Protein AF-0000000081336031 (afdb_homodimer)

Structure (mmCIF, N/CA/C/O backbone):
data_AF-0000000081336031-model_v1
#
loop_
_entity.id
_entity.type
_entity.pdbx_description
1 polymer 'TetR/AcrR family transcriptional regulator C-terminal domain-containing protein'
#
loop_
_atom_site.group_PDB
_atom_site.id
_atom_site.type_symbol
_atom_site.label_atom_id
_atom_site.label_alt_id
_atom_site.label_comp_id
_atom_site.label_asym_id
_atom_site.label_entity_id
_atom_site.label_seq_id
_atom_site.pdbx_PDB_ins_code
_atom_site.Cartn_x
_atom_site.Cartn_y
_atom_site.Cartn_z
_atom_site.occupancy
_atom_site.B_iso_or_equiv
_atom_site.auth_seq_id
_atom_site.auth_comp_id
_atom_site.auth_asym_id
_atom_site.auth_atom_id
_atom_site.pdbx_PDB_model_num
ATOM 1 N N . MET A 1 1 ? 17.453 30.016 77.562 1 28.92 1 MET A N 1
ATOM 2 C CA . MET A 1 1 ? 17.547 30.641 76.25 1 28.92 1 MET A CA 1
ATOM 3 C C . MET A 1 1 ? 18.141 29.672 75.25 1 28.92 1 MET A C 1
ATOM 5 O O . MET A 1 1 ? 19.359 29.672 75.062 1 28.92 1 MET A O 1
ATOM 9 N N . THR A 1 2 ? 17.656 28.406 75.188 1 34.16 2 THR A N 1
ATOM 10 C CA . THR A 1 2 ? 18.047 27.203 74.438 1 34.16 2 THR A CA 1
ATOM 11 C C . THR A 1 2 ? 17.891 27.422 72.938 1 34.16 2 THR A C 1
ATOM 13 O O . THR A 1 2 ? 16.781 27.688 72.438 1 34.16 2 THR A O 1
ATOM 16 N N . SER A 1 3 ? 18.938 28 72.312 1 32.41 3 SER A N 1
ATOM 17 C CA . SER A 1 3 ? 19.047 28.391 70.875 1 32.41 3 SER A CA 1
ATOM 18 C C . SER A 1 3 ? 18.828 27.203 69.938 1 32.41 3 SER A C 1
ATOM 20 O O . SER A 1 3 ? 19.484 26.156 70.125 1 32.41 3 SER A O 1
ATOM 22 N N . LYS A 1 4 ? 17.562 26.984 69.5 1 34.81 4 LYS A N 1
ATOM 23 C CA . LYS A 1 4 ? 17.016 26.062 68.5 1 34.81 4 LYS A CA 1
ATOM 24 C C . LYS A 1 4 ? 17.797 26.172 67.188 1 34.81 4 LYS A C 1
ATOM 26 O O . LYS A 1 4 ? 17.75 27.203 66.5 1 34.81 4 LYS A O 1
ATOM 31 N N . THR A 1 5 ? 19.031 25.609 67.125 1 34.28 5 THR A N 1
ATOM 32 C CA . THR A 1 5 ? 19.812 25.531 65.875 1 34.28 5 THR A CA 1
ATOM 33 C C . THR A 1 5 ? 19.016 24.906 64.75 1 34.28 5 THR A C 1
ATOM 35 O O . THR A 1 5 ? 18.562 23.766 64.875 1 34.28 5 THR A O 1
ATOM 38 N N . ALA A 1 6 ? 18.266 25.703 63.938 1 35.84 6 ALA A N 1
ATOM 39 C CA . ALA A 1 6 ? 17.5 25.359 62.75 1 35.84 6 ALA A CA 1
ATOM 40 C C . ALA A 1 6 ? 18.359 24.578 61.75 1 35.84 6 ALA A C 1
ATOM 42 O O . ALA A 1 6 ? 19.422 25.047 61.344 1 35.84 6 ALA A O 1
ATOM 43 N N . ASN A 1 7 ? 18.422 23.234 61.875 1 35.41 7 ASN A N 1
ATOM 44 C CA . ASN A 1 7 ? 19.094 22.375 60.906 1 35.41 7 ASN A CA 1
ATOM 45 C C . ASN A 1 7 ? 18.609 22.656 59.5 1 35.41 7 ASN A C 1
ATOM 47 O O . ASN A 1 7 ? 17.422 22.516 59.188 1 35.41 7 ASN A O 1
ATOM 51 N N . PRO A 1 8 ? 19.281 23.578 58.781 1 36.84 8 PRO A N 1
ATOM 52 C CA . PRO A 1 8 ? 18.859 23.812 57.375 1 36.84 8 PRO A CA 1
ATOM 53 C C . PRO A 1 8 ? 18.781 22.547 56.562 1 36.84 8 PRO A C 1
ATOM 55 O O . PRO A 1 8 ? 19.688 21.703 56.625 1 36.84 8 PRO A O 1
ATOM 58 N N . ARG A 1 9 ? 17.656 21.781 56.562 1 34.16 9 ARG A N 1
ATOM 59 C CA . ARG A 1 9 ? 17.406 20.703 55.625 1 34.16 9 ARG A CA 1
ATOM 60 C C . ARG A 1 9 ? 17.828 21.094 54.219 1 34.16 9 ARG A C 1
ATOM 62 O O . ARG A 1 9 ? 17.375 22.094 53.688 1 34.16 9 ARG A O 1
ATOM 69 N N . GLY A 1 10 ? 19.156 20.906 53.844 1 33.44 10 GLY A N 1
ATOM 70 C CA . GLY A 1 10 ? 19.672 21.031 52.5 1 33.44 10 GLY A CA 1
ATOM 71 C C . GLY A 1 10 ? 18.797 20.359 51.438 1 33.44 10 GLY A C 1
ATOM 72 O O . GLY A 1 10 ? 18.547 19.156 51.531 1 33.44 10 GLY A O 1
ATOM 73 N N . ARG A 1 11 ? 17.75 20.953 51 1 33.03 11 ARG A N 1
ATOM 74 C CA . ARG A 1 11 ? 17.016 20.422 49.844 1 33.03 11 ARG A CA 1
ATOM 75 C C . ARG A 1 11 ? 17.969 19.984 48.719 1 33.03 11 ARG A C 1
ATOM 77 O O . ARG A 1 11 ? 18.719 20.781 48.188 1 33.03 11 ARG A O 1
ATOM 84 N N . ARG A 1 12 ? 18.547 18.766 48.844 1 34.88 12 ARG A N 1
ATOM 85 C CA . ARG A 1 12 ? 19.281 18.203 47.719 1 34.88 12 ARG A CA 1
ATOM 86 C C . ARG A 1 12 ? 18.5 18.391 46.406 1 34.88 12 ARG A C 1
ATOM 88 O O . ARG A 1 12 ? 17.422 17.797 46.25 1 34.88 12 ARG A O 1
ATOM 95 N N . LYS A 1 13 ? 18.578 19.609 45.844 1 36.34 13 LYS A N 1
ATOM 96 C CA . LYS A 1 13 ? 18.125 19.766 44.469 1 36.34 13 LYS A CA 1
ATOM 97 C C . LYS A 1 13 ? 18.484 18.562 43.625 1 36.34 13 LYS A C 1
ATOM 99 O O . LYS A 1 13 ? 19.656 18.219 43.5 1 36.34 13 LYS A O 1
ATOM 104 N N . LYS A 1 14 ? 17.703 17.547 43.594 1 36.06 14 LYS A N 1
ATOM 105 C CA . LYS A 1 14 ? 17.797 16.484 42.594 1 36.06 14 LYS A CA 1
ATOM 106 C C . LYS A 1 14 ? 18.266 17.016 41.25 1 36.06 14 LYS A C 1
ATOM 108 O O . LYS A 1 14 ? 17.672 17.953 40.719 1 36.06 14 LYS A O 1
ATOM 113 N N . THR A 1 15 ? 19.609 17.047 41 1 31.89 15 THR A N 1
ATOM 114 C CA . THR A 1 15 ? 20.172 17.234 39.656 1 31.89 15 THR A CA 1
ATOM 115 C C . THR A 1 15 ? 19.375 16.469 38.625 1 31.89 15 THR A C 1
ATOM 117 O O . THR A 1 15 ? 19.203 15.25 38.719 1 31.89 15 THR A O 1
ATOM 120 N N . VAL A 1 16 ? 18.172 16.969 38.312 1 33.62 16 VAL A N 1
ATOM 121 C CA . VAL A 1 16 ? 17.547 16.406 37.125 1 33.62 16 VAL A CA 1
ATOM 122 C C . VAL A 1 16 ? 18.625 15.93 36.156 1 33.62 16 VAL A C 1
ATOM 124 O O . VAL A 1 16 ? 19.594 16.656 35.875 1 33.62 16 VAL A O 1
ATOM 127 N N . GLY A 1 17 ? 19.016 14.727 36.125 1 35.12 17 GLY A N 1
ATOM 128 C CA . GLY A 1 17 ? 19.875 14.117 35.125 1 35.12 17 GLY A CA 1
ATOM 129 C C . GLY A 1 17 ? 19.891 14.859 33.812 1 35.12 17 GLY A C 1
ATOM 130 O O . GLY A 1 17 ? 18.828 15.195 33.281 1 35.12 17 GLY A O 1
ATOM 131 N N . GLU A 1 18 ? 20.75 15.867 33.656 1 35.5 18 GLU A N 1
ATOM 132 C CA . GLU A 1 18 ? 21 16.484 32.375 1 35.5 18 GLU A CA 1
ATOM 133 C C . GLU A 1 18 ? 20.781 15.5 31.219 1 35.5 18 GLU A C 1
ATOM 135 O O . GLU A 1 18 ? 21.516 14.508 31.109 1 35.5 18 GLU A O 1
ATOM 140 N N . ALA A 1 19 ? 19.641 15.031 30.984 1 38.72 19 ALA A N 1
ATOM 141 C CA . ALA A 1 19 ? 19.516 14.438 29.656 1 38.72 19 ALA A CA 1
ATOM 142 C C . ALA A 1 19 ? 20.594 14.961 28.703 1 38.72 19 ALA A C 1
ATOM 144 O O . ALA A 1 19 ? 20.766 16.172 28.562 1 3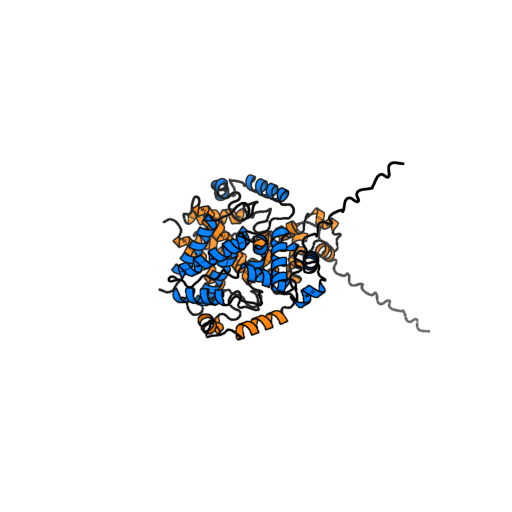8.72 19 ALA A O 1
ATOM 145 N N . SER A 1 20 ? 21.812 14.555 28.781 1 39.88 20 SER A N 1
ATOM 146 C CA . SER A 1 20 ? 22.922 14.828 27.875 1 39.88 20 SER A CA 1
ATOM 147 C C . SER A 1 20 ? 22.438 15.453 26.578 1 39.88 20 SER A C 1
ATOM 149 O O . SER A 1 20 ? 21.609 14.867 25.875 1 39.88 20 SER A O 1
ATOM 151 N N . GLN A 1 21 ? 22.031 16.672 26.469 1 46.66 21 GLN A N 1
ATOM 152 C CA . GLN A 1 21 ? 21.734 17.469 25.297 1 46.66 21 GLN A CA 1
ATOM 153 C C . GLN A 1 21 ? 22.562 17 24.094 1 46.66 21 GLN A C 1
ATOM 155 O O . GLN A 1 21 ? 23.719 17.391 23.953 1 46.66 21 GLN A O 1
ATOM 160 N N . GLY A 1 22 ? 22.719 15.781 23.906 1 56.34 22 GLY A N 1
ATOM 161 C CA . GLY A 1 22 ? 23.547 15.305 22.812 1 56.34 22 GLY A CA 1
ATOM 162 C C . GLY A 1 22 ? 23.531 16.234 21.609 1 56.34 22 GLY A C 1
ATOM 163 O O . GLY A 1 22 ? 22.672 17.109 21.5 1 56.34 22 GLY A O 1
ATOM 164 N N . VAL A 1 23 ? 24.719 16.469 21 1 73.75 23 VAL A N 1
ATOM 165 C CA . VAL A 1 23 ? 24.969 17.297 19.812 1 73.75 23 VAL A CA 1
ATOM 166 C C . VAL A 1 23 ? 23.875 17.062 18.781 1 73.75 23 VAL A C 1
ATOM 168 O O . VAL A 1 23 ? 23.594 15.914 18.406 1 73.75 23 VAL A O 1
ATOM 171 N N . LEU A 1 24 ? 23.031 18.188 18.688 1 84.06 24 LEU A N 1
ATOM 172 C CA . LEU A 1 24 ? 22.016 18.156 17.625 1 84.06 24 LEU A CA 1
ATOM 173 C C . LEU A 1 24 ? 22.656 17.922 16.266 1 84.06 24 LEU A C 1
ATOM 175 O O . LEU A 1 24 ? 23.562 18.656 15.852 1 84.06 24 LEU A O 1
ATOM 179 N N . ASN A 1 25 ? 22.422 16.766 15.828 1 91 25 ASN A N 1
ATOM 180 C CA . ASN A 1 25 ? 22.812 16.453 14.453 1 91 25 ASN A CA 1
ATOM 181 C C . ASN A 1 25 ? 21.703 15.703 13.719 1 91 25 ASN A C 1
ATOM 183 O O . ASN A 1 25 ? 20.625 15.477 14.273 1 91 25 ASN A O 1
ATOM 187 N N . LYS A 1 26 ? 21.922 15.43 12.508 1 91.94 26 LYS A N 1
ATOM 188 C CA . LYS A 1 26 ? 20.891 14.82 11.664 1 91.94 26 LYS A CA 1
ATOM 189 C C . LYS A 1 26 ? 20.438 13.484 12.234 1 91.94 26 LYS A C 1
ATOM 191 O O . LYS A 1 26 ? 19.234 13.211 12.289 1 91.94 26 LYS A O 1
ATOM 196 N N . ASP A 1 27 ? 21.344 12.719 12.781 1 93.69 27 ASP A N 1
ATOM 197 C CA . ASP A 1 27 ? 21.016 11.391 13.289 1 93.69 27 ASP A CA 1
ATOM 198 C C . ASP A 1 27 ? 20.141 11.477 14.531 1 93.69 27 ASP A C 1
ATOM 200 O O . ASP A 1 27 ? 19.188 10.695 14.68 1 93.69 27 ASP A O 1
ATOM 204 N N . THR A 1 28 ? 20.438 12.367 15.359 1 94.06 28 THR A N 1
ATOM 205 C CA . THR A 1 28 ? 19.656 12.516 16.578 1 94.06 28 THR A CA 1
ATOM 206 C C . THR A 1 28 ? 18.25 13.031 16.266 1 94.06 28 THR A C 1
ATOM 208 O O . THR A 1 28 ? 17.281 12.656 16.922 1 94.06 28 THR A O 1
ATOM 211 N N . ILE A 1 29 ? 18.188 13.867 15.289 1 95.06 29 ILE A N 1
ATOM 212 C CA . ILE A 1 29 ? 16.891 14.398 14.867 1 95.06 29 ILE A CA 1
ATOM 213 C C . ILE A 1 29 ? 16.031 13.273 14.312 1 95.06 29 ILE A C 1
ATOM 215 O O . ILE A 1 29 ? 14.859 13.148 14.68 1 95.06 29 ILE A O 1
ATOM 219 N N . ILE A 1 30 ? 16.641 12.445 13.523 1 94.56 30 ILE A N 1
ATOM 220 C CA . ILE A 1 30 ? 15.922 11.336 12.914 1 94.56 30 ILE A CA 1
ATOM 221 C C . ILE A 1 30 ? 15.477 10.352 13.992 1 94.56 30 ILE A C 1
ATOM 223 O O . ILE A 1 30 ? 14.344 9.875 13.977 1 94.56 30 ILE A O 1
ATOM 227 N N . ALA A 1 31 ? 16.328 10.133 14.914 1 96.38 31 ALA A N 1
ATOM 228 C CA . ALA A 1 31 ? 16 9.227 16.016 1 96.38 31 ALA A CA 1
ATOM 229 C C . ALA A 1 31 ? 14.859 9.781 16.859 1 96.38 31 ALA A C 1
ATOM 231 O O . ALA A 1 31 ? 13.961 9.039 17.266 1 96.38 31 ALA A O 1
ATOM 232 N N . ALA A 1 32 ? 14.914 11.023 17.094 1 96.44 32 ALA A N 1
ATOM 233 C CA . ALA A 1 32 ? 13.859 11.68 17.875 1 96.44 32 ALA A CA 1
ATOM 234 C C . ALA A 1 32 ? 12.531 11.648 17.125 1 96.44 32 ALA A C 1
ATOM 236 O O . ALA A 1 32 ? 11.477 11.453 17.734 1 96.44 32 ALA A O 1
ATOM 237 N N . ALA A 1 33 ? 12.602 11.867 15.844 1 96.94 33 ALA A N 1
ATOM 238 C CA . ALA A 1 33 ? 11.398 11.812 15.023 1 96.94 33 ALA A CA 1
ATOM 239 C C . ALA A 1 33 ? 10.766 10.43 15.062 1 96.94 33 ALA A C 1
ATOM 241 O O . ALA A 1 33 ? 9.547 10.297 15.219 1 96.94 33 ALA A O 1
ATOM 242 N N . LEU A 1 34 ? 11.609 9.438 14.914 1 97.12 34 LEU A N 1
ATOM 243 C CA . LEU A 1 34 ? 11.117 8.062 14.961 1 97.12 34 LEU A CA 1
ATOM 244 C C . LEU A 1 34 ? 10.469 7.766 16.312 1 97.12 34 LEU A C 1
ATOM 246 O O . LEU A 1 34 ? 9.398 7.152 16.375 1 97.12 34 LEU A O 1
ATOM 250 N N . ALA A 1 35 ? 11.102 8.203 17.375 1 97.31 35 ALA A N 1
ATOM 251 C CA . ALA A 1 35 ? 10.555 8.008 18.703 1 97.31 35 ALA A CA 1
ATOM 252 C C . ALA A 1 35 ? 9.203 8.703 18.859 1 97.31 35 ALA A C 1
ATOM 254 O O . ALA A 1 35 ? 8.281 8.148 19.453 1 97.31 35 ALA A O 1
ATOM 255 N N . LEU A 1 36 ? 9.148 9.859 18.344 1 96.88 36 LEU A N 1
ATOM 256 C CA . LEU A 1 36 ? 7.895 10.609 18.375 1 96.88 36 LEU A CA 1
ATOM 257 C C . LEU A 1 36 ? 6.801 9.883 17.609 1 96.88 36 LEU A C 1
ATOM 259 O O . LEU A 1 36 ? 5.672 9.766 18.078 1 96.88 36 LEU A O 1
ATOM 263 N N . ILE A 1 37 ? 7.121 9.375 16.453 1 96.81 37 ILE A N 1
ATOM 264 C CA . ILE A 1 37 ? 6.176 8.648 15.609 1 96.81 37 ILE A CA 1
ATOM 265 C C . ILE A 1 37 ? 5.719 7.379 16.328 1 96.81 37 ILE A C 1
ATOM 267 O O . ILE A 1 37 ? 4.527 7.062 16.344 1 96.81 37 ILE A O 1
ATOM 271 N N . ASP A 1 38 ? 6.676 6.75 16.938 1 97 38 ASP A N 1
ATOM 272 C CA . ASP A 1 38 ? 6.348 5.527 17.672 1 97 38 ASP A CA 1
ATOM 273 C C . ASP A 1 38 ? 5.352 5.812 18.797 1 97 38 ASP A C 1
ATOM 275 O O . ASP A 1 38 ? 4.414 5.043 19 1 97 38 ASP A O 1
ATOM 279 N N . ARG A 1 39 ? 5.543 6.883 19.422 1 95 39 ARG A N 1
ATOM 280 C CA . ARG A 1 39 ? 4.777 7.199 20.625 1 95 39 ARG A CA 1
ATOM 281 C C . ARG A 1 39 ? 3.443 7.848 20.266 1 95 39 ARG A C 1
ATOM 283 O O . ARG A 1 39 ? 2.398 7.473 20.797 1 95 39 ARG A O 1
ATOM 290 N N . ASP A 1 40 ? 3.5 8.844 19.312 1 93.62 40 ASP A N 1
ATOM 291 C CA . ASP A 1 40 ? 2.346 9.719 19.156 1 93.62 40 ASP A CA 1
ATOM 292 C C . ASP A 1 40 ? 1.695 9.523 17.781 1 93.62 40 ASP A C 1
ATOM 294 O O . ASP A 1 40 ? 0.619 10.062 17.516 1 93.62 40 ASP A O 1
ATOM 298 N N . GLY A 1 41 ? 2.312 8.742 16.938 1 93.25 41 GLY A N 1
ATOM 299 C CA . GLY A 1 41 ? 1.753 8.562 15.602 1 93.25 41 GLY A CA 1
ATOM 300 C C . GLY A 1 41 ? 2.355 9.492 14.562 1 93.25 41 GLY A C 1
ATOM 301 O O . GLY A 1 41 ? 2.959 10.508 14.914 1 93.25 41 GLY A O 1
ATOM 302 N N . LEU A 1 42 ? 2.139 9.164 13.336 1 91.75 42 LEU A N 1
ATOM 303 C CA . LEU A 1 42 ? 2.738 9.867 12.211 1 91.75 42 LEU A CA 1
ATOM 304 C C . LEU A 1 42 ? 2.211 11.297 12.109 1 91.75 42 LEU A C 1
ATOM 306 O O . LEU A 1 42 ? 2.973 12.227 11.836 1 91.75 42 LEU A O 1
ATOM 310 N N . ASP A 1 43 ? 0.97 11.508 12.375 1 87 43 ASP A N 1
ATOM 311 C CA . ASP A 1 43 ? 0.314 12.797 12.195 1 87 43 ASP A CA 1
ATOM 312 C C . ASP A 1 43 ? 0.87 13.836 13.172 1 87 43 ASP A C 1
ATOM 314 O O . ASP A 1 43 ? 0.835 15.039 12.891 1 87 43 ASP A O 1
ATOM 318 N N . LYS A 1 44 ? 1.436 13.406 14.18 1 91.38 44 LYS A N 1
ATOM 319 C CA . LYS A 1 44 ? 1.91 14.312 15.227 1 91.38 44 LYS A CA 1
ATOM 320 C C . LYS A 1 44 ? 3.379 14.672 15.016 1 91.38 44 LYS A C 1
ATOM 322 O O . LYS A 1 44 ? 3.918 15.531 15.703 1 91.38 44 LYS A O 1
ATOM 327 N N . CYS A 1 45 ? 3.945 14 14.086 1 93.62 45 CYS A N 1
ATOM 328 C CA . CYS A 1 45 ? 5.355 14.281 13.836 1 93.62 45 CYS A CA 1
ATOM 329 C C . CYS A 1 45 ? 5.516 15.492 12.922 1 93.62 45 CYS A C 1
ATOM 331 O O . CYS A 1 45 ? 5.562 15.352 11.703 1 93.62 45 CYS A O 1
ATOM 333 N N . SER A 1 46 ? 5.527 16.656 13.516 1 93 46 SER A N 1
ATOM 334 C CA . SER A 1 46 ? 5.824 17.906 12.828 1 93 46 SER A CA 1
ATOM 335 C C . SER A 1 46 ? 7.168 18.469 13.273 1 93 46 SER A C 1
ATOM 337 O O . SER A 1 46 ? 7.691 18.094 14.32 1 93 46 SER A O 1
ATOM 339 N N . LEU A 1 47 ? 7.711 19.344 12.414 1 92.81 47 LEU A N 1
ATOM 340 C CA . LEU A 1 47 ? 8.992 19.953 12.766 1 92.81 47 LEU A CA 1
ATOM 341 C C . LEU A 1 47 ? 8.875 20.766 14.055 1 92.81 47 LEU A C 1
ATOM 343 O O . LEU A 1 47 ? 9.781 20.75 14.891 1 92.81 47 LEU A O 1
ATOM 347 N N . ARG A 1 48 ? 7.793 21.422 14.219 1 92.81 48 ARG A N 1
ATOM 348 C CA . ARG A 1 48 ? 7.551 22.219 15.43 1 92.81 48 ARG A CA 1
ATOM 349 C C . ARG A 1 48 ? 7.469 21.328 16.656 1 92.81 48 ARG A C 1
ATOM 351 O O . ARG A 1 48 ? 8.078 21.625 17.688 1 92.81 48 ARG A O 1
ATOM 358 N N . HIS A 1 49 ? 6.734 20.234 16.547 1 93.88 49 HIS A N 1
ATOM 359 C CA . HIS A 1 49 ? 6.598 19.312 17.656 1 93.88 49 HIS A CA 1
ATOM 360 C C . HIS A 1 49 ? 7.934 18.656 18 1 93.88 49 HIS A C 1
ATOM 362 O O . HIS A 1 49 ? 8.258 18.469 19.172 1 93.88 49 HIS A O 1
ATOM 368 N N . LEU A 1 50 ? 8.648 18.312 16.953 1 95 50 LEU A N 1
ATOM 369 C CA . LEU A 1 50 ? 9.961 17.703 17.141 1 95 50 LEU A CA 1
ATOM 370 C C . LEU A 1 50 ? 10.922 18.656 17.844 1 95 50 LEU A C 1
ATOM 372 O O . LEU A 1 50 ? 11.648 18.25 18.75 1 95 50 LEU A O 1
ATOM 376 N N . ALA A 1 51 ? 10.906 19.906 17.469 1 94.06 51 ALA A N 1
ATOM 377 C CA . ALA A 1 51 ? 11.734 20.922 18.109 1 94.06 51 ALA A CA 1
ATOM 378 C C . ALA A 1 51 ? 11.414 21.047 19.594 1 94.06 51 ALA A C 1
ATOM 380 O O . ALA A 1 51 ? 12.32 21.109 20.422 1 94.06 51 ALA A O 1
ATOM 381 N N . ASN A 1 52 ? 10.172 21.062 19.844 1 93.19 52 ASN A N 1
ATOM 382 C CA . ASN A 1 52 ? 9.719 21.141 21.219 1 93.19 52 ASN A CA 1
ATOM 383 C C . ASN A 1 52 ? 10.219 19.953 22.047 1 93.19 52 ASN A C 1
ATOM 385 O O . ASN A 1 52 ? 10.695 20.125 23.172 1 93.19 52 ASN A O 1
ATOM 389 N N . GLN A 1 53 ? 10.141 18.828 21.516 1 91.44 53 GLN A N 1
ATOM 390 C CA . GLN A 1 53 ? 10.57 17.609 22.203 1 91.44 53 GLN A CA 1
ATOM 391 C C . GLN A 1 53 ? 12.07 17.625 22.453 1 91.44 53 GLN A C 1
ATOM 393 O O . GLN A 1 53 ? 12.539 17.141 23.484 1 91.44 53 GLN A O 1
ATOM 398 N N . LEU A 1 54 ? 12.797 18.141 21.516 1 93.62 54 LEU A N 1
ATOM 399 C CA . LEU A 1 54 ? 14.258 18.156 21.594 1 93.62 54 LEU A CA 1
ATOM 400 C C . LEU A 1 54 ? 14.75 19.344 22.406 1 93.62 54 LEU A C 1
ATOM 402 O O . LEU A 1 54 ? 15.938 19.438 22.719 1 93.62 54 LEU A O 1
ATOM 406 N N . GLY A 1 55 ? 13.859 20.234 22.703 1 93.5 55 GLY A N 1
ATOM 407 C CA . GLY A 1 55 ? 14.227 21.406 23.469 1 93.5 55 GLY A CA 1
ATOM 408 C C . GLY A 1 55 ? 15.062 22.391 22.672 1 93.5 55 GLY A C 1
ATOM 409 O O . GLY A 1 55 ? 16 23 23.219 1 93.5 55 GLY A O 1
ATOM 410 N N . VAL A 1 56 ? 14.82 22.453 21.391 1 93.19 56 VAL A N 1
ATOM 411 C CA . VAL A 1 56 ? 15.547 23.375 20.531 1 93.19 56 VAL A CA 1
ATOM 412 C C . VAL A 1 56 ? 14.562 24.281 19.781 1 93.19 56 VAL A C 1
ATOM 414 O O . VAL A 1 56 ? 13.352 24.031 19.797 1 93.19 56 VAL A O 1
ATOM 417 N N . TYR A 1 57 ? 15.117 25.344 19.125 1 89.12 57 TYR A N 1
ATOM 418 C CA . TYR A 1 57 ? 14.297 26.172 18.234 1 89.12 57 TYR A CA 1
ATOM 419 C C . TYR A 1 57 ? 14.055 25.469 16.906 1 89.12 57 TYR A C 1
ATOM 421 O O . TYR A 1 57 ? 14.953 24.812 16.375 1 89.12 57 TYR A O 1
ATOM 429 N N . PRO A 1 58 ? 12.859 25.641 16.359 1 88.25 58 PRO A N 1
ATOM 430 C CA . PRO A 1 58 ? 12.547 25.016 15.07 1 88.25 58 PRO A CA 1
ATOM 431 C C . PRO A 1 58 ? 13.586 25.328 14 1 88.25 58 PRO A C 1
ATOM 433 O O . PRO A 1 58 ? 13.891 24.484 13.156 1 88.25 58 PRO A O 1
ATOM 436 N N . THR A 1 59 ? 14.141 26.5 14.117 1 89.06 59 THR A N 1
ATOM 437 C CA . THR A 1 59 ? 15.133 26.906 13.133 1 89.06 59 THR A CA 1
ATOM 438 C C . THR A 1 59 ? 16.344 25.984 13.156 1 89.06 59 THR A C 1
ATOM 440 O O . THR A 1 59 ? 16.953 25.719 12.117 1 89.06 59 THR A O 1
ATOM 443 N N . ALA A 1 60 ? 16.641 25.469 14.242 1 90.38 60 ALA A N 1
ATOM 444 C CA . ALA A 1 60 ? 17.781 24.562 14.398 1 90.38 60 ALA A CA 1
ATOM 445 C C . ALA A 1 60 ? 17.562 23.281 13.617 1 90.38 60 ALA A C 1
ATOM 447 O O . ALA A 1 60 ? 18.5 22.734 13.031 1 90.38 60 ALA A O 1
ATOM 448 N N . ILE A 1 61 ? 16.328 22.766 13.562 1 91.75 61 ILE A N 1
ATOM 449 C CA . ILE A 1 61 ? 16 21.531 12.859 1 91.75 61 ILE A CA 1
ATOM 450 C C . ILE A 1 61 ? 16.109 21.75 11.352 1 91.75 61 ILE A C 1
ATOM 452 O O . ILE A 1 61 ? 16.578 20.891 10.625 1 91.75 61 ILE A O 1
ATOM 456 N N . TYR A 1 62 ? 15.781 22.922 10.945 1 88.56 62 TYR A N 1
ATOM 457 C CA . TYR A 1 62 ? 15.75 23.25 9.531 1 88.56 62 TYR A CA 1
ATOM 458 C C . TYR A 1 62 ? 17.141 23.234 8.93 1 88.56 62 TYR A C 1
ATOM 460 O O . TYR A 1 62 ? 17.312 23.062 7.719 1 88.56 62 TYR A O 1
ATOM 468 N N . TRP A 1 63 ? 18.094 23.391 9.789 1 87.56 63 TRP A N 1
ATOM 469 C CA . TRP A 1 63 ? 19.469 23.344 9.336 1 87.56 63 TRP A CA 1
ATOM 470 C C . TRP A 1 63 ? 19.859 21.938 8.898 1 87.56 63 TRP A C 1
ATOM 472 O O . TRP A 1 63 ? 20.734 21.766 8.039 1 87.56 63 TRP A O 1
ATOM 482 N N . TYR A 1 64 ? 19.141 21 9.43 1 89.5 64 TYR A N 1
ATOM 483 C CA . TYR A 1 64 ? 19.5 19.625 9.172 1 89.5 64 TYR A CA 1
ATOM 484 C C . TYR A 1 64 ? 18.5 18.953 8.227 1 89.5 64 TYR A C 1
ATOM 486 O O . TYR A 1 64 ? 18.859 18.062 7.457 1 89.5 64 TYR A O 1
ATOM 494 N N . VAL A 1 65 ? 17.266 19.344 8.391 1 88.38 65 VAL A N 1
ATOM 495 C CA . VAL A 1 65 ? 16.203 18.797 7.559 1 88.38 65 VAL A CA 1
ATOM 496 C C . VAL A 1 65 ? 15.352 19.938 7.004 1 88.38 65 VAL A C 1
ATOM 498 O O . VAL A 1 65 ? 14.781 20.734 7.766 1 88.38 65 VAL A O 1
ATOM 501 N N . SER A 1 66 ? 15.172 19.969 5.703 1 83.56 66 SER A N 1
ATOM 502 C CA . SER A 1 66 ? 14.609 21.141 5.047 1 83.56 66 SER A CA 1
ATOM 503 C C . SER A 1 66 ? 13.086 21.078 5.012 1 83.56 66 SER A C 1
ATOM 505 O O . SER A 1 66 ? 12.422 22.094 4.793 1 83.56 66 SER A O 1
ATOM 507 N N . SER A 1 67 ? 12.539 19.875 5.176 1 85.88 67 SER A N 1
ATOM 508 C CA . SER A 1 67 ? 11.086 19.734 5.137 1 85.88 67 SER A CA 1
ATOM 509 C C . SER A 1 67 ? 10.633 18.516 5.918 1 85.88 67 SER A C 1
ATOM 511 O O . SER A 1 67 ? 11.422 17.594 6.172 1 85.88 67 SER A O 1
ATOM 513 N N . ARG A 1 68 ? 9.398 18.531 6.301 1 88.69 68 ARG A N 1
ATOM 514 C CA . ARG A 1 68 ? 8.82 17.375 6.953 1 88.69 68 ARG A CA 1
ATOM 515 C C . ARG A 1 68 ? 8.898 16.141 6.055 1 88.69 68 ARG A C 1
ATOM 517 O O . ARG A 1 68 ? 9.164 15.031 6.535 1 88.69 68 ARG A O 1
ATOM 524 N N . GLU A 1 69 ? 8.734 16.375 4.812 1 84.44 69 GLU A N 1
ATOM 525 C CA . GLU A 1 69 ? 8.781 15.266 3.852 1 84.44 69 GLU A CA 1
ATOM 526 C C . GLU A 1 69 ? 10.156 14.617 3.83 1 84.44 69 GLU A C 1
ATOM 528 O O . GLU A 1 69 ? 10.273 13.391 3.826 1 84.44 69 GLU A O 1
ATOM 533 N N . LEU A 1 70 ? 11.125 15.438 3.795 1 84.12 70 LEU A N 1
ATOM 534 C CA . LEU A 1 70 ? 12.492 14.914 3.795 1 84.12 70 LEU A CA 1
ATOM 535 C C . LEU A 1 70 ? 12.812 14.234 5.121 1 84.12 70 LEU A C 1
ATOM 537 O O . LEU A 1 70 ? 13.5 13.211 5.145 1 84.12 70 LEU A O 1
ATOM 541 N N . LEU A 1 71 ? 12.297 14.812 6.195 1 89.81 71 LEU A N 1
ATOM 542 C CA . LEU A 1 71 ? 12.469 14.188 7.5 1 89.81 71 LEU A CA 1
ATOM 543 C C . LEU A 1 71 ? 11.844 12.797 7.523 1 89.81 71 LEU A C 1
ATOM 545 O O . LEU A 1 71 ? 12.484 11.836 7.949 1 89.81 71 LEU A O 1
ATOM 549 N N . LEU A 1 72 ? 10.641 12.648 7.027 1 91.12 72 LEU A N 1
ATOM 550 C CA . LEU A 1 72 ? 9.922 11.375 7.043 1 91.12 72 LEU A CA 1
ATOM 551 C C . LEU A 1 72 ? 10.602 10.359 6.137 1 91.12 72 LEU A C 1
ATOM 553 O O . LEU A 1 72 ? 10.617 9.164 6.445 1 91.12 72 LEU A O 1
ATOM 557 N N . SER A 1 73 ? 11.133 10.828 5.059 1 87.5 73 SER A N 1
ATOM 558 C CA . SER A 1 73 ? 11.898 9.953 4.184 1 87.5 73 SER A CA 1
ATOM 559 C C . SER A 1 73 ? 13.109 9.375 4.902 1 87.5 73 SER A C 1
ATOM 561 O O . SER A 1 73 ? 13.422 8.188 4.754 1 87.5 73 SER A O 1
ATOM 563 N N . GLU A 1 74 ? 13.758 10.25 5.664 1 89.69 74 GLU A N 1
ATOM 564 C CA . GLU A 1 74 ? 14.93 9.812 6.422 1 89.69 74 GLU A CA 1
ATOM 565 C C . GLU A 1 74 ? 14.539 8.844 7.531 1 89.69 74 GLU A C 1
ATOM 567 O O . GLU A 1 74 ? 15.281 7.902 7.828 1 89.69 74 GLU A O 1
ATOM 572 N N . VAL A 1 75 ? 13.461 9.055 8.133 1 93 75 VAL A N 1
ATOM 573 C CA . VAL A 1 75 ? 12.961 8.156 9.164 1 93 75 VAL A CA 1
ATOM 574 C C . VAL A 1 75 ? 12.688 6.781 8.562 1 93 75 VAL A C 1
ATOM 576 O O . VAL A 1 75 ? 13.094 5.758 9.125 1 93 75 VAL A O 1
ATOM 579 N N . LEU A 1 76 ? 12.047 6.766 7.426 1 92.31 76 LEU A N 1
ATOM 580 C CA . LEU A 1 76 ? 11.75 5.5 6.762 1 92.31 76 LEU A CA 1
ATOM 581 C C . LEU A 1 76 ? 13.039 4.777 6.379 1 92.31 76 LEU A C 1
ATOM 583 O O . LEU A 1 76 ? 13.148 3.562 6.566 1 92.31 76 LEU A O 1
ATOM 587 N N . ALA A 1 77 ? 13.961 5.539 5.859 1 90 77 ALA A N 1
ATOM 588 C CA . ALA A 1 77 ? 15.242 4.949 5.484 1 90 77 ALA A CA 1
ATOM 589 C C . ALA A 1 77 ? 15.914 4.285 6.684 1 90 77 ALA A C 1
ATOM 591 O O . ALA A 1 77 ? 16.484 3.201 6.562 1 90 77 ALA A O 1
ATOM 592 N N . LYS A 1 78 ? 15.844 4.969 7.77 1 91.81 78 LYS A N 1
ATOM 593 C CA . LYS A 1 78 ? 16.422 4.414 8.992 1 91.81 78 LYS A CA 1
ATOM 594 C C . LYS A 1 78 ? 15.734 3.109 9.383 1 91.81 78 LYS A C 1
ATOM 596 O O . LYS A 1 78 ? 16.406 2.131 9.727 1 91.81 78 LYS A O 1
ATOM 601 N N . VAL A 1 79 ? 14.461 3.076 9.312 1 93.56 79 VAL A N 1
ATOM 602 C CA . VAL A 1 79 ? 13.688 1.904 9.703 1 93.56 79 VAL A CA 1
ATOM 603 C C . VAL A 1 79 ? 13.977 0.748 8.75 1 93.56 79 VAL A C 1
ATOM 605 O O . VAL A 1 79 ? 14.055 -0.409 9.172 1 93.56 79 VAL A O 1
ATOM 608 N N . LEU A 1 80 ? 14.219 1.058 7.492 1 92.38 80 LEU A N 1
ATOM 609 C CA . LEU A 1 80 ? 14.352 0.023 6.469 1 92.38 80 LEU A CA 1
ATOM 610 C C . LEU A 1 80 ? 15.82 -0.287 6.199 1 92.38 80 LEU A C 1
ATOM 612 O O . LEU A 1 80 ? 16.141 -1.029 5.27 1 92.38 80 LEU A O 1
ATOM 616 N N . ALA A 1 81 ? 16.703 0.258 6.98 1 89.75 81 ALA A N 1
ATOM 617 C CA . ALA A 1 81 ? 18.141 0.167 6.742 1 89.75 81 ALA A CA 1
ATOM 618 C C . ALA A 1 81 ? 18.609 -1.288 6.691 1 89.75 81 ALA A C 1
ATOM 620 O O . ALA A 1 81 ? 19.594 -1.612 6.023 1 89.75 81 ALA A O 1
ATOM 621 N N . SER A 1 82 ? 17.859 -2.197 7.305 1 91.06 82 SER A N 1
ATOM 622 C CA . SER A 1 82 ? 18.312 -3.582 7.387 1 91.06 82 SER A CA 1
ATOM 623 C C . SER A 1 82 ? 17.391 -4.512 6.598 1 91.06 82 SER A C 1
ATOM 625 O O . SER A 1 82 ? 17.312 -5.707 6.887 1 91.06 82 SER A O 1
ATOM 627 N N . VAL A 1 83 ? 16.734 -3.984 5.664 1 95.25 83 VAL A N 1
ATOM 628 C CA . VAL A 1 83 ? 15.789 -4.801 4.902 1 95.25 83 VAL A CA 1
ATOM 629 C C . VAL A 1 83 ? 16.547 -5.684 3.918 1 95.25 83 VAL A C 1
ATOM 631 O O . VAL A 1 83 ? 16.203 -6.848 3.717 1 95.25 83 VAL A O 1
ATOM 634 N N . ALA A 1 84 ? 17.609 -5.113 3.27 1 96.06 84 ALA A N 1
ATOM 635 C CA . ALA A 1 84 ? 18.438 -5.906 2.357 1 96.06 84 ALA A CA 1
ATOM 636 C C . ALA A 1 84 ? 19.188 -7.008 3.105 1 96.06 84 ALA A C 1
ATOM 638 O O . ALA A 1 84 ? 20 -6.723 3.98 1 96.06 84 ALA A O 1
ATOM 639 N N . PRO A 1 85 ? 18.891 -8.234 2.779 1 97.25 85 PRO A N 1
ATOM 640 C CA . PRO A 1 85 ? 19.641 -9.312 3.424 1 97.25 85 PRO A CA 1
ATOM 641 C C . PRO A 1 85 ? 21.031 -9.5 2.824 1 97.25 85 PRO A C 1
ATOM 643 O O . PRO A 1 85 ? 21.328 -8.961 1.754 1 97.25 85 PRO A O 1
ATOM 646 N N . PRO A 1 86 ? 21.859 -10.227 3.59 1 95.81 86 PRO A N 1
ATOM 647 C CA . PRO A 1 86 ? 23.094 -10.656 2.934 1 95.81 86 PRO A CA 1
ATOM 648 C C . PRO A 1 86 ? 22.844 -11.547 1.723 1 95.81 86 PRO A C 1
ATOM 650 O O . PRO A 1 86 ? 21.75 -12.094 1.574 1 95.81 86 PRO A O 1
ATOM 653 N N . PRO A 1 87 ? 23.812 -11.594 0.799 1 94.38 87 PRO A N 1
ATOM 654 C CA . PRO A 1 87 ? 23.672 -12.461 -0.375 1 94.38 87 PRO A CA 1
ATOM 655 C C . PRO A 1 87 ? 23.266 -13.883 -0.013 1 94.38 87 PRO A C 1
ATOM 657 O O . PRO A 1 87 ? 23.719 -14.422 0.996 1 94.38 87 PRO A O 1
ATOM 660 N N . GLN A 1 88 ? 22.328 -14.43 -0.761 1 97.12 88 GLN A N 1
ATOM 661 C CA . GLN A 1 88 ? 21.844 -15.797 -0.584 1 97.12 88 GLN A CA 1
ATOM 662 C C . GLN A 1 88 ? 22.172 -16.656 -1.796 1 97.12 88 GLN A C 1
ATOM 664 O O . GLN A 1 88 ? 22.344 -16.141 -2.902 1 97.12 88 GLN A O 1
ATOM 669 N N . ALA A 1 89 ? 22.266 -17.953 -1.567 1 97 89 ALA A N 1
ATOM 670 C CA . ALA A 1 89 ? 22.547 -18.891 -2.652 1 97 89 ALA A CA 1
ATOM 671 C C . ALA A 1 89 ? 21.375 -18.984 -3.627 1 97 89 ALA A C 1
ATOM 673 O O . ALA A 1 89 ? 21.578 -19.062 -4.84 1 97 89 ALA A O 1
ATOM 674 N N . ARG A 1 90 ? 20.203 -19.016 -3.107 1 98.06 90 ARG A N 1
ATOM 675 C CA . ARG A 1 90 ? 19 -19.078 -3.932 1 98.06 90 ARG A CA 1
ATOM 676 C C . ARG A 1 90 ? 18.266 -17.734 -3.965 1 98.06 90 ARG A C 1
ATOM 678 O O . ARG A 1 90 ? 18.156 -17.078 -2.936 1 98.06 90 ARG A O 1
ATOM 685 N N . TRP A 1 91 ? 17.844 -17.344 -5.172 1 98.12 91 TRP A N 1
ATOM 686 C CA . TRP A 1 91 ? 17.172 -16.062 -5.332 1 98.12 91 TRP A CA 1
ATOM 687 C C . TRP A 1 91 ? 15.891 -16 -4.512 1 98.12 91 TRP A C 1
ATOM 689 O O . TRP A 1 91 ? 15.531 -14.953 -3.979 1 98.12 91 TRP A O 1
ATOM 699 N N . GLN A 1 92 ? 15.234 -17.141 -4.367 1 98.56 92 GLN A N 1
ATOM 700 C CA . GLN A 1 92 ? 14.008 -17.203 -3.572 1 98.56 92 GLN A CA 1
ATOM 701 C C . GLN A 1 92 ? 14.289 -16.844 -2.113 1 98.56 92 GLN A C 1
ATOM 703 O O . GLN A 1 92 ? 13.492 -16.156 -1.475 1 98.56 92 GLN A O 1
ATOM 708 N N . ASP A 1 93 ? 15.391 -17.312 -1.595 1 98.69 93 ASP A N 1
ATOM 709 C CA . ASP A 1 93 ? 15.75 -17.062 -0.204 1 98.69 93 ASP A CA 1
ATOM 710 C C . ASP A 1 93 ? 16.047 -15.578 0.022 1 98.69 93 ASP A C 1
ATOM 712 O O . ASP A 1 93 ? 15.703 -15.023 1.065 1 98.69 93 ASP A O 1
ATOM 716 N N . TYR A 1 94 ? 16.703 -14.938 -0.916 1 98.62 94 TYR A N 1
ATOM 717 C CA . TYR A 1 94 ? 16.984 -13.508 -0.799 1 98.62 94 TYR A CA 1
ATOM 718 C C . TYR A 1 94 ? 15.703 -12.703 -0.74 1 98.62 94 TYR A C 1
ATOM 720 O O . TYR A 1 94 ? 15.523 -11.859 0.144 1 98.62 94 TYR A O 1
ATOM 728 N N . LEU A 1 95 ? 14.812 -12.977 -1.703 1 98.81 95 LEU A N 1
ATOM 729 C CA . LEU A 1 95 ? 13.57 -12.211 -1.783 1 98.81 95 LEU A CA 1
ATOM 730 C C . LEU A 1 95 ? 12.695 -12.469 -0.561 1 98.81 95 LEU A C 1
ATOM 732 O O . LEU A 1 95 ? 12.094 -11.547 -0.015 1 98.81 95 LEU A O 1
ATOM 736 N N . ARG A 1 96 ? 12.641 -13.711 -0.114 1 98.81 96 ARG A N 1
ATOM 737 C CA . ARG A 1 96 ? 11.898 -14.047 1.098 1 98.81 96 ARG A CA 1
ATOM 738 C C . ARG A 1 96 ? 12.453 -13.289 2.303 1 98.81 96 ARG A C 1
ATOM 740 O O . ARG A 1 96 ? 11.695 -12.688 3.066 1 98.81 96 ARG A O 1
ATOM 747 N N . ALA A 1 97 ? 13.734 -13.312 2.451 1 98.75 97 ALA A N 1
ATOM 748 C CA . ALA A 1 97 ? 14.375 -12.648 3.582 1 98.75 97 ALA A CA 1
ATOM 749 C C . ALA A 1 97 ? 14.102 -11.148 3.559 1 98.75 97 ALA A C 1
ATOM 751 O O . ALA A 1 97 ? 13.852 -10.539 4.602 1 98.75 97 ALA A O 1
ATOM 752 N N . ALA A 1 98 ? 14.172 -10.547 2.404 1 98.31 98 ALA A N 1
ATOM 753 C CA . ALA A 1 98 ? 13.914 -9.117 2.277 1 98.31 98 ALA A CA 1
ATOM 754 C C . ALA A 1 98 ? 12.492 -8.781 2.717 1 98.31 98 ALA A C 1
ATOM 756 O O . ALA A 1 98 ? 12.273 -7.801 3.434 1 98.31 98 ALA A O 1
ATOM 757 N N . MET A 1 99 ? 11.516 -9.578 2.279 1 98.44 99 MET A N 1
ATOM 758 C CA . MET A 1 99 ? 10.125 -9.344 2.656 1 98.44 99 MET A CA 1
ATOM 759 C C . MET A 1 99 ? 9.93 -9.516 4.16 1 98.44 99 MET A C 1
ATOM 761 O O . MET A 1 99 ? 9.242 -8.719 4.797 1 98.44 99 MET A O 1
ATOM 765 N N . LEU A 1 100 ? 10.555 -10.531 4.723 1 98.56 100 LEU A N 1
ATOM 766 C CA . LEU A 1 100 ? 10.461 -10.766 6.156 1 98.56 100 LEU A CA 1
ATOM 767 C C . LEU A 1 100 ? 11.117 -9.633 6.938 1 98.56 100 LEU A C 1
ATOM 769 O O . LEU A 1 100 ? 10.57 -9.164 7.941 1 98.56 100 LEU A O 1
ATOM 773 N N . ASN A 1 101 ? 12.281 -9.188 6.477 1 98.19 101 ASN A N 1
ATOM 774 C CA . ASN A 1 101 ? 12.977 -8.078 7.113 1 98.19 101 ASN A CA 1
ATOM 775 C C . ASN A 1 101 ? 12.117 -6.812 7.121 1 98.19 101 ASN A C 1
ATOM 777 O O . ASN A 1 101 ? 12.039 -6.117 8.133 1 98.19 101 ASN A O 1
ATOM 781 N N . CYS A 1 102 ? 11.5 -6.535 6.004 1 97.12 102 CYS A N 1
ATOM 782 C CA . CYS A 1 102 ? 10.648 -5.355 5.898 1 97.12 102 CYS A CA 1
ATOM 783 C C . CYS A 1 102 ? 9.461 -5.457 6.848 1 97.12 102 CYS A C 1
ATOM 785 O O . CYS A 1 102 ? 9.164 -4.512 7.586 1 97.12 102 CYS A O 1
ATOM 787 N N . HIS A 1 103 ? 8.812 -6.574 6.809 1 97.94 103 HIS A N 1
ATOM 788 C CA . HIS A 1 103 ? 7.668 -6.824 7.68 1 97.94 103 HIS A CA 1
ATOM 789 C C . HIS A 1 103 ? 8.055 -6.668 9.148 1 97.94 103 HIS A C 1
ATOM 791 O O . HIS A 1 103 ? 7.363 -5.984 9.906 1 97.94 103 HIS A O 1
ATOM 797 N N . ASP A 1 104 ? 9.188 -7.199 9.508 1 97.81 104 ASP A N 1
ATOM 798 C CA . ASP A 1 104 ? 9.672 -7.137 10.883 1 97.81 104 ASP A CA 1
ATOM 799 C C . ASP A 1 104 ? 10.023 -5.703 11.281 1 97.81 104 ASP A C 1
ATOM 801 O O . ASP A 1 104 ? 9.742 -5.281 12.406 1 97.81 104 ASP A O 1
ATOM 805 N N . ALA A 1 105 ? 10.656 -5.02 10.414 1 96.81 105 ALA A N 1
ATOM 806 C CA . ALA A 1 105 ? 11.023 -3.635 10.68 1 96.81 105 ALA A CA 1
ATOM 807 C C . ALA A 1 105 ? 9.789 -2.785 10.977 1 96.81 105 ALA A C 1
ATOM 809 O O . ALA A 1 105 ? 9.781 -2.008 11.93 1 96.81 105 ALA A O 1
ATOM 810 N N . VAL A 1 106 ? 8.766 -2.959 10.195 1 96.25 106 VAL A N 1
ATOM 811 C CA . VAL A 1 106 ? 7.547 -2.176 10.367 1 96.25 106 VAL A CA 1
ATOM 812 C C . VAL A 1 106 ? 6.82 -2.627 11.633 1 96.25 106 VAL A C 1
ATOM 814 O O . VAL A 1 106 ? 6.25 -1.806 12.359 1 96.25 106 VAL A O 1
ATOM 817 N N . ARG A 1 107 ? 6.848 -3.895 11.883 1 97.25 107 ARG A N 1
ATOM 818 C CA . ARG A 1 107 ? 6.246 -4.414 13.109 1 97.25 107 ARG A CA 1
ATOM 819 C C . ARG A 1 107 ? 6.855 -3.752 14.344 1 97.25 107 ARG A C 1
ATOM 821 O O . ARG A 1 107 ? 6.156 -3.484 15.32 1 97.25 107 ARG A O 1
ATOM 828 N N . ARG A 1 108 ? 8.117 -3.447 14.312 1 97.31 108 ARG A N 1
ATOM 829 C CA . ARG A 1 108 ? 8.797 -2.789 15.422 1 97.31 108 ARG A CA 1
ATOM 830 C C . ARG A 1 108 ? 8.406 -1.318 15.508 1 97.31 108 ARG A C 1
ATOM 832 O O . ARG A 1 108 ? 8.492 -0.71 16.578 1 97.31 108 ARG A O 1
ATOM 839 N N . HIS A 1 109 ? 8.039 -0.753 14.359 1 97.25 109 HIS A N 1
ATOM 840 C CA . HIS A 1 109 ? 7.609 0.637 14.258 1 97.25 109 HIS A CA 1
ATOM 841 C C . HIS A 1 109 ? 6.328 0.764 13.438 1 97.25 109 HIS A C 1
ATOM 843 O O . HIS A 1 109 ? 6.328 1.392 12.375 1 97.25 109 HIS A O 1
ATOM 849 N N . PRO A 1 110 ? 5.234 0.305 13.969 1 96.06 110 PRO A N 1
ATOM 850 C CA . PRO A 1 110 ? 4.031 0.135 13.156 1 96.06 110 PRO A CA 1
ATOM 851 C C . PRO A 1 110 ? 3.465 1.462 12.656 1 96.06 110 PRO A C 1
ATOM 853 O O . PRO A 1 110 ? 2.846 1.51 11.586 1 96.06 110 PRO A O 1
ATOM 856 N N . ASN A 1 111 ? 3.762 2.561 13.344 1 95 111 ASN A N 1
ATOM 857 C CA . ASN A 1 111 ? 3.184 3.852 12.992 1 95 111 ASN A CA 1
ATOM 858 C C . ASN A 1 111 ? 3.816 4.414 11.719 1 95 111 ASN A C 1
ATOM 860 O O . ASN A 1 111 ? 3.318 5.391 11.156 1 95 111 ASN A O 1
ATOM 864 N N . ILE A 1 112 ? 4.832 3.727 11.133 1 93.94 112 ILE A N 1
ATOM 865 C CA . ILE A 1 112 ? 5.492 4.238 9.938 1 93.94 112 ILE A CA 1
ATOM 866 C C . ILE A 1 112 ? 4.859 3.621 8.695 1 93.94 112 ILE A C 1
ATOM 868 O O . ILE A 1 112 ? 5.184 4.004 7.566 1 93.94 112 ILE A O 1
ATOM 872 N N . ALA A 1 113 ? 3.932 2.709 8.828 1 92.94 113 ALA A N 1
ATOM 873 C CA . ALA A 1 113 ? 3.389 1.897 7.738 1 92.94 113 ALA A CA 1
ATOM 874 C C . ALA A 1 113 ? 2.875 2.777 6.602 1 92.94 113 ALA A C 1
ATOM 876 O O . ALA A 1 113 ? 3.15 2.512 5.43 1 92.94 113 ALA A O 1
ATOM 877 N N . PRO A 1 114 ? 2.225 3.867 6.938 1 89 114 PRO A N 1
ATOM 878 C CA . PRO A 1 114 ? 1.718 4.699 5.844 1 89 114 PRO A CA 1
ATOM 879 C C . PRO A 1 114 ? 2.834 5.289 4.984 1 89 114 PRO A C 1
ATOM 881 O O . PRO A 1 114 ? 2.598 5.672 3.834 1 89 114 PRO A O 1
ATOM 884 N N . LEU A 1 115 ? 4.031 5.32 5.5 1 89.31 115 LEU A N 1
ATOM 885 C CA . LEU A 1 115 ? 5.152 5.906 4.773 1 89.31 115 LEU A CA 1
ATOM 886 C C . LEU A 1 115 ? 5.645 4.965 3.68 1 89.31 115 LEU A C 1
ATOM 888 O O . LEU A 1 115 ? 6.301 5.398 2.73 1 89.31 115 LEU A O 1
ATOM 892 N N . LEU A 1 116 ? 5.391 3.643 3.809 1 88.19 116 LEU A N 1
ATOM 893 C CA . LEU A 1 116 ? 5.859 2.674 2.822 1 88.19 116 LEU A CA 1
ATOM 894 C C . LEU A 1 116 ? 5.316 3.006 1.436 1 88.19 116 LEU A C 1
ATOM 896 O O . LEU A 1 116 ? 6.066 3.025 0.458 1 88.19 116 LEU A O 1
ATOM 900 N N . GLY A 1 117 ? 4.074 3.309 1.34 1 75.69 117 GLY A N 1
ATOM 901 C CA . GLY A 1 117 ? 3.465 3.645 0.063 1 75.69 117 GLY A CA 1
ATOM 902 C C . GLY A 1 117 ? 3.844 5.027 -0.433 1 75.69 117 GLY A C 1
ATOM 903 O O . GLY A 1 117 ? 4.164 5.203 -1.61 1 75.69 117 GLY A O 1
ATOM 904 N N . ALA A 1 118 ? 3.9 5.945 0.462 1 66.94 118 ALA A N 1
ATOM 905 C CA . ALA A 1 118 ? 4.074 7.355 0.125 1 66.94 118 ALA A CA 1
ATOM 906 C C . ALA A 1 118 ? 5.543 7.684 -0.118 1 66.94 118 ALA A C 1
ATOM 908 O O . ALA A 1 118 ? 5.871 8.438 -1.035 1 66.94 118 ALA A O 1
ATOM 909 N N . GLN A 1 119 ? 6.328 7.062 0.687 1 64.06 119 GLN A N 1
ATOM 910 C CA . GLN A 1 119 ? 7.703 7.551 0.723 1 64.06 119 GLN A CA 1
ATOM 911 C C . GLN A 1 119 ? 8.648 6.578 0.028 1 64.06 119 GLN A C 1
ATOM 913 O O . GLN A 1 119 ? 9.758 6.953 -0.361 1 64.06 119 GLN A O 1
ATOM 918 N N . LEU A 1 120 ? 8.242 5.457 -0.038 1 57.56 120 LEU A N 1
ATOM 919 C CA . LEU A 1 120 ? 9.133 4.547 -0.759 1 57.56 120 LEU A CA 1
ATOM 920 C C . LEU A 1 120 ? 9.391 5.055 -2.172 1 57.56 120 LEU A C 1
ATOM 922 O O . LEU A 1 120 ? 10.5 4.891 -2.699 1 57.56 120 LEU A O 1
ATOM 926 N N . VAL A 1 121 ? 8.484 5.719 -2.668 1 54.84 121 VAL A N 1
ATOM 927 C CA . VAL A 1 121 ? 8.594 6.156 -4.055 1 54.84 121 VAL A CA 1
ATOM 928 C C . VAL A 1 121 ? 9.211 7.555 -4.109 1 54.84 121 VAL A C 1
ATOM 930 O O . VAL A 1 121 ? 9.945 7.879 -5.043 1 54.84 121 VAL A O 1
ATOM 933 N N . SER A 1 122 ? 8.922 8.258 -3.092 1 56.28 122 SER A N 1
ATOM 934 C CA . SER A 1 122 ? 9.305 9.664 -3.172 1 56.28 122 SER A CA 1
ATOM 935 C C . SER A 1 122 ? 10.625 9.922 -2.447 1 56.28 122 SER A C 1
ATOM 937 O O . SER A 1 122 ? 11.023 11.07 -2.254 1 56.28 122 SER A O 1
ATOM 939 N N . ASN A 1 123 ? 11.211 8.828 -2.119 1 61.22 123 ASN A N 1
ATOM 940 C CA . ASN A 1 123 ? 12.477 9 -1.402 1 61.22 123 ASN A CA 1
ATOM 941 C C . ASN A 1 123 ? 13.586 9.492 -2.328 1 61.22 123 ASN A C 1
ATOM 943 O O . ASN A 1 123 ? 13.766 8.953 -3.42 1 61.22 123 ASN A O 1
ATOM 947 N N . SER A 1 124 ? 14.117 10.625 -1.961 1 57.44 124 SER A N 1
ATOM 948 C CA . SER A 1 124 ? 15.273 11.141 -2.684 1 57.44 124 SER A CA 1
ATOM 949 C C . SER A 1 124 ? 16.5 10.281 -2.441 1 57.44 124 SER A C 1
ATOM 951 O O . SER A 1 124 ? 17.469 10.344 -3.201 1 57.44 124 SER A O 1
ATOM 953 N N . ARG A 1 125 ? 16.406 9.438 -1.421 1 67.94 125 ARG A N 1
ATOM 954 C CA . ARG A 1 125 ? 17.562 8.578 -1.186 1 67.94 125 ARG A CA 1
ATOM 955 C C . ARG A 1 125 ? 17.188 7.109 -1.344 1 67.94 125 ARG A C 1
ATOM 957 O O . ARG A 1 125 ? 16.781 6.457 -0.378 1 67.94 125 ARG A O 1
ATOM 964 N N . THR A 1 126 ? 17.344 6.742 -2.471 1 71.25 126 THR A N 1
ATOM 965 C CA . THR A 1 126 ? 17.094 5.348 -2.816 1 71.25 126 THR A CA 1
ATOM 966 C C . THR A 1 126 ? 18.094 4.426 -2.123 1 71.25 126 THR A C 1
ATOM 968 O O . THR A 1 126 ? 19.281 4.754 -2.016 1 71.25 126 THR A O 1
ATOM 971 N N . ASP A 1 127 ? 17.578 3.393 -1.513 1 83.44 127 ASP A N 1
ATOM 972 C CA . ASP A 1 127 ? 18.453 2.332 -1.009 1 83.44 127 ASP A CA 1
ATOM 973 C C . ASP A 1 127 ? 18.953 1.45 -2.146 1 83.44 127 ASP A C 1
ATOM 975 O O . ASP A 1 127 ? 18.391 0.392 -2.422 1 83.44 127 ASP A O 1
ATOM 979 N N . PHE A 1 128 ? 20.109 1.76 -2.652 1 90.19 128 PHE A N 1
ATOM 980 C CA . PHE A 1 128 ? 20.641 1.067 -3.82 1 90.19 128 PHE A CA 1
ATOM 981 C C . PHE A 1 128 ? 21.094 -0.34 -3.455 1 90.19 128 PHE A C 1
ATOM 983 O O . PHE A 1 128 ? 21.188 -1.213 -4.32 1 90.19 128 PHE A O 1
ATOM 990 N N . THR A 1 129 ? 21.359 -0.504 -2.16 1 92 129 THR A N 1
ATOM 991 C CA . THR A 1 129 ? 21.75 -1.847 -1.742 1 92 129 THR A CA 1
ATOM 992 C C . THR A 1 129 ? 20.594 -2.826 -1.935 1 92 129 THR A C 1
ATOM 994 O O . THR A 1 129 ? 20.781 -3.916 -2.48 1 92 129 THR A O 1
ATOM 997 N N . LEU A 1 130 ? 19.438 -2.418 -1.517 1 94.31 130 LEU A N 1
ATOM 998 C CA . LEU A 1 130 ? 18.266 -3.266 -1.698 1 94.31 130 LEU A CA 1
ATOM 999 C C . LEU A 1 130 ? 17.938 -3.432 -3.178 1 94.31 130 LEU A C 1
ATOM 1001 O O . LEU A 1 130 ? 17.672 -4.543 -3.639 1 94.31 130 LEU A O 1
ATOM 1005 N N . VAL A 1 131 ? 17.984 -2.312 -3.926 1 95.31 131 VAL A N 1
ATOM 1006 C CA . VAL A 1 131 ? 17.688 -2.346 -5.352 1 95.31 131 VAL A CA 1
ATOM 1007 C C . VAL A 1 131 ? 18.609 -3.332 -6.055 1 95.31 131 VAL A C 1
ATOM 1009 O O . VAL A 1 131 ? 18.156 -4.203 -6.797 1 95.31 131 VAL A O 1
ATOM 1012 N N . GLU A 1 132 ? 19.906 -3.221 -5.785 1 96.94 132 GLU A N 1
ATOM 1013 C CA . GLU A 1 132 ? 20.906 -4.09 -6.391 1 96.94 132 GLU A CA 1
ATOM 1014 C C . GLU A 1 132 ? 20.641 -5.555 -6.051 1 96.94 132 GLU A C 1
ATOM 1016 O O . GLU A 1 132 ? 20.672 -6.418 -6.93 1 96.94 132 GLU A O 1
ATOM 1021 N N . GLY A 1 133 ? 20.422 -5.82 -4.789 1 97.69 133 GLY A N 1
ATOM 1022 C CA . GLY A 1 133 ? 20.188 -7.191 -4.363 1 97.69 133 GLY A CA 1
ATOM 1023 C C . GLY A 1 133 ? 18.969 -7.812 -5 1 97.69 133 GLY A C 1
ATOM 1024 O O . GLY A 1 133 ? 18.984 -8.984 -5.395 1 97.69 133 GLY A O 1
ATOM 1025 N N . VAL A 1 134 ? 17.891 -7.062 -5.094 1 98.25 134 VAL A N 1
ATOM 1026 C CA . VAL A 1 134 ? 16.656 -7.551 -5.699 1 98.25 134 VAL A CA 1
ATOM 1027 C C . VAL A 1 134 ? 16.891 -7.828 -7.184 1 98.25 134 VAL A C 1
ATOM 1029 O O . VAL A 1 134 ? 16.5 -8.883 -7.691 1 98.25 134 VAL A O 1
ATOM 1032 N N . LEU A 1 135 ? 17.547 -6.895 -7.852 1 98.31 135 LEU A N 1
ATOM 1033 C CA . LEU A 1 135 ? 17.812 -7.07 -9.273 1 98.31 135 LEU A CA 1
ATOM 1034 C C . LEU A 1 135 ? 18.703 -8.281 -9.516 1 98.31 135 LEU A C 1
ATOM 1036 O O . LEU A 1 135 ? 18.453 -9.07 -10.43 1 98.31 135 LEU A O 1
ATOM 1040 N N . ALA A 1 136 ? 19.688 -8.422 -8.719 1 98.25 136 ALA A N 1
ATOM 1041 C CA . ALA A 1 136 ? 20.594 -9.562 -8.844 1 98.25 136 ALA A CA 1
ATOM 1042 C C . ALA A 1 136 ? 19.859 -10.875 -8.617 1 98.25 136 ALA A C 1
ATOM 1044 O O . ALA A 1 136 ? 20.062 -11.852 -9.344 1 98.25 136 ALA A O 1
ATOM 1045 N N . ALA A 1 137 ? 19.031 -10.922 -7.629 1 98.56 137 ALA A N 1
ATOM 1046 C CA . ALA A 1 137 ? 18.234 -12.117 -7.348 1 98.56 137 ALA A CA 1
ATOM 1047 C C . ALA A 1 137 ? 17.312 -12.453 -8.516 1 98.56 137 ALA A C 1
ATOM 1049 O O . ALA A 1 137 ? 17.219 -13.609 -8.922 1 98.56 137 ALA A O 1
ATOM 1050 N N . LEU A 1 138 ? 16.672 -11.438 -9.062 1 98.69 138 LEU A N 1
ATOM 1051 C CA . LEU A 1 138 ? 15.742 -11.648 -10.164 1 98.69 138 LEU A CA 1
ATOM 1052 C C . LEU A 1 138 ? 16.484 -12.086 -11.43 1 98.69 138 LEU A C 1
ATOM 1054 O O . LEU A 1 138 ? 15.969 -12.891 -12.203 1 98.69 138 LEU A O 1
ATOM 1058 N N . GLN A 1 139 ? 17.641 -11.547 -11.633 1 97.94 139 GLN A N 1
ATOM 1059 C CA . GLN A 1 139 ? 18.469 -12.016 -12.75 1 97.94 139 GLN A CA 1
ATOM 1060 C C . GLN A 1 139 ? 18.891 -13.469 -12.555 1 97.94 139 GLN A C 1
ATOM 1062 O O . GLN A 1 139 ? 18.922 -14.242 -13.516 1 97.94 139 GLN A O 1
ATOM 1067 N N . GLN A 1 140 ? 19.297 -13.758 -11.344 1 97.56 140 GLN A N 1
ATOM 1068 C CA . GLN A 1 140 ? 19.609 -15.156 -11.047 1 97.56 140 GLN A CA 1
ATOM 1069 C C . GLN A 1 140 ? 18.438 -16.062 -11.375 1 97.56 140 GLN A C 1
ATOM 1071 O O . GLN A 1 140 ? 18.641 -17.203 -11.828 1 97.56 140 GLN A O 1
ATOM 1076 N N . ALA A 1 141 ? 17.234 -15.609 -11.156 1 97.81 141 ALA A N 1
ATOM 1077 C CA . ALA A 1 141 ? 16.031 -16.375 -11.445 1 97.81 141 ALA A CA 1
ATOM 1078 C C . ALA A 1 141 ? 15.836 -16.547 -12.953 1 97.81 141 ALA A C 1
ATOM 1080 O O . ALA A 1 141 ? 15.047 -17.391 -13.391 1 97.81 141 ALA A O 1
ATOM 1081 N N . GLY A 1 142 ? 16.453 -15.641 -13.742 1 97.75 142 GLY A N 1
ATOM 1082 C CA . GLY A 1 142 ? 16.391 -15.773 -15.188 1 97.75 142 GLY A CA 1
ATOM 1083 C C . GLY A 1 142 ? 15.727 -14.602 -15.875 1 97.75 142 GLY A C 1
ATOM 1084 O O . GLY A 1 142 ? 15.664 -14.539 -17.109 1 97.75 142 GLY A O 1
ATOM 1085 N N . PHE A 1 143 ? 15.258 -13.625 -15.109 1 98.31 143 PHE A N 1
ATOM 1086 C CA . PHE A 1 143 ? 14.578 -12.477 -15.695 1 98.31 143 PHE A CA 1
ATOM 1087 C C . PHE A 1 143 ? 15.57 -11.523 -16.344 1 98.31 143 PHE A C 1
ATOM 1089 O O . PHE A 1 143 ? 16.656 -11.289 -15.812 1 98.31 143 PHE A O 1
ATOM 1096 N N . SER A 1 144 ? 15.234 -11.07 -17.453 1 96.56 144 SER A N 1
ATOM 1097 C CA . SER A 1 144 ? 16.016 -10.086 -18.203 1 96.56 144 SER A CA 1
ATOM 1098 C C . SER A 1 144 ? 15.109 -9.172 -19.016 1 96.56 144 SER A C 1
ATOM 1100 O O . SER A 1 144 ? 13.898 -9.391 -19.094 1 96.56 144 SER A O 1
ATOM 1102 N N . GLY A 1 145 ? 15.641 -8.078 -19.516 1 95 145 GLY A N 1
ATOM 1103 C CA . GLY A 1 145 ? 14.883 -7.184 -20.359 1 95 145 GLY A CA 1
ATOM 1104 C C . GLY A 1 145 ? 13.625 -6.648 -19.703 1 95 145 GLY A C 1
ATOM 1105 O O . GLY A 1 145 ? 13.648 -6.285 -18.516 1 95 145 GLY A O 1
ATOM 1106 N N . PRO A 1 146 ? 12.547 -6.551 -20.406 1 94.75 146 PRO A N 1
ATOM 1107 C CA . PRO A 1 146 ? 11.305 -5.992 -19.875 1 94.75 146 PRO A CA 1
ATOM 1108 C C . PRO A 1 146 ? 10.734 -6.824 -18.719 1 94.75 146 PRO A C 1
ATOM 1110 O O . PRO A 1 146 ? 10.141 -6.27 -17.797 1 94.75 146 PRO A O 1
ATOM 1113 N N . ALA A 1 147 ? 11 -8.094 -18.828 1 97.38 147 ALA A N 1
ATOM 1114 C CA . ALA A 1 147 ? 10.492 -8.961 -17.766 1 97.38 147 ALA A CA 1
ATOM 1115 C C . ALA A 1 147 ? 11.188 -8.672 -16.438 1 97.38 147 ALA A C 1
ATOM 1117 O O . ALA A 1 147 ? 10.586 -8.828 -15.375 1 97.38 147 ALA A O 1
ATOM 1118 N N . LEU A 1 148 ? 12.477 -8.242 -16.531 1 98.38 148 LEU A N 1
ATOM 1119 C CA . LEU A 1 148 ? 13.195 -7.879 -15.312 1 98.38 148 LEU A CA 1
ATOM 1120 C C . LEU A 1 148 ? 12.562 -6.664 -14.648 1 98.38 148 LEU A C 1
ATOM 1122 O O . LEU A 1 148 ? 12.414 -6.625 -13.422 1 98.38 148 LEU A O 1
ATOM 1126 N N . VAL A 1 149 ? 12.094 -5.676 -15.445 1 98.25 149 VAL A N 1
ATOM 1127 C CA . VAL A 1 149 ? 11.453 -4.473 -14.93 1 98.25 149 VAL A CA 1
ATOM 1128 C C . VAL A 1 149 ? 10.125 -4.832 -14.273 1 98.25 149 VAL A C 1
ATOM 1130 O O . VAL A 1 149 ? 9.828 -4.387 -13.164 1 98.25 149 VAL A O 1
ATOM 1133 N N . GLY A 1 150 ? 9.367 -5.684 -14.945 1 98.56 150 GLY A N 1
ATOM 1134 C CA . GLY A 1 150 ? 8.109 -6.148 -14.391 1 98.56 150 GLY A CA 1
ATOM 1135 C C . GLY A 1 150 ? 8.273 -6.918 -13.094 1 98.56 150 GLY A C 1
ATOM 1136 O O . GLY A 1 150 ? 7.543 -6.676 -12.125 1 98.56 150 GLY A O 1
ATOM 1137 N N . ALA A 1 151 ? 9.266 -7.789 -13.094 1 98.81 151 ALA A N 1
ATOM 1138 C CA . ALA A 1 151 ? 9.531 -8.594 -11.898 1 98.81 151 ALA A CA 1
ATOM 1139 C C . ALA A 1 151 ? 9.992 -7.715 -10.734 1 98.81 151 ALA A C 1
ATOM 1141 O O . ALA A 1 151 ? 9.57 -7.914 -9.594 1 98.81 151 ALA A O 1
ATOM 1142 N N . TYR A 1 152 ? 10.836 -6.754 -11.047 1 98.44 152 TYR A N 1
ATOM 1143 C CA . TYR A 1 152 ? 11.328 -5.828 -10.031 1 98.44 152 TYR A CA 1
ATOM 1144 C C . TYR A 1 152 ? 10.188 -5.043 -9.406 1 98.44 152 TYR A C 1
ATOM 1146 O O . TYR A 1 152 ? 10.047 -5.02 -8.18 1 98.44 152 TYR A O 1
ATOM 1154 N N . ASN A 1 153 ? 9.352 -4.434 -10.234 1 97.88 153 ASN A N 1
ATOM 1155 C CA . ASN A 1 153 ? 8.227 -3.652 -9.727 1 97.88 153 ASN A CA 1
ATOM 1156 C C . ASN A 1 153 ? 7.246 -4.523 -8.953 1 97.88 153 ASN A C 1
ATOM 1158 O O . ASN A 1 153 ? 6.688 -4.086 -7.941 1 97.88 153 ASN A O 1
ATOM 1162 N N . THR A 1 154 ? 7.07 -5.727 -9.453 1 98.62 154 THR A N 1
ATOM 1163 C CA . THR A 1 154 ? 6.215 -6.68 -8.75 1 98.62 154 THR A CA 1
ATOM 1164 C C . THR A 1 154 ? 6.734 -6.93 -7.34 1 98.62 154 THR A C 1
ATOM 1166 O O . THR A 1 154 ? 5.969 -6.867 -6.375 1 98.62 154 THR A O 1
ATOM 1169 N N . PHE A 1 155 ? 8 -7.145 -7.266 1 98.5 155 PHE A N 1
ATOM 1170 C CA . PHE A 1 155 ? 8.57 -7.461 -5.961 1 98.5 155 PHE A CA 1
ATOM 1171 C C . PHE A 1 155 ? 8.484 -6.258 -5.027 1 98.5 155 PHE A C 1
ATOM 1173 O O . PHE A 1 155 ? 8.125 -6.402 -3.857 1 98.5 155 PHE A O 1
ATOM 1180 N N . ILE A 1 156 ? 8.805 -5.078 -5.477 1 96.38 156 ILE A N 1
ATOM 1181 C CA . ILE A 1 156 ? 8.789 -3.887 -4.637 1 96.38 156 ILE A CA 1
ATOM 1182 C C . ILE A 1 156 ? 7.359 -3.602 -4.172 1 96.38 156 ILE A C 1
ATOM 1184 O O . ILE A 1 156 ? 7.133 -3.273 -3.006 1 96.38 156 ILE A O 1
ATOM 1188 N N . ALA A 1 157 ? 6.367 -3.766 -5.059 1 96.06 157 ALA A N 1
ATOM 1189 C CA . ALA A 1 157 ? 4.965 -3.611 -4.672 1 96.06 157 ALA A CA 1
ATOM 1190 C C . ALA A 1 157 ? 4.578 -4.629 -3.604 1 96.06 157 ALA A C 1
ATOM 1192 O O . ALA A 1 157 ? 3.883 -4.293 -2.641 1 96.06 157 ALA A O 1
ATOM 1193 N N . ALA A 1 158 ? 5.039 -5.832 -3.803 1 96.94 158 ALA A N 1
ATOM 1194 C CA . ALA A 1 158 ? 4.734 -6.891 -2.844 1 96.94 158 ALA A CA 1
ATOM 1195 C C . ALA A 1 158 ? 5.41 -6.625 -1.501 1 96.94 158 ALA A C 1
ATOM 1197 O O . ALA A 1 158 ? 4.844 -6.922 -0.446 1 96.94 158 ALA A O 1
ATOM 1198 N N . LEU A 1 159 ? 6.602 -6.141 -1.558 1 95.56 159 LEU A N 1
ATOM 1199 C CA . LEU A 1 159 ? 7.375 -5.84 -0.358 1 95.56 159 LEU A CA 1
ATOM 1200 C C . LEU A 1 159 ? 6.621 -4.871 0.546 1 95.56 159 LEU A C 1
ATOM 1202 O O . LEU A 1 159 ? 6.602 -5.043 1.768 1 95.56 159 LEU A O 1
ATOM 1206 N N . ALA A 1 160 ? 5.914 -3.959 -0.007 1 93.44 160 ALA A N 1
ATOM 1207 C CA . ALA A 1 160 ? 5.285 -2.883 0.755 1 93.44 160 ALA A CA 1
ATOM 1208 C C . ALA A 1 160 ? 3.811 -3.182 1.009 1 93.44 160 ALA A C 1
ATOM 1210 O O . ALA A 1 160 ? 3.262 -2.797 2.045 1 93.44 160 ALA A O 1
ATOM 1211 N N . GLY A 1 161 ? 3.168 -3.846 0.023 1 93.5 161 GLY A N 1
ATOM 1212 C CA . GLY A 1 161 ? 1.717 -3.854 -0.07 1 93.5 161 GLY A CA 1
ATOM 1213 C C . GLY A 1 161 ? 1.044 -4.461 1.146 1 93.5 161 GLY A C 1
ATOM 1214 O O . GLY A 1 161 ? 0.224 -3.811 1.798 1 93.5 161 GLY A O 1
ATOM 1215 N N . PHE A 1 162 ? 1.423 -5.66 1.545 1 95.81 162 PHE A N 1
ATOM 1216 C CA . PHE A 1 162 ? 0.774 -6.375 2.637 1 95.81 162 PHE A CA 1
ATOM 1217 C C . PHE A 1 162 ? 1.02 -5.672 3.967 1 95.81 162 PHE A C 1
ATOM 1219 O O . PHE A 1 162 ? 0.084 -5.449 4.738 1 95.81 162 PHE A O 1
ATOM 1226 N N . THR A 1 163 ? 2.244 -5.301 4.184 1 95.19 163 THR A N 1
ATOM 1227 C CA . THR A 1 163 ? 2.664 -4.703 5.445 1 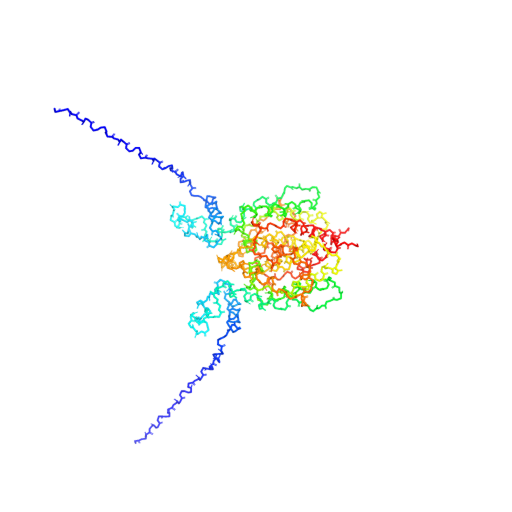95.19 163 THR A CA 1
ATOM 1228 C C . THR A 1 163 ? 1.975 -3.359 5.664 1 95.19 163 THR A C 1
ATOM 1230 O O . THR A 1 163 ? 1.57 -3.035 6.781 1 95.19 163 THR A O 1
ATOM 1233 N N . THR A 1 164 ? 1.832 -2.637 4.598 1 92.81 164 THR A N 1
ATOM 1234 C CA . THR A 1 164 ? 1.13 -1.359 4.68 1 92.81 164 THR A CA 1
ATOM 1235 C C . THR A 1 164 ? -0.299 -1.56 5.176 1 92.81 164 THR A C 1
ATOM 1237 O O . THR A 1 164 ? -0.755 -0.851 6.074 1 92.81 164 THR A O 1
ATOM 1240 N N . LEU A 1 165 ? -1.005 -2.521 4.645 1 92.81 165 LEU A N 1
ATOM 1241 C CA . LEU A 1 165 ? -2.393 -2.773 5.016 1 92.81 165 LEU A CA 1
ATOM 1242 C C . LEU A 1 165 ? -2.48 -3.365 6.418 1 92.81 165 LEU A C 1
ATOM 1244 O O . LEU A 1 165 ? -3.355 -2.99 7.203 1 92.81 165 LEU A O 1
ATOM 1248 N N . GLU A 1 166 ? -1.575 -4.242 6.723 1 94.94 166 GLU A N 1
ATOM 1249 C CA . GLU A 1 166 ? -1.614 -4.945 8 1 94.94 166 GLU A CA 1
ATOM 1250 C C . GLU A 1 166 ? -1.459 -3.975 9.172 1 94.94 166 GLU A C 1
ATOM 1252 O O . GLU A 1 166 ? -2.111 -4.129 10.203 1 94.94 166 GLU A O 1
ATOM 1257 N N . PHE A 1 167 ? -0.657 -2.959 8.945 1 93.5 167 PHE A N 1
ATOM 1258 C CA . PHE A 1 167 ? -0.352 -2.047 10.039 1 93.5 167 PHE A CA 1
ATOM 1259 C C . PHE A 1 167 ? -0.943 -0.667 9.773 1 93.5 167 PHE A C 1
ATOM 1261 O O . PHE A 1 167 ? -0.458 0.334 10.305 1 93.5 167 PHE A O 1
ATOM 1268 N N . ALA A 1 168 ? -1.889 -0.598 8.859 1 89.75 168 ALA A N 1
ATOM 1269 C CA . ALA A 1 168 ? -2.594 0.66 8.625 1 89.75 168 ALA A CA 1
ATOM 1270 C C . ALA A 1 168 ? -3.105 1.252 9.938 1 89.75 168 ALA A C 1
ATOM 1272 O O . ALA A 1 168 ? -3.564 0.522 10.82 1 89.75 168 ALA A O 1
ATOM 1273 N N . PRO A 1 169 ? -3.023 2.564 10.047 1 85.56 169 PRO A N 1
ATOM 1274 C CA . PRO A 1 169 ? -3.484 3.195 11.289 1 85.56 169 PRO A CA 1
ATOM 1275 C C . PRO A 1 169 ? -4.992 3.059 11.492 1 85.56 169 PRO A C 1
ATOM 1277 O O . PRO A 1 169 ? -5.75 3.029 10.516 1 85.56 169 PRO A O 1
ATOM 1280 N N . LEU A 1 170 ? -5.344 3.021 12.719 1 84.81 170 LEU A N 1
ATOM 1281 C CA . LEU A 1 170 ? -6.75 3.027 13.102 1 84.81 170 LEU A CA 1
ATOM 1282 C C . LEU A 1 170 ? -7.266 4.457 13.258 1 84.81 170 LEU A C 1
ATOM 1284 O O . LEU A 1 170 ? -6.488 5.375 13.516 1 84.81 170 LEU A O 1
ATOM 1288 N N . PRO A 1 171 ? -8.555 4.551 13.062 1 81.94 171 PRO A N 1
ATOM 1289 C CA . PRO A 1 171 ? -9.102 5.898 13.242 1 81.94 171 PRO A CA 1
ATOM 1290 C C . PRO A 1 171 ? -8.969 6.398 14.68 1 81.94 171 PRO A C 1
ATOM 1292 O O . PRO A 1 171 ? -8.797 5.598 15.602 1 81.94 171 PRO A O 1
ATOM 1295 N N . ASP A 1 172 ? -9.047 7.719 14.836 1 79 172 ASP A N 1
ATOM 1296 C CA . ASP A 1 172 ? -8.914 8.352 16.141 1 79 172 ASP A CA 1
ATOM 1297 C C . ASP A 1 172 ? -9.977 7.832 17.109 1 79 172 ASP A C 1
ATOM 1299 O O . ASP A 1 172 ? -9.688 7.59 18.281 1 79 172 ASP A O 1
ATOM 1303 N N . ASN A 1 173 ? -11.203 7.711 16.641 1 83.62 173 ASN A N 1
ATOM 1304 C CA . ASN A 1 173 ? -12.273 7.133 17.453 1 83.62 173 ASN A CA 1
ATOM 1305 C C . ASN A 1 173 ? -12.328 5.617 17.312 1 83.62 173 ASN A C 1
ATOM 1307 O O . ASN A 1 173 ? -13.359 5.059 16.922 1 83.62 173 ASN A O 1
ATOM 1311 N N . THR A 1 174 ? -11.289 5.023 17.766 1 84.69 174 THR A N 1
ATOM 1312 C CA . THR A 1 174 ? -11.039 3.611 17.5 1 84.69 174 THR A CA 1
ATOM 1313 C C . THR A 1 174 ? -12.156 2.746 18.078 1 84.69 174 THR A C 1
ATOM 1315 O O . THR A 1 174 ? -12.664 1.848 17.406 1 84.69 174 THR A O 1
ATOM 1318 N N . HIS A 1 175 ? -12.57 3.012 19.281 1 89.12 175 HIS A N 1
ATOM 1319 C CA . HIS A 1 175 ? -13.562 2.16 19.938 1 89.12 175 HIS A CA 1
ATOM 1320 C C . HIS A 1 175 ? -14.898 2.203 19.203 1 89.12 175 HIS A C 1
ATOM 1322 O O . HIS A 1 175 ? -15.492 1.159 18.922 1 89.12 175 HIS A O 1
ATOM 1328 N N . THR A 1 176 ? -15.289 3.408 18.875 1 86.88 176 THR A N 1
ATOM 1329 C CA . THR A 1 176 ? -16.531 3.561 18.125 1 86.88 176 THR A CA 1
ATOM 1330 C C . THR A 1 176 ? -16.438 2.895 16.766 1 86.88 176 THR A C 1
ATOM 1332 O O . THR A 1 176 ? -17.375 2.217 16.328 1 86.88 176 THR A O 1
ATOM 1335 N N . TRP A 1 177 ? -15.352 3.094 16.172 1 85.31 177 TRP A N 1
ATOM 1336 C CA . TRP A 1 177 ? -15.117 2.492 14.867 1 85.31 177 TRP A CA 1
ATOM 1337 C C . TRP A 1 177 ? -15.125 0.97 14.953 1 85.31 177 TRP A C 1
ATOM 1339 O O . TRP A 1 177 ? -15.75 0.297 14.133 1 85.31 177 TRP A O 1
ATOM 1349 N N . GLN A 1 178 ? -14.5 0.435 15.953 1 89.62 178 GLN A N 1
ATOM 1350 C CA . GLN A 1 178 ? -14.445 -1.011 16.141 1 89.62 178 GLN A CA 1
ATOM 1351 C C . GLN A 1 178 ? -15.852 -1.593 16.312 1 89.62 178 GLN A C 1
ATOM 1353 O O . GLN A 1 178 ? -16.188 -2.609 15.695 1 89.62 178 GLN A O 1
ATOM 1358 N N . ASP A 1 179 ? -16.609 -0.898 17.094 1 90.62 179 ASP A N 1
ATOM 1359 C CA . ASP A 1 179 ? -17.984 -1.339 17.312 1 90.62 179 ASP A CA 1
ATOM 1360 C C . ASP A 1 179 ? -18.781 -1.324 16 1 90.62 179 ASP A C 1
ATOM 1362 O O . ASP A 1 179 ? -19.562 -2.242 15.727 1 90.62 179 ASP A O 1
ATOM 1366 N N . GLN A 1 180 ? -18.562 -0.339 15.227 1 86.38 180 GLN A N 1
ATOM 1367 C CA . GLN A 1 180 ? -19.266 -0.204 13.953 1 86.38 180 GLN A CA 1
ATOM 1368 C C . GLN A 1 180 ? -18.875 -1.323 12.992 1 86.38 180 GLN A C 1
ATOM 1370 O O . GLN A 1 180 ? -19.734 -1.905 12.336 1 86.38 180 GLN A O 1
ATOM 1375 N N . VAL A 1 181 ? -17.625 -1.608 12.914 1 88.56 181 VAL A N 1
ATOM 1376 C CA . VAL A 1 181 ? -17.141 -2.674 12.039 1 88.56 181 VAL A CA 1
ATOM 1377 C C . VAL A 1 181 ? -17.734 -4.012 12.492 1 88.56 181 VAL A C 1
ATOM 1379 O O . VAL A 1 181 ? -18.25 -4.777 11.672 1 88.56 181 VAL A O 1
ATOM 1382 N N . GLN A 1 182 ? -17.703 -4.258 13.758 1 91.38 182 GLN A N 1
ATOM 1383 C CA . GLN A 1 182 ? -18.219 -5.508 14.305 1 91.38 182 GLN A CA 1
ATOM 1384 C C . GLN A 1 182 ? -19.719 -5.652 14.039 1 91.38 182 GLN A C 1
ATOM 1386 O O . GLN A 1 182 ? -20.188 -6.727 13.664 1 91.38 182 GLN A O 1
ATOM 1391 N N . GLN A 1 183 ? -20.391 -4.578 14.219 1 90.88 183 GLN A N 1
ATOM 1392 C CA . GLN A 1 183 ? -21.828 -4.594 13.969 1 90.88 183 GLN A CA 1
ATOM 1393 C C . GLN A 1 183 ? -22.109 -4.836 12.492 1 90.88 183 GLN A C 1
ATOM 1395 O O . GLN A 1 183 ? -23.047 -5.582 12.148 1 90.88 183 GLN A O 1
ATOM 1400 N N . SER A 1 184 ? -21.344 -4.172 11.68 1 89.19 184 SER A N 1
ATOM 1401 C CA . SER A 1 184 ? -21.5 -4.371 10.242 1 89.19 184 SER A CA 1
ATOM 1402 C C . SER A 1 184 ? -21.281 -5.836 9.859 1 89.19 184 SER A C 1
ATOM 1404 O O . SER A 1 184 ? -22.062 -6.395 9.078 1 89.19 184 SER A O 1
ATOM 1406 N N . LEU A 1 185 ? -20.281 -6.453 10.398 1 91.25 185 LEU A N 1
ATOM 1407 C CA . LEU A 1 185 ? -19.984 -7.848 10.094 1 91.25 185 LEU A CA 1
ATOM 1408 C C . LEU A 1 185 ? -21.094 -8.766 10.586 1 91.25 185 LEU A C 1
ATOM 1410 O O . LEU A 1 185 ? -21.406 -9.766 9.945 1 91.25 185 LEU A O 1
ATOM 1414 N N . GLN A 1 186 ? -21.641 -8.406 11.688 1 91 186 GLN A N 1
ATOM 1415 C CA . GLN A 1 186 ? -22.719 -9.203 12.258 1 91 186 GLN A CA 1
ATOM 1416 C C . GLN A 1 186 ? -23.984 -9.094 11.406 1 91 186 GLN A C 1
ATOM 1418 O O . GLN A 1 186 ? -24.859 -9.953 11.492 1 91 186 GLN A O 1
ATOM 1423 N N . SER A 1 187 ? -24.047 -8.102 10.594 1 89.88 187 SER A N 1
ATOM 1424 C CA . SER A 1 187 ? -25.25 -7.836 9.82 1 89.88 187 SER A CA 1
ATOM 1425 C C . SER A 1 187 ? -25.156 -8.438 8.422 1 89.88 187 SER A C 1
ATOM 1427 O O . SER A 1 187 ? -26.047 -8.234 7.594 1 89.88 187 SER A O 1
ATOM 1429 N N . VAL A 1 188 ? -24.141 -9.133 8.172 1 92.56 188 VAL A N 1
ATOM 1430 C CA . VAL A 1 188 ? -23.953 -9.734 6.855 1 92.56 188 VAL A CA 1
ATOM 1431 C C . VAL A 1 188 ? -25.125 -10.664 6.543 1 92.56 188 VAL A C 1
ATOM 1433 O O . VAL A 1 188 ? -25.5 -11.508 7.359 1 92.56 188 VAL A O 1
ATOM 1436 N N . ASP A 1 189 ? -25.703 -10.43 5.398 1 94.56 189 ASP A N 1
ATOM 1437 C CA . ASP A 1 189 ? -26.812 -11.242 4.918 1 94.56 189 ASP A CA 1
ATOM 1438 C C . ASP A 1 189 ? -26.312 -12.531 4.27 1 94.56 189 ASP A C 1
ATOM 1440 O O . ASP A 1 189 ? -25.75 -12.5 3.172 1 94.56 189 ASP A O 1
ATOM 1444 N N . ALA A 1 190 ? -26.656 -13.625 4.832 1 95.81 190 ALA A N 1
ATOM 1445 C CA . ALA A 1 190 ? -26.156 -14.914 4.367 1 95.81 190 ALA A CA 1
ATOM 1446 C C . ALA A 1 190 ? -26.734 -15.273 3.008 1 95.81 190 ALA A C 1
ATOM 1448 O O . ALA A 1 190 ? -26.172 -16.078 2.27 1 95.81 190 ALA A O 1
ATOM 1449 N N . GLU A 1 191 ? -27.859 -14.75 2.705 1 96.31 191 GLU A N 1
ATOM 1450 C CA . GLU A 1 191 ? -28.469 -15.023 1.408 1 96.31 191 GLU A CA 1
ATOM 1451 C C . GLU A 1 191 ? -27.734 -14.289 0.289 1 96.31 191 GLU A C 1
ATOM 1453 O O . GLU A 1 191 ? -27.547 -14.836 -0.799 1 96.31 191 GLU A O 1
ATOM 1458 N N . GLN A 1 192 ? -27.328 -13.086 0.574 1 95 192 GLN A N 1
ATOM 1459 C CA . GLN A 1 192 ? -26.672 -12.266 -0.427 1 95 192 GLN A CA 1
ATOM 1460 C C . GLN A 1 192 ? -25.172 -12.562 -0.483 1 95 192 GLN A C 1
ATOM 1462 O O . GLN A 1 192 ? -24.547 -12.438 -1.539 1 95 192 GLN A O 1
ATOM 1467 N N . HIS A 1 193 ? -24.641 -12.922 0.621 1 97.06 193 HIS A N 1
ATOM 1468 C CA . HIS A 1 193 ? -23.203 -13.164 0.735 1 97.06 193 HIS A CA 1
ATOM 1469 C C . HIS A 1 193 ? -22.938 -14.5 1.424 1 97.06 193 HIS A C 1
ATOM 1471 O O . HIS A 1 193 ? -22.312 -14.531 2.49 1 97.06 193 HIS A O 1
ATOM 1477 N N . PRO A 1 194 ? -23.297 -15.594 0.761 1 97.38 194 PRO A N 1
ATOM 1478 C CA . PRO A 1 194 ? -23.234 -16.906 1.399 1 97.38 194 PRO A CA 1
ATOM 1479 C C . PRO A 1 194 ? -21.797 -17.344 1.694 1 97.38 194 PRO A C 1
ATOM 1481 O O . PRO A 1 194 ? -21.531 -17.953 2.736 1 97.38 194 PRO A O 1
ATOM 1484 N N . THR A 1 195 ? -20.859 -17.094 0.797 1 97.69 195 THR A N 1
ATOM 1485 C CA . THR A 1 195 ? -19.484 -17.531 1.006 1 97.69 195 THR A CA 1
ATOM 1486 C C . THR A 1 195 ? -18.875 -16.812 2.197 1 97.69 195 THR A C 1
ATOM 1488 O O . THR A 1 195 ? -18.219 -17.422 3.037 1 97.69 195 THR A O 1
ATOM 1491 N N . LEU A 1 196 ? -19.109 -15.477 2.266 1 97.25 196 LEU A N 1
ATOM 1492 C CA . LEU A 1 196 ? -18.641 -14.695 3.4 1 97.25 196 LEU A CA 1
ATOM 1493 C C . LEU A 1 196 ? -19.25 -15.188 4.703 1 97.25 196 LEU A C 1
ATOM 1495 O O . LEU A 1 196 ? -18.547 -15.414 5.684 1 97.25 196 LEU A O 1
ATOM 1499 N N . ALA A 1 197 ? -20.531 -15.383 4.656 1 97.19 197 ALA A N 1
ATOM 1500 C CA . ALA A 1 197 ? -21.25 -15.82 5.852 1 97.19 197 ALA A CA 1
ATOM 1501 C C . ALA A 1 197 ? -20.719 -17.172 6.344 1 97.19 197 ALA A C 1
ATOM 1503 O O . ALA A 1 197 ? -20.516 -17.359 7.547 1 97.19 197 ALA A O 1
ATOM 1504 N N . GLN A 1 198 ? -20.453 -18.031 5.43 1 97 198 GLN A N 1
ATOM 1505 C CA . GLN A 1 198 ? -20 -19.375 5.766 1 97 198 GLN A CA 1
ATOM 1506 C C . GLN A 1 198 ? -18.594 -19.344 6.363 1 97 198 GLN A C 1
ATOM 1508 O O . GLN A 1 198 ? -18.219 -20.234 7.133 1 97 198 GLN A O 1
ATOM 1513 N N . ASN A 1 199 ? -17.812 -18.328 6.031 1 97.75 199 ASN A N 1
ATOM 1514 C CA . ASN A 1 199 ? -16.422 -18.297 6.449 1 97.75 199 ASN A CA 1
ATOM 1515 C C . ASN A 1 199 ? -16.172 -17.156 7.441 1 97.75 199 ASN A C 1
ATOM 1517 O O . ASN A 1 199 ? -15.016 -16.828 7.734 1 97.75 199 ASN A O 1
ATOM 1521 N N . MET A 1 200 ? -17.234 -16.547 7.98 1 96.38 200 MET A N 1
ATOM 1522 C CA . MET A 1 200 ? -17.109 -15.367 8.836 1 96.38 200 MET A CA 1
ATOM 1523 C C . MET A 1 200 ? -16.281 -15.672 10.07 1 96.38 200 MET A C 1
ATOM 1525 O O . MET A 1 200 ? -15.492 -14.836 10.516 1 96.38 200 MET A O 1
ATOM 1529 N N . HIS A 1 201 ? -16.375 -16.891 10.586 1 96 201 HIS A N 1
ATOM 1530 C CA . HIS A 1 201 ? -15.648 -17.266 11.797 1 96 201 HIS A CA 1
ATOM 1531 C C . HIS A 1 201 ? -14.141 -17.266 11.555 1 96 201 HIS A C 1
ATOM 1533 O O . HIS A 1 201 ? -13.367 -17.047 12.484 1 96 201 HIS A O 1
ATOM 1539 N N . ARG A 1 202 ? -13.68 -17.438 10.328 1 96.81 202 ARG A N 1
ATOM 1540 C CA . ARG A 1 202 ? -12.266 -17.469 9.992 1 96.81 202 ARG A CA 1
ATOM 1541 C C . ARG A 1 202 ? -11.773 -16.078 9.57 1 96.81 202 ARG A C 1
ATOM 1543 O O . ARG A 1 202 ? -10.609 -15.742 9.773 1 96.81 202 ARG A O 1
ATOM 1550 N N . LEU A 1 203 ? -12.703 -15.312 9.039 1 96.5 203 LEU A N 1
ATOM 1551 C CA . LEU A 1 203 ? -12.312 -14.07 8.391 1 96.5 203 LEU A CA 1
ATOM 1552 C C . LEU A 1 203 ? -12.461 -12.891 9.336 1 96.5 203 LEU A C 1
ATOM 1554 O O . LEU A 1 203 ? -11.734 -11.898 9.219 1 96.5 203 LEU A O 1
ATOM 1558 N N . SER A 1 204 ? -13.375 -13.031 10.32 1 95.12 204 SER A N 1
ATOM 1559 C CA . SER A 1 204 ? -13.656 -11.93 11.242 1 95.12 204 SER A CA 1
ATOM 1560 C C . SER A 1 204 ? -12.406 -11.508 12 1 95.12 204 SER A C 1
ATOM 1562 O O . SER A 1 204 ? -11.797 -12.32 12.703 1 95.12 204 SER A O 1
ATOM 1564 N N . ASN A 1 205 ? -12.055 -10.219 11.797 1 94.5 205 ASN A N 1
ATOM 1565 C CA . ASN A 1 205 ? -10.898 -9.562 12.391 1 94.5 205 ASN A CA 1
ATOM 1566 C C . ASN A 1 205 ? -9.594 -10.141 11.859 1 94.5 205 ASN A C 1
ATOM 1568 O O . ASN A 1 205 ? -8.523 -9.883 12.414 1 94.5 205 ASN A O 1
ATOM 1572 N N . ARG A 1 206 ? -9.695 -10.977 10.75 1 95.62 206 ARG A N 1
ATOM 1573 C CA . ARG A 1 206 ? -8.5 -11.625 10.211 1 95.62 206 ARG A CA 1
ATOM 1574 C C . ARG A 1 206 ? -8.367 -11.352 8.719 1 95.62 206 ARG A C 1
ATOM 1576 O O . ARG A 1 206 ? -7.309 -11.594 8.133 1 95.62 206 ARG A O 1
ATOM 1583 N N . GLY A 1 207 ? -9.422 -10.977 8.125 1 95.38 207 GLY A N 1
ATOM 1584 C CA . GLY A 1 207 ? -9.406 -10.602 6.72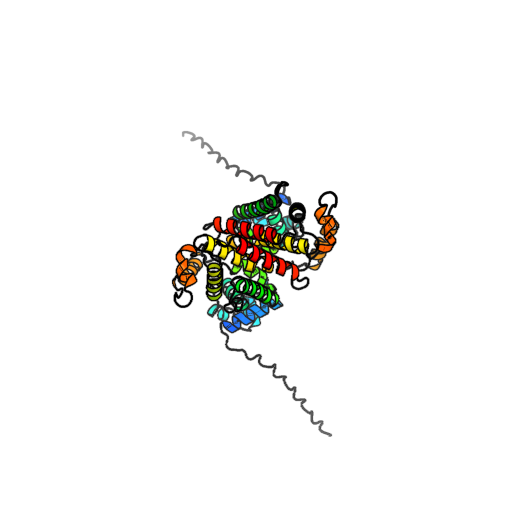3 1 95.38 207 GLY A CA 1
ATOM 1585 C C . GLY A 1 207 ? -9.344 -9.102 6.5 1 95.38 207 GLY A C 1
ATOM 1586 O O . GLY A 1 207 ? -9.992 -8.344 7.219 1 95.38 207 GLY A O 1
ATOM 1587 N N . PHE A 1 208 ? -8.469 -8.711 5.602 1 94 208 PHE A N 1
ATOM 1588 C CA . PHE A 1 208 ? -8.453 -7.297 5.254 1 94 208 PHE A CA 1
ATOM 1589 C C . PHE A 1 208 ? -9.859 -6.809 4.922 1 94 208 PHE A C 1
ATOM 1591 O O . PHE A 1 208 ? -10.625 -7.504 4.246 1 94 208 PHE A O 1
ATOM 1598 N N . SER A 1 209 ? -10.234 -5.594 5.352 1 89.69 209 SER A N 1
ATOM 1599 C CA . SER A 1 209 ? -11.531 -4.953 5.18 1 89.69 209 SER A CA 1
ATOM 1600 C C . SER A 1 209 ? -12.586 -5.602 6.066 1 89.69 209 SER A C 1
ATOM 1602 O O . SER A 1 209 ? -13.773 -5.258 5.988 1 89.69 209 SER A O 1
ATOM 1604 N N . LEU A 1 210 ? -12.195 -6.641 6.855 1 93 210 LEU A N 1
ATOM 1605 C CA . LEU A 1 210 ? -13.078 -7.32 7.797 1 93 210 LEU A CA 1
ATOM 1606 C C . LEU A 1 210 ? -12.484 -7.332 9.195 1 93 210 LEU A C 1
ATOM 1608 O O . LEU A 1 210 ? -12.688 -8.281 9.953 1 93 210 LEU A O 1
ATOM 1612 N N . ARG A 1 211 ? -11.711 -6.355 9.469 1 91.69 211 ARG A N 1
ATOM 1613 C CA . ARG A 1 211 ? -11.008 -6.344 10.742 1 91.69 211 ARG A CA 1
ATOM 1614 C C . ARG A 1 211 ? -11.172 -5.004 11.453 1 91.69 211 ARG A C 1
ATOM 1616 O O . ARG A 1 211 ? -11.305 -3.965 10.797 1 91.69 211 ARG A O 1
ATOM 1623 N N . TRP A 1 212 ? -11.086 -5.031 12.758 1 90.75 212 TRP A N 1
ATOM 1624 C CA . TRP A 1 212 ? -11.219 -3.83 13.578 1 90.75 212 TRP A CA 1
ATOM 1625 C C . TRP A 1 212 ? -9.984 -3.615 14.438 1 90.75 212 TRP A C 1
ATOM 1627 O O . TRP A 1 212 ? -9.977 -2.744 15.312 1 90.75 212 TRP A O 1
ATOM 1637 N N . GLN A 1 213 ? -9.016 -4.434 14.266 1 92 213 GLN A N 1
ATOM 1638 C CA . GLN A 1 213 ? -7.676 -4.297 14.82 1 92 213 GLN A CA 1
ATOM 1639 C C . GLN A 1 213 ? -6.617 -4.352 13.719 1 92 213 GLN A C 1
ATOM 1641 O O . GLN A 1 213 ? -6.875 -4.871 12.625 1 92 213 GLN A O 1
ATOM 1646 N N . ASN A 1 214 ? -5.496 -3.732 13.953 1 92.62 214 ASN A N 1
ATOM 1647 C CA . ASN A 1 214 ? -4.43 -3.85 12.969 1 92.62 214 ASN A CA 1
ATOM 1648 C C . ASN A 1 214 ? -3.357 -4.84 13.414 1 92.62 214 ASN A C 1
ATOM 1650 O O . ASN A 1 214 ? -3.58 -5.621 14.344 1 92.62 214 ASN A O 1
ATOM 1654 N N . GLY A 1 215 ? -2.279 -4.891 12.734 1 94.81 215 GLY A N 1
ATOM 1655 C CA . GLY A 1 215 ? -1.274 -5.926 12.914 1 94.81 215 GLY A CA 1
ATOM 1656 C C . GLY A 1 215 ? -0.602 -5.879 14.273 1 94.81 215 GLY A C 1
ATOM 1657 O O . GLY A 1 215 ? 0.061 -6.836 14.68 1 94.81 215 GLY A O 1
ATOM 1658 N N . VAL A 1 216 ? -0.747 -4.746 15.039 1 94.31 216 VAL A N 1
ATOM 1659 C CA . VAL A 1 216 ? -0.169 -4.625 16.375 1 94.31 216 VAL A CA 1
ATOM 1660 C C . VAL A 1 216 ? -0.896 -5.559 17.344 1 94.31 216 VAL A C 1
ATOM 1662 O O . VAL A 1 216 ? -0.26 -6.293 18.094 1 94.31 216 VAL A O 1
ATOM 1665 N N . ASP A 1 217 ? -2.213 -5.605 17.25 1 94.5 217 ASP A N 1
ATOM 1666 C CA . ASP A 1 217 ? -3.033 -6.379 18.188 1 94.5 217 ASP A CA 1
ATOM 1667 C C . ASP A 1 217 ? -3.523 -7.672 17.531 1 94.5 217 ASP A C 1
ATOM 1669 O O . ASP A 1 217 ? -3.877 -8.625 18.234 1 94.5 217 ASP A O 1
ATOM 1673 N N . ALA A 1 218 ? -3.568 -7.633 16.219 1 94.75 218 ALA A N 1
ATOM 1674 C CA . ALA A 1 218 ? -4.043 -8.789 15.461 1 94.75 218 ALA A CA 1
ATOM 1675 C C . ALA A 1 218 ? -3.133 -9.07 14.266 1 94.75 218 ALA A C 1
ATOM 1677 O O . ALA A 1 218 ? -3.486 -8.773 13.125 1 94.75 218 ALA A O 1
ATOM 1678 N N . ALA A 1 219 ? -2.041 -9.68 14.609 1 96.31 219 ALA A N 1
ATOM 1679 C CA . ALA A 1 219 ? -1.048 -10 13.594 1 96.31 219 ALA A CA 1
ATOM 1680 C C . ALA A 1 219 ? -1.603 -11 12.578 1 96.31 219 ALA A C 1
ATOM 1682 O O . ALA A 1 219 ? -2.387 -11.883 12.938 1 96.31 219 ALA A O 1
ATOM 1683 N N . LEU A 1 220 ? -1.223 -10.906 11.352 1 97.44 220 LEU A N 1
ATOM 1684 C CA . LEU A 1 220 ? -1.645 -11.789 10.273 1 97.44 220 LEU A CA 1
ATOM 1685 C C . LEU A 1 220 ? -0.468 -12.609 9.75 1 97.44 220 LEU A C 1
ATOM 1687 O O . LEU A 1 220 ? -0.289 -12.742 8.539 1 97.44 220 LEU A O 1
ATOM 1691 N N . ASP A 1 221 ? 0.307 -13.172 10.664 1 97.56 221 ASP A N 1
ATOM 1692 C CA . ASP A 1 221 ? 1.558 -13.844 10.328 1 97.56 221 ASP A CA 1
ATOM 1693 C C . ASP A 1 221 ? 1.326 -14.953 9.305 1 97.56 221 ASP A C 1
ATOM 1695 O O . ASP A 1 221 ? 2.09 -15.094 8.344 1 97.56 221 ASP A O 1
ATOM 1699 N N . GLU A 1 222 ? 0.301 -15.719 9.492 1 97.69 222 GLU A N 1
ATOM 1700 C CA . GLU A 1 222 ? 0.032 -16.828 8.57 1 97.69 222 GLU A CA 1
ATOM 1701 C C . GLU A 1 222 ? -0.334 -16.312 7.184 1 97.69 222 GLU A C 1
ATOM 1703 O O . GLU A 1 222 ? 0.106 -16.859 6.176 1 97.69 222 GLU A O 1
ATOM 1708 N N . SER A 1 223 ? -1.15 -15.258 7.148 1 98.44 223 SER A N 1
ATOM 1709 C CA . SER A 1 223 ? -1.513 -14.656 5.867 1 98.44 223 SER A CA 1
ATOM 1710 C C . SER A 1 223 ? -0.299 -14.039 5.184 1 98.44 223 SER A C 1
ATOM 1712 O O . SER A 1 223 ? -0.178 -14.086 3.959 1 98.44 223 SER A O 1
ATOM 1714 N N . PHE A 1 224 ? 0.554 -13.469 6.02 1 98.69 224 PHE A N 1
ATOM 1715 C CA . PHE A 1 224 ? 1.76 -12.891 5.441 1 98.69 224 PHE A CA 1
ATOM 1716 C C . PHE A 1 224 ? 2.645 -13.969 4.832 1 98.69 224 PHE A C 1
ATOM 1718 O O . PHE A 1 224 ? 3.186 -13.797 3.738 1 98.69 224 PHE A O 1
ATOM 1725 N N . ALA A 1 225 ? 2.795 -15.039 5.547 1 98.62 225 ALA A N 1
ATOM 1726 C CA . ALA A 1 225 ? 3.564 -16.156 5.008 1 98.62 225 ALA A CA 1
ATOM 1727 C C . ALA A 1 225 ? 2.967 -16.656 3.695 1 98.62 225 ALA A C 1
ATOM 1729 O O . ALA A 1 225 ? 3.695 -16.922 2.738 1 98.62 225 ALA A O 1
ATOM 1730 N N . PHE A 1 226 ? 1.665 -16.812 3.646 1 98.69 226 PHE A N 1
ATOM 1731 C CA . PHE A 1 226 ? 0.976 -17.219 2.43 1 98.69 226 PHE A CA 1
ATOM 1732 C C . PHE A 1 226 ? 1.232 -16.234 1.301 1 98.69 226 PHE A C 1
ATOM 1734 O O . PHE A 1 226 ? 1.463 -16.625 0.157 1 98.69 226 PHE A O 1
ATOM 1741 N N . TYR A 1 227 ? 1.162 -14.945 1.606 1 98.75 227 TYR A N 1
ATOM 1742 C CA . TYR A 1 227 ? 1.411 -13.859 0.671 1 98.75 227 TYR A CA 1
ATOM 1743 C C . TYR A 1 227 ? 2.809 -13.961 0.071 1 98.75 227 TYR A C 1
ATOM 1745 O O . TYR A 1 227 ? 2.975 -13.883 -1.147 1 98.75 227 TYR A O 1
ATOM 1753 N N . VAL A 1 228 ? 3.82 -14.172 0.928 1 98.81 228 VAL A N 1
ATOM 1754 C CA . VAL A 1 228 ? 5.207 -14.312 0.497 1 98.81 228 VAL A CA 1
ATOM 1755 C C . VAL A 1 228 ? 5.336 -15.516 -0.436 1 98.81 228 VAL A C 1
ATOM 1757 O O . VAL A 1 228 ? 5.93 -15.414 -1.513 1 98.81 228 VAL A O 1
ATOM 1760 N N . ASP A 1 229 ? 4.746 -16.609 -0.062 1 98.75 229 ASP A N 1
ATOM 1761 C CA . ASP A 1 229 ? 4.797 -17.812 -0.886 1 98.75 229 ASP A CA 1
ATOM 1762 C C . ASP A 1 229 ? 4.145 -17.578 -2.246 1 98.75 229 ASP A C 1
ATOM 1764 O O . ASP A 1 229 ? 4.637 -18.047 -3.27 1 98.75 229 ASP A O 1
ATOM 1768 N N . THR A 1 230 ? 3.033 -16.859 -2.25 1 98.81 230 THR A N 1
ATOM 1769 C CA . THR A 1 230 ? 2.32 -16.578 -3.492 1 98.81 230 THR A CA 1
ATOM 1770 C C . THR A 1 230 ? 3.203 -15.797 -4.457 1 98.81 230 THR A C 1
ATOM 1772 O O . THR A 1 230 ? 3.301 -16.141 -5.637 1 98.81 230 THR A O 1
ATOM 1775 N N . VAL A 1 231 ? 3.863 -14.766 -3.963 1 98.81 231 VAL A N 1
ATOM 1776 C CA . VAL A 1 231 ? 4.707 -13.922 -4.797 1 98.81 231 VAL A CA 1
ATOM 1777 C C . VAL A 1 231 ? 5.871 -14.734 -5.355 1 98.81 231 VAL A C 1
ATOM 1779 O O . VAL A 1 231 ? 6.145 -14.695 -6.559 1 98.81 231 VAL A O 1
ATOM 1782 N N . LEU A 1 232 ? 6.5 -15.539 -4.477 1 98.81 232 LEU A N 1
ATOM 1783 C CA . LEU A 1 232 ? 7.668 -16.312 -4.895 1 98.81 232 LEU A CA 1
ATOM 1784 C C . LEU A 1 232 ? 7.273 -17.391 -5.895 1 98.81 232 LEU A C 1
ATOM 1786 O O . LEU A 1 232 ? 7.953 -17.594 -6.898 1 98.81 232 LEU A O 1
ATOM 1790 N N . CYS A 1 233 ? 6.156 -18.094 -5.66 1 98.56 233 CYS A N 1
ATOM 1791 C CA . CYS A 1 233 ? 5.676 -19.109 -6.59 1 98.56 233 CYS A CA 1
ATOM 1792 C C . CYS A 1 233 ? 5.312 -18.484 -7.934 1 98.56 233 CYS A C 1
ATOM 1794 O O . CYS A 1 233 ? 5.578 -19.062 -8.984 1 98.56 233 CYS A O 1
ATOM 1796 N N . GLY A 1 234 ? 4.68 -17.312 -7.863 1 98.75 234 GLY A N 1
ATOM 1797 C CA . GLY A 1 234 ? 4.352 -16.609 -9.094 1 98.75 234 GLY A CA 1
ATOM 1798 C C . GLY A 1 234 ? 5.574 -16.234 -9.914 1 98.75 234 GLY A C 1
ATOM 1799 O O . GLY A 1 234 ? 5.605 -16.469 -11.125 1 98.75 234 GLY A O 1
ATOM 1800 N N . LEU A 1 235 ? 6.59 -15.688 -9.266 1 98.62 235 LEU A N 1
ATOM 1801 C CA . LEU A 1 235 ? 7.832 -15.328 -9.945 1 98.62 235 LEU A CA 1
ATOM 1802 C C . LEU A 1 235 ? 8.523 -16.578 -10.5 1 98.62 235 LEU A C 1
ATOM 1804 O O . LEU A 1 235 ? 9.062 -16.531 -11.609 1 98.62 235 LEU A O 1
ATOM 1808 N N . GLU A 1 236 ? 8.492 -17.625 -9.742 1 98 236 GLU A N 1
ATOM 1809 C CA . GLU A 1 236 ? 9.094 -18.875 -10.203 1 98 236 GLU A CA 1
ATOM 1810 C C . GLU A 1 236 ? 8.406 -19.375 -11.469 1 98 236 GLU A C 1
ATOM 1812 O O . GLU A 1 236 ? 9.07 -19.844 -12.391 1 98 236 GLU A O 1
ATOM 1817 N N . THR A 1 237 ? 7.098 -19.281 -11.492 1 97.5 237 THR A N 1
ATOM 1818 C CA . THR A 1 237 ? 6.316 -19.75 -12.633 1 97.5 237 THR A CA 1
ATOM 1819 C C . THR A 1 237 ? 6.613 -18.922 -13.875 1 97.5 237 THR A C 1
ATOM 1821 O O . THR A 1 237 ? 6.676 -19.438 -14.984 1 97.5 237 THR A O 1
ATOM 1824 N N . LEU A 1 238 ? 6.832 -17.625 -13.711 1 97.44 238 LEU A N 1
ATOM 1825 C CA . LEU A 1 238 ? 6.992 -16.719 -14.836 1 97.44 238 LEU A CA 1
ATOM 1826 C C . LEU A 1 238 ? 8.453 -16.625 -15.25 1 97.44 238 LEU A C 1
ATOM 1828 O O . LEU A 1 238 ? 8.766 -16.078 -16.312 1 97.44 238 LEU A O 1
ATOM 1832 N N . ALA A 1 239 ? 9.336 -17.141 -14.391 1 95.69 239 ALA A N 1
ATOM 1833 C CA . ALA A 1 239 ? 10.758 -17.094 -14.719 1 95.69 239 ALA A CA 1
ATOM 1834 C C . ALA A 1 239 ? 11.07 -17.938 -15.953 1 95.69 239 ALA A C 1
ATOM 1836 O O . ALA A 1 239 ? 10.555 -19.047 -16.094 1 95.69 239 ALA A O 1
ATOM 1837 N N . PRO A 1 240 ? 11.789 -17.266 -16.859 1 88.75 240 PRO A N 1
ATOM 1838 C CA . PRO A 1 240 ? 12.172 -18.062 -18.031 1 88.75 240 PRO A CA 1
ATOM 1839 C C . PRO A 1 240 ? 13.023 -19.266 -17.656 1 88.75 240 PRO A C 1
ATOM 1841 O O . PRO A 1 240 ? 13.812 -19.219 -16.719 1 88.75 240 PRO A O 1
ATOM 1844 N N . ARG A 1 241 ? 12.633 -20.562 -18.109 1 70.06 241 ARG A N 1
ATOM 1845 C CA . ARG A 1 241 ? 13.445 -21.766 -17.938 1 70.06 241 ARG A CA 1
ATOM 1846 C C . ARG A 1 241 ? 14.672 -21.734 -18.844 1 70.06 241 ARG A C 1
ATOM 1848 O O . ARG A 1 241 ? 14.641 -21.125 -19.922 1 70.06 241 ARG A O 1
ATOM 1855 N N . MET B 1 1 ? -32.625 72.5 -30.609 1 28.91 1 MET B N 1
ATOM 1856 C CA . MET B 1 1 ? -32.719 71.938 -29.266 1 28.91 1 MET B CA 1
ATOM 1857 C C . MET B 1 1 ? -33.219 70.5 -29.312 1 28.91 1 MET B C 1
ATOM 1859 O O . MET B 1 1 ? -34.406 70.25 -29.172 1 28.91 1 MET B O 1
ATOM 1863 N N . THR B 1 2 ? -32.625 69.562 -30.203 1 34.12 2 THR B N 1
ATOM 1864 C CA . THR B 1 2 ? -32.875 68.188 -30.578 1 34.12 2 THR B CA 1
ATOM 1865 C C . THR B 1 2 ? -32.688 67.25 -29.391 1 34.12 2 THR B C 1
ATOM 1867 O O . THR B 1 2 ? -31.672 67.375 -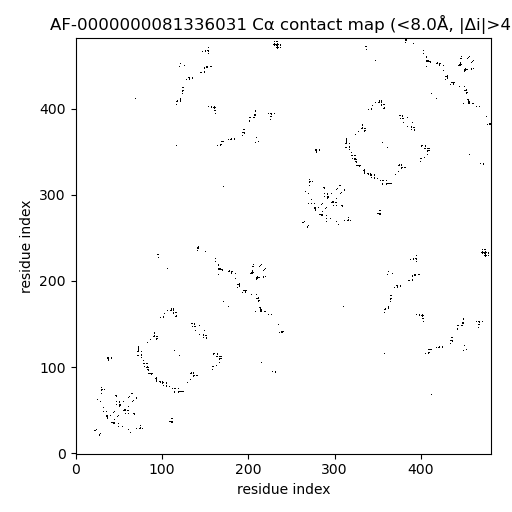28.688 1 34.12 2 THR B O 1
ATOM 1870 N N . SER B 1 3 ? -33.812 66.812 -28.781 1 32.44 3 SER B N 1
ATOM 1871 C CA . SER B 1 3 ? -34.031 66 -27.625 1 32.44 3 SER B CA 1
ATOM 1872 C C . SER B 1 3 ? -33.375 64.625 -27.797 1 32.44 3 SER B C 1
ATOM 1874 O O . SER B 1 3 ? -33.75 63.875 -28.703 1 32.44 3 SER B O 1
ATOM 1876 N N . LYS B 1 4 ? -32.062 64.5 -27.609 1 35.41 4 LYS B N 1
ATOM 1877 C CA . LYS B 1 4 ? -31.219 63.312 -27.578 1 35.41 4 LYS B CA 1
ATOM 1878 C C . LYS B 1 4 ? -31.766 62.281 -26.594 1 35.41 4 LYS B C 1
ATOM 1880 O O . LYS B 1 4 ? -31.797 62.531 -25.391 1 35.41 4 LYS B O 1
ATOM 1885 N N . THR B 1 5 ? -32.875 61.594 -26.984 1 33.84 5 THR B N 1
ATOM 1886 C CA . THR B 1 5 ? -33.438 60.5 -26.188 1 33.84 5 THR B CA 1
ATOM 1887 C C . THR B 1 5 ? -32.375 59.469 -25.828 1 33.84 5 THR B C 1
ATOM 1889 O O . THR B 1 5 ? -31.703 58.938 -26.719 1 33.84 5 THR B O 1
ATOM 1892 N N . ALA B 1 6 ? -31.75 59.562 -24.656 1 36.06 6 ALA B N 1
ATOM 1893 C CA . ALA B 1 6 ? -30.766 58.688 -24.016 1 36.06 6 ALA B CA 1
ATOM 1894 C C . ALA B 1 6 ? -31.266 57.25 -23.984 1 36.06 6 ALA B C 1
ATOM 1896 O O . ALA B 1 6 ? -32.344 56.969 -23.422 1 36.06 6 ALA B O 1
ATOM 1897 N N . ASN B 1 7 ? -31.078 56.469 -25.094 1 35.88 7 ASN B N 1
ATOM 1898 C CA . ASN B 1 7 ? -31.391 55.062 -25.078 1 35.88 7 ASN B CA 1
ATOM 1899 C C . ASN B 1 7 ? -30.734 54.344 -23.891 1 35.88 7 ASN B C 1
ATOM 1901 O O . ASN B 1 7 ? -29.516 54.375 -23.75 1 35.88 7 ASN B O 1
ATOM 1905 N N . PRO B 1 8 ? -31.484 54.188 -22.766 1 36.72 8 PRO B N 1
ATOM 1906 C CA . PRO B 1 8 ? -30.906 53.438 -21.625 1 36.72 8 PRO B CA 1
ATOM 1907 C C . PRO B 1 8 ? -30.375 52.062 -22.016 1 36.72 8 PRO B C 1
ATOM 1909 O O . PRO B 1 8 ? -31.031 51.344 -22.75 1 36.72 8 PRO B O 1
ATOM 1912 N N . ARG B 1 9 ? -29.141 51.938 -22.484 1 34.44 9 ARG B N 1
ATOM 1913 C CA . ARG B 1 9 ? -28.469 50.656 -22.656 1 34.44 9 ARG B CA 1
ATOM 1914 C C . ARG B 1 9 ? -28.734 49.75 -21.438 1 34.44 9 ARG B C 1
ATOM 1916 O O . ARG B 1 9 ? -28.406 50.094 -20.312 1 34.44 9 ARG B O 1
ATOM 1923 N N . GLY B 1 10 ? -29.953 49.031 -21.406 1 33.38 10 GLY B N 1
ATOM 1924 C CA . GLY B 1 10 ? -30.219 48 -20.406 1 33.38 10 GLY B CA 1
ATOM 1925 C C . GLY B 1 10 ? -29.062 47.031 -20.234 1 33.38 10 GLY B C 1
ATOM 1926 O O . GLY B 1 10 ? -28.609 46.406 -21.203 1 33.38 10 GLY B O 1
ATOM 1927 N N . ARG B 1 11 ? -28.109 47.281 -19.438 1 32.75 11 ARG B N 1
ATOM 1928 C CA . ARG B 1 11 ? -27.094 46.312 -19.062 1 32.75 11 ARG B CA 1
ATOM 1929 C C . ARG B 1 11 ? -27.734 44.969 -18.734 1 32.75 11 ARG B C 1
ATOM 1931 O O . ARG B 1 11 ? -28.531 44.875 -17.812 1 32.75 11 ARG B O 1
ATOM 1938 N N . ARG B 1 12 ? -28.016 44.125 -19.766 1 35.28 12 ARG B N 1
ATOM 1939 C CA . ARG B 1 12 ? -28.422 42.75 -19.5 1 35.28 12 ARG B CA 1
ATOM 1940 C C . ARG B 1 12 ? -27.5 42.125 -18.453 1 35.28 12 ARG B C 1
ATOM 1942 O O . ARG B 1 12 ? -26.312 41.906 -18.719 1 35.28 12 ARG B O 1
ATOM 1949 N N . LYS B 1 13 ? -27.797 42.375 -17.188 1 37.03 13 LYS B N 1
ATOM 1950 C CA . LYS B 1 13 ? -27.203 41.594 -16.125 1 37.03 13 LYS B CA 1
ATOM 1951 C C . LYS B 1 13 ? -27.109 40.125 -16.516 1 37.03 13 LYS B C 1
ATOM 1953 O O . LYS B 1 13 ? -28.125 39.469 -16.812 1 37.03 13 LYS B O 1
ATOM 1958 N N . LYS B 1 14 ? -26.125 39.688 -17.172 1 36.59 14 LYS B N 1
ATOM 1959 C CA . LYS B 1 14 ? -25.797 38.25 -17.344 1 36.59 14 LYS B CA 1
ATOM 1960 C C . LYS B 1 14 ? -26.188 37.438 -16.109 1 36.59 14 LYS B C 1
ATOM 1962 O O . LYS B 1 14 ? -25.766 37.75 -15 1 36.59 14 LYS B O 1
ATOM 1967 N N . THR B 1 15 ? -27.422 36.875 -16.047 1 32.28 15 THR B N 1
ATOM 1968 C CA . THR B 1 15 ? -27.828 35.844 -15.109 1 32.28 15 THR B CA 1
ATOM 1969 C C . THR B 1 15 ? -26.719 34.812 -14.938 1 32.28 15 THR B C 1
ATOM 1971 O O . THR B 1 15 ? -26.266 34.188 -15.906 1 32.28 15 THR B O 1
ATOM 1974 N N . VAL B 1 16 ? -25.672 35.188 -14.234 1 34.03 16 VAL B N 1
ATOM 1975 C CA . VAL B 1 16 ? -24.766 34.125 -13.836 1 34.03 16 VAL B CA 1
ATOM 1976 C C . VAL B 1 16 ? -25.531 32.812 -13.672 1 34.03 16 VAL B C 1
ATOM 1978 O O . VAL B 1 16 ? -26.609 32.781 -13.055 1 34.03 16 VAL B O 1
ATOM 1981 N N . GLY B 1 17 ? -25.594 31.953 -14.578 1 35.72 17 GLY B N 1
ATOM 1982 C CA . GLY B 1 17 ? -26.125 30.609 -14.484 1 35.72 17 GLY B CA 1
ATOM 1983 C C . GLY B 1 17 ? -26.141 30.078 -13.07 1 35.72 17 GLY B C 1
ATOM 1984 O O . GLY B 1 17 ? -25.125 30.125 -12.367 1 35.72 17 GLY B O 1
ATOM 1985 N N . GLU B 1 18 ? -27.188 30.359 -12.305 1 35.88 18 GLU B N 1
ATOM 1986 C CA . GLU B 1 18 ? -27.422 29.719 -11.016 1 35.88 18 GLU B CA 1
ATOM 1987 C C . GLU B 1 18 ? -26.844 28.312 -10.977 1 35.88 18 GLU B C 1
ATOM 1989 O O . GLU B 1 18 ? -27.297 27.438 -11.711 1 35.88 18 GLU B O 1
ATOM 1994 N N . ALA B 1 19 ? -25.578 28.109 -11.055 1 38.78 19 ALA B N 1
ATOM 1995 C CA . ALA B 1 19 ? -25.156 26.781 -10.625 1 38.78 19 ALA B CA 1
ATOM 1996 C C . ALA B 1 19 ? -26.219 26.125 -9.734 1 38.78 19 ALA B C 1
ATOM 1998 O O . ALA B 1 19 ? -26.641 26.719 -8.742 1 38.78 19 ALA B O 1
ATOM 1999 N N . SER B 1 20 ? -27.312 25.641 -10.234 1 40.38 20 SER B N 1
ATOM 2000 C CA . SER B 1 20 ? -28.344 24.859 -9.562 1 40.38 20 SER B CA 1
ATOM 2001 C C . SER B 1 20 ? -27.875 24.359 -8.203 1 40.38 20 SER B C 1
ATOM 2003 O O . SER B 1 20 ? -26.875 23.672 -8.094 1 40.38 20 SER B O 1
ATOM 2005 N N . GLN B 1 21 ? -27.75 25.109 -7.152 1 46.66 21 GLN B N 1
ATOM 2006 C CA . GLN B 1 21 ? -27.547 24.781 -5.75 1 46.66 21 GLN B CA 1
ATOM 2007 C C . GLN B 1 21 ? -28.109 23.406 -5.418 1 46.66 21 GLN B C 1
ATOM 2009 O O . GLN B 1 21 ? -29.297 23.25 -5.152 1 46.66 21 GLN B O 1
ATOM 2014 N N . GLY B 1 22 ? -27.938 22.484 -6.246 1 56.56 22 GLY B N 1
ATOM 2015 C CA . GLY B 1 22 ? -28.516 21.172 -5.98 1 56.56 22 GLY B CA 1
ATOM 2016 C C . GLY B 1 22 ? -28.578 20.828 -4.504 1 56.56 22 GLY B C 1
ATOM 2017 O O . GLY B 1 22 ? -27.938 21.484 -3.684 1 56.56 22 GLY B O 1
ATOM 2018 N N . VAL B 1 23 ? -29.688 20.219 -4.055 1 73.88 23 VAL B N 1
ATOM 2019 C CA . VAL B 1 23 ? -30 19.781 -2.697 1 73.88 23 VAL B CA 1
ATOM 2020 C C . VAL B 1 23 ? -28.766 19.109 -2.086 1 73.88 23 VAL B C 1
ATOM 2022 O O . VAL B 1 23 ? -28.188 18.203 -2.686 1 73.88 23 VAL B O 1
ATOM 2025 N N . LEU B 1 24 ? -28.219 19.906 -1.08 1 84.19 24 LEU B N 1
ATOM 2026 C CA . LEU B 1 24 ? -27.125 19.328 -0.306 1 84.19 24 LEU B CA 1
ATOM 2027 C C . LEU B 1 24 ? -27.531 18 0.313 1 84.19 24 LEU B C 1
ATOM 2029 O O . LEU B 1 24 ? -28.516 17.938 1.047 1 84.19 24 LEU B O 1
ATOM 2033 N N . ASN B 1 25 ? -26.984 17.016 -0.248 1 90.94 25 ASN B N 1
ATOM 2034 C CA . ASN B 1 25 ? -27.125 15.695 0.358 1 90.94 25 ASN B CA 1
ATOM 2035 C C . ASN B 1 25 ? -25.797 14.945 0.392 1 90.94 25 ASN B C 1
ATOM 2037 O O . ASN B 1 25 ? -24.766 15.484 -0.029 1 90.94 25 ASN B O 1
ATOM 2041 N N . LYS B 1 26 ? -25.797 13.805 0.944 1 92 26 LYS B N 1
ATOM 2042 C CA . LYS B 1 26 ? -24.578 13.039 1.141 1 92 26 LYS B CA 1
ATOM 2043 C C . LYS B 1 26 ? -23.875 12.766 -0.189 1 92 26 LYS B C 1
ATOM 2045 O O . LYS B 1 26 ? -22.656 12.93 -0.302 1 92 26 LYS B O 1
ATOM 2050 N N . ASP B 1 27 ? -24.641 12.5 -1.218 1 93.62 27 ASP B N 1
ATOM 2051 C CA . ASP B 1 27 ? -24.062 12.148 -2.516 1 93.62 27 ASP B CA 1
ATOM 2052 C C . ASP B 1 27 ? -23.375 13.352 -3.156 1 93.62 27 ASP B C 1
ATOM 2054 O O . ASP B 1 27 ? -22.297 13.219 -3.736 1 93.62 27 ASP B O 1
ATOM 2058 N N . THR B 1 28 ? -23.969 14.461 -3.035 1 94.06 28 THR B N 1
ATOM 2059 C CA . THR B 1 28 ? -23.375 15.664 -3.623 1 94.06 28 THR B CA 1
ATOM 2060 C C . THR B 1 28 ? -22.109 16.078 -2.877 1 94.06 28 THR B C 1
ATOM 2062 O O . THR B 1 28 ? -21.172 16.578 -3.482 1 94.06 28 THR B O 1
ATOM 2065 N N . ILE B 1 29 ? -22.125 15.859 -1.611 1 95.12 29 ILE B N 1
ATOM 2066 C CA . ILE B 1 29 ? -20.969 16.172 -0.794 1 95.12 29 ILE B CA 1
ATOM 2067 C C . ILE B 1 29 ? -19.797 15.266 -1.196 1 95.12 29 ILE B C 1
ATOM 2069 O O . ILE B 1 29 ? -18.688 15.742 -1.4 1 95.12 29 ILE B O 1
ATOM 2073 N N . ILE B 1 30 ? -20.109 14.016 -1.381 1 94.56 30 ILE B N 1
ATOM 2074 C CA . ILE B 1 30 ? -19.094 13.047 -1.749 1 94.56 30 ILE B CA 1
ATOM 2075 C C . ILE B 1 30 ? -18.547 13.367 -3.141 1 94.56 30 ILE B C 1
ATOM 2077 O O . ILE B 1 30 ? -17.328 13.336 -3.365 1 94.56 30 ILE B O 1
ATOM 2081 N N . ALA B 1 31 ? -19.422 13.742 -3.994 1 96.38 31 ALA B N 1
ATOM 2082 C CA . ALA B 1 31 ? -19.016 14.102 -5.352 1 96.38 31 ALA B CA 1
ATOM 2083 C C . ALA B 1 31 ? -18.141 15.352 -5.348 1 96.38 31 ALA B C 1
ATOM 2085 O O . ALA B 1 31 ? -17.156 15.422 -6.078 1 96.38 31 ALA B O 1
ATOM 2086 N N . ALA B 1 32 ? -18.516 16.266 -4.562 1 96.44 32 ALA B N 1
ATOM 2087 C CA . ALA B 1 32 ? -17.75 17.5 -4.453 1 96.44 32 ALA B CA 1
ATOM 2088 C C . ALA B 1 32 ? -16.375 17.234 -3.844 1 96.44 32 ALA B C 1
ATOM 2090 O O . ALA B 1 32 ? -15.375 17.828 -4.266 1 96.44 32 ALA B O 1
ATOM 2091 N N . ALA B 1 33 ? -16.344 16.391 -2.873 1 96.94 33 ALA B N 1
ATOM 2092 C CA . ALA B 1 33 ? -15.078 16.016 -2.248 1 96.94 33 ALA B CA 1
ATOM 2093 C C . ALA B 1 33 ? -14.141 15.352 -3.252 1 96.94 33 ALA B C 1
ATOM 2095 O O . ALA B 1 33 ? -12.953 15.688 -3.318 1 96.94 33 ALA B O 1
ATOM 2096 N N . LEU B 1 34 ? -14.703 14.438 -4.004 1 97.06 34 LEU B N 1
ATOM 2097 C CA . LEU B 1 34 ? -13.906 13.758 -5.016 1 97.06 34 LEU B CA 1
ATOM 2098 C C . LEU B 1 34 ? -13.367 14.75 -6.039 1 97.06 34 LEU B C 1
ATOM 2100 O O . LEU B 1 34 ? -12.195 14.672 -6.422 1 97.06 34 LEU B O 1
ATOM 2104 N N . ALA B 1 35 ? -14.195 15.672 -6.453 1 97.31 35 ALA B N 1
ATOM 2105 C CA . ALA B 1 35 ? -13.773 16.688 -7.406 1 97.31 35 ALA B CA 1
ATOM 2106 C C . ALA B 1 35 ? -12.648 17.547 -6.828 1 97.31 35 ALA B C 1
ATOM 2108 O O . ALA B 1 35 ? -11.695 17.891 -7.531 1 97.31 35 ALA B O 1
ATOM 2109 N N . LEU B 1 36 ? -12.805 17.875 -5.621 1 96.88 36 LEU B N 1
ATOM 2110 C CA . LEU B 1 36 ? -11.789 18.672 -4.934 1 96.88 36 LEU B CA 1
ATOM 2111 C C . LEU B 1 36 ? -10.469 17.891 -4.863 1 96.88 36 LEU B C 1
ATOM 2113 O O . LEU B 1 36 ? -9.406 18.453 -5.129 1 96.88 36 LEU B O 1
ATOM 2117 N N . ILE B 1 37 ? -10.531 16.625 -4.543 1 96.81 37 ILE B N 1
ATOM 2118 C CA . ILE B 1 37 ? -9.352 15.781 -4.445 1 96.81 37 ILE B CA 1
ATOM 2119 C C . ILE B 1 37 ? -8.688 15.656 -5.816 1 96.81 37 ILE B C 1
ATOM 2121 O O . ILE B 1 37 ? -7.465 15.758 -5.934 1 96.81 37 ILE B O 1
ATOM 2125 N N . ASP B 1 38 ? -9.523 15.516 -6.801 1 97 38 ASP B N 1
ATOM 2126 C CA . ASP B 1 38 ? -9 15.398 -8.156 1 97 38 ASP B CA 1
ATOM 2127 C C . ASP B 1 38 ? -8.234 16.656 -8.555 1 97 38 ASP B C 1
ATOM 2129 O O . ASP B 1 38 ? -7.168 16.578 -9.164 1 97 38 ASP B O 1
ATOM 2133 N N . ARG B 1 39 ? -8.75 17.734 -8.156 1 95 39 ARG B N 1
ATOM 2134 C CA . ARG B 1 39 ? -8.219 19.016 -8.609 1 95 39 ARG B CA 1
ATOM 2135 C C . ARG B 1 39 ? -7.051 19.469 -7.738 1 95 39 ARG B C 1
ATOM 2137 O O . ARG B 1 39 ? -6.016 19.891 -8.258 1 95 39 ARG B O 1
ATOM 2144 N N . ASP B 1 40 ? -7.23 19.344 -6.387 1 93.62 40 ASP B N 1
ATOM 2145 C CA . ASP B 1 40 ? -6.309 20.031 -5.488 1 93.62 40 ASP B CA 1
ATOM 2146 C C . ASP B 1 40 ? -5.477 19.031 -4.684 1 93.62 40 ASP B C 1
ATOM 2148 O O . ASP B 1 40 ? -4.535 19.422 -3.992 1 93.62 40 ASP B O 1
ATOM 2152 N N . GLY B 1 41 ? -5.797 17.766 -4.785 1 93.25 41 GLY B N 1
ATOM 2153 C CA . GLY B 1 41 ? -5.066 16.781 -4.004 1 93.25 41 GLY B CA 1
ATOM 2154 C C . GLY B 1 41 ? -5.754 16.422 -2.701 1 93.25 41 GLY B C 1
ATOM 2155 O O . GLY B 1 41 ? -6.617 17.156 -2.225 1 93.25 41 GLY B O 1
ATOM 2156 N N . LEU B 1 42 ? -5.324 15.352 -2.135 1 91.75 42 LEU B N 1
ATOM 2157 C CA . LEU B 1 42 ? -5.941 14.773 -0.943 1 91.75 42 LEU B CA 1
ATOM 2158 C C . LEU B 1 42 ? -5.766 15.703 0.257 1 91.75 42 LEU B C 1
ATOM 2160 O O . LEU B 1 42 ? -6.691 15.875 1.053 1 91.75 42 LEU B O 1
ATOM 2164 N N . ASP B 1 43 ? -4.652 16.328 0.388 1 87 43 ASP B N 1
ATOM 2165 C CA . ASP B 1 43 ? -4.309 17.141 1.553 1 87 43 ASP B CA 1
ATOM 2166 C C . ASP B 1 43 ? -5.199 18.375 1.648 1 87 43 ASP B C 1
ATOM 2168 O O . ASP B 1 43 ? -5.422 18.906 2.738 1 87 43 ASP B O 1
ATOM 2172 N N . LYS B 1 44 ? -5.758 18.734 0.604 1 91.44 44 LYS B N 1
ATOM 2173 C CA . LYS B 1 44 ? -6.551 19.969 0.566 1 91.44 44 LYS B CA 1
ATOM 2174 C C . LYS B 1 44 ? -8.031 19.672 0.803 1 91.44 44 LYS B C 1
ATOM 2176 O O . LYS B 1 44 ? -8.836 20.594 0.947 1 91.44 44 LYS B O 1
ATOM 2181 N N . CYS B 1 45 ? -8.32 18.438 0.838 1 93.69 45 CYS B N 1
ATOM 2182 C CA . CYS B 1 45 ? -9.711 18.078 1.054 1 93.69 45 CYS B CA 1
ATOM 2183 C C . CYS B 1 45 ? -10.055 18.078 2.539 1 93.69 45 CYS B C 1
ATOM 2185 O O . CYS B 1 45 ? -9.969 17.047 3.209 1 93.69 45 CYS B O 1
ATOM 2187 N N . SER B 1 46 ? -10.391 19.234 3.045 1 93 46 SER B N 1
ATOM 2188 C CA . SER B 1 46 ? -10.898 19.406 4.402 1 93 46 SER B CA 1
ATOM 2189 C C . SER B 1 46 ? -12.383 19.766 4.395 1 93 46 SER B C 1
ATOM 2191 O O . SER B 1 46 ? -12.914 20.203 3.373 1 93 46 SER B O 1
ATOM 2193 N N . LEU B 1 47 ? -13.023 19.531 5.543 1 92.81 47 LEU B N 1
ATOM 2194 C CA . LEU B 1 47 ? -14.445 19.875 5.637 1 92.81 47 LEU B CA 1
ATOM 2195 C C . LEU B 1 47 ? -14.664 21.359 5.434 1 92.81 47 LEU B C 1
ATOM 2197 O O . LEU B 1 47 ? -15.633 21.766 4.777 1 92.81 47 LEU B O 1
ATOM 2201 N N . ARG B 1 48 ? -13.789 22.141 5.938 1 92.62 48 ARG B N 1
ATOM 2202 C CA . ARG B 1 48 ? -13.883 23.594 5.785 1 92.62 48 ARG B CA 1
ATOM 2203 C C . ARG B 1 48 ? -13.734 24 4.32 1 92.62 48 ARG B C 1
ATOM 2205 O O . ARG B 1 48 ? -14.508 24.812 3.812 1 92.62 48 ARG B O 1
ATOM 2212 N N . HIS B 1 49 ? -12.75 23.422 3.658 1 93.81 49 HIS B N 1
ATOM 2213 C CA . HIS B 1 49 ? -12.523 23.719 2.25 1 93.81 49 HIS B CA 1
ATOM 2214 C C . HIS B 1 49 ? -13.695 23.266 1.391 1 93.81 49 HIS B C 1
ATOM 2216 O O . HIS B 1 49 ? -14.102 23.953 0.457 1 93.81 49 HIS B O 1
ATOM 2222 N N . LEU B 1 50 ? -14.195 22.109 1.733 1 95 50 LEU B N 1
ATOM 2223 C CA . LEU B 1 50 ? -15.336 21.547 1.007 1 95 50 LEU B CA 1
ATOM 2224 C C . LEU B 1 50 ? -16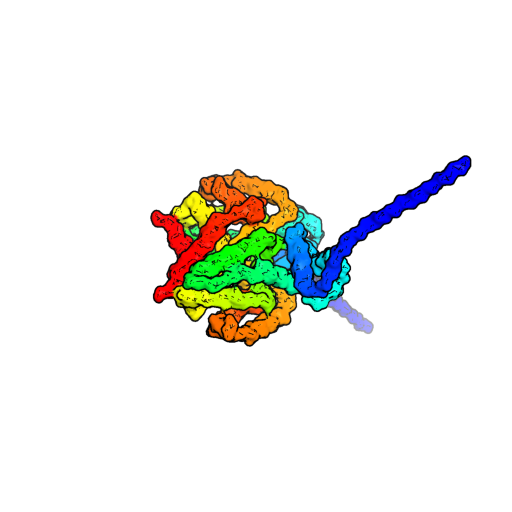.562 22.438 1.167 1 95 50 LEU B C 1
ATOM 2226 O O . LEU B 1 50 ? -17.266 22.703 0.193 1 95 50 LEU B O 1
ATOM 2230 N N . ALA B 1 51 ? -16.797 22.922 2.354 1 94.06 51 ALA B N 1
ATOM 2231 C CA . ALA B 1 51 ? -17.922 23.828 2.621 1 94.06 51 ALA B CA 1
ATOM 2232 C C . ALA B 1 51 ? -17.797 25.094 1.787 1 94.06 51 ALA B C 1
ATOM 2234 O O . ALA B 1 51 ? -18.781 25.547 1.19 1 94.06 51 ALA B O 1
ATOM 2235 N N . ASN B 1 52 ? -16.641 25.594 1.773 1 93.19 52 ASN B N 1
ATOM 2236 C CA . ASN B 1 52 ? -16.375 26.797 0.989 1 93.19 52 ASN B CA 1
ATOM 2237 C C . ASN B 1 52 ? -16.672 26.578 -0.492 1 93.19 52 ASN B C 1
ATOM 2239 O O . ASN B 1 52 ? -17.312 27.406 -1.138 1 93.19 52 ASN B O 1
ATOM 2243 N N . GLN B 1 53 ? -16.266 25.5 -0.995 1 91.31 53 GLN B N 1
ATOM 2244 C CA . GLN B 1 53 ? -16.484 25.172 -2.402 1 91.31 53 GLN B CA 1
ATOM 2245 C C . GLN B 1 53 ? -17.969 25.016 -2.721 1 91.31 53 GLN B C 1
ATOM 2247 O O . GLN B 1 53 ? -18.406 25.375 -3.811 1 91.31 53 GLN B O 1
ATOM 2252 N N . LEU B 1 54 ? -18.672 24.453 -1.804 1 93.69 54 LEU B N 1
ATOM 2253 C CA . LEU B 1 54 ? -20.094 24.172 -2.008 1 93.69 54 LEU B CA 1
ATOM 2254 C C . LEU B 1 54 ? -20.938 25.391 -1.68 1 93.69 54 LEU B C 1
ATOM 2256 O O . LEU B 1 54 ? -22.141 25.406 -1.941 1 93.69 54 LEU B O 1
ATOM 2260 N N . GLY B 1 55 ? -20.328 26.359 -1.109 1 93.5 55 GLY B N 1
ATOM 2261 C CA . GLY B 1 55 ? -21.047 27.578 -0.757 1 93.5 55 GLY B CA 1
ATOM 2262 C C . GLY B 1 55 ? -22 27.375 0.408 1 93.5 55 GLY B C 1
ATOM 2263 O O . GLY B 1 55 ? -23.109 27.922 0.409 1 93.5 55 GLY B O 1
ATOM 2264 N N . VAL B 1 56 ? -21.625 26.5 1.312 1 93.19 56 VAL B N 1
ATOM 2265 C CA . VAL B 1 56 ? -22.438 26.234 2.49 1 93.19 56 VAL B CA 1
ATOM 2266 C C . VAL B 1 56 ? -21.609 26.453 3.756 1 93.19 56 VAL B C 1
ATOM 2268 O O . VAL B 1 56 ? -20.391 26.609 3.684 1 93.19 56 VAL B O 1
ATOM 2271 N N . TYR B 1 57 ? -22.328 26.484 4.934 1 89.19 57 TYR B N 1
ATOM 2272 C CA . TYR B 1 57 ? -21.625 26.516 6.215 1 89.19 57 TYR B CA 1
ATOM 2273 C C . TYR B 1 57 ? -21.078 25.141 6.57 1 89.19 57 TYR B C 1
ATOM 2275 O O . TYR B 1 57 ? -21.734 24.125 6.312 1 89.19 57 TYR B O 1
ATOM 2283 N N . PRO B 1 58 ? -19.906 25.094 7.188 1 88.19 58 PRO B N 1
ATOM 2284 C CA . PRO B 1 58 ? -19.312 23.812 7.586 1 88.19 58 PRO B CA 1
ATOM 2285 C C . PRO B 1 58 ? -20.281 22.953 8.398 1 88.19 58 PRO B C 1
ATOM 2287 O O . PRO B 1 58 ? -20.281 21.734 8.266 1 88.19 58 PRO B O 1
ATOM 2290 N N . THR B 1 59 ? -21.094 23.625 9.125 1 89.19 59 THR B N 1
ATOM 2291 C CA . THR B 1 59 ? -22.047 22.906 9.969 1 89.19 59 THR B CA 1
ATOM 2292 C C . THR B 1 59 ? -23 22.062 9.117 1 89.19 59 THR B C 1
ATOM 2294 O O . THR B 1 59 ? -23.422 20.984 9.523 1 89.19 59 THR B O 1
ATOM 2297 N N . ALA B 1 60 ? -23.297 22.516 8 1 90.38 60 ALA B N 1
ATOM 2298 C CA . ALA B 1 60 ? -24.188 21.812 7.098 1 90.38 60 ALA B CA 1
ATOM 2299 C C . ALA B 1 60 ? -23.594 20.484 6.645 1 90.38 60 ALA B C 1
ATOM 2301 O O . ALA B 1 60 ? -24.297 19.484 6.508 1 90.38 60 ALA B O 1
ATOM 2302 N N . ILE B 1 61 ? -22.266 20.438 6.434 1 91.81 61 ILE B N 1
ATOM 2303 C CA . ILE B 1 61 ? -21.578 19.219 5.988 1 91.81 61 ILE B CA 1
ATOM 2304 C C . ILE B 1 61 ? -21.562 18.188 7.113 1 91.81 61 ILE B C 1
ATOM 2306 O O . ILE B 1 61 ? -21.734 17 6.871 1 91.81 61 ILE B O 1
ATOM 2310 N N . TYR B 1 62 ? -21.484 18.672 8.281 1 88.31 62 TYR B N 1
ATOM 2311 C CA . TYR B 1 62 ? -21.359 17.812 9.453 1 88.31 62 TYR B CA 1
ATOM 2312 C C . TYR B 1 62 ? -22.641 17.016 9.68 1 88.31 62 TYR B C 1
ATOM 2314 O O . TYR B 1 62 ? -22.609 15.953 10.312 1 88.31 62 TYR B O 1
ATOM 2322 N N . TRP B 1 63 ? -23.672 17.531 9.133 1 87.69 63 TRP B N 1
ATOM 2323 C CA . TRP B 1 63 ? -24.953 16.828 9.242 1 87.69 63 TRP B CA 1
ATOM 2324 C C . TRP B 1 63 ? -24.938 15.547 8.422 1 87.69 63 TRP B C 1
ATOM 2326 O O . TRP B 1 63 ? -25.641 14.586 8.75 1 87.69 63 TRP B O 1
ATOM 2336 N N . TYR B 1 64 ? -24.094 15.555 7.453 1 89.44 64 TYR B N 1
ATOM 2337 C CA . TYR B 1 64 ? -24.078 14.422 6.531 1 89.44 64 TYR B CA 1
ATOM 2338 C C . TYR B 1 64 ? -22.859 13.547 6.754 1 89.44 64 TYR B C 1
ATOM 2340 O O . TYR B 1 64 ? -22.906 12.336 6.535 1 89.44 64 TYR B O 1
ATOM 2348 N N . VAL B 1 65 ? -21.781 14.195 7.074 1 88.31 65 VAL B N 1
ATOM 2349 C CA . VAL B 1 65 ? -20.531 13.492 7.312 1 88.31 65 VAL B CA 1
ATOM 2350 C C . VAL B 1 65 ? -19.906 13.969 8.625 1 88.31 65 VAL B C 1
ATOM 2352 O O . VAL B 1 65 ? -19.625 15.156 8.789 1 88.31 65 VAL B O 1
ATOM 2355 N N . SER B 1 66 ? -19.594 13.055 9.492 1 83.62 66 SER B N 1
ATOM 2356 C CA . SER B 1 66 ? -19.25 13.406 10.867 1 83.62 66 SER B CA 1
ATOM 2357 C C . SER B 1 66 ? -17.766 13.703 11.016 1 83.62 66 SER B C 1
ATOM 2359 O O . SER B 1 66 ? -17.344 14.336 11.984 1 83.62 66 SER B O 1
ATOM 2361 N N . SER B 1 67 ? -16.969 13.227 10.07 1 85.75 67 SER B N 1
ATOM 2362 C CA . SER B 1 67 ? -15.539 13.461 10.148 1 85.75 67 SER B CA 1
ATOM 2363 C C . SER B 1 67 ? -14.891 13.406 8.766 1 85.75 67 SER B C 1
ATOM 2365 O O . SER B 1 67 ? -15.469 12.852 7.828 1 85.75 67 SER B O 1
ATOM 2367 N N . ARG B 1 68 ? -13.766 13.992 8.68 1 88.69 68 ARG B N 1
ATOM 2368 C CA . ARG B 1 68 ? -13 13.914 7.441 1 88.69 68 ARG B CA 1
ATOM 2369 C C . ARG B 1 68 ? -12.688 12.469 7.078 1 88.69 68 ARG B C 1
ATOM 2371 O O . ARG B 1 68 ? -12.734 12.094 5.906 1 88.69 68 ARG B O 1
ATOM 2378 N N . GLU B 1 69 ? -12.43 11.711 8.07 1 84.56 69 GLU B N 1
ATOM 2379 C CA . GLU B 1 69 ? -12.109 10.305 7.852 1 84.56 69 GLU B CA 1
ATOM 2380 C C . GLU B 1 69 ? -13.281 9.562 7.219 1 84.56 69 GLU B C 1
ATOM 2382 O O . GLU B 1 69 ? -13.094 8.781 6.285 1 84.56 69 GLU B O 1
ATOM 2387 N N . LEU B 1 70 ? -14.406 9.805 7.758 1 84.12 70 LEU B N 1
ATOM 2388 C CA . LEU B 1 70 ? -15.602 9.156 7.215 1 84.12 70 LEU B CA 1
ATOM 2389 C C . LEU B 1 70 ? -15.898 9.664 5.809 1 84.12 70 LEU B C 1
ATOM 2391 O O . LEU B 1 70 ? -16.328 8.898 4.945 1 84.12 70 LEU B O 1
ATOM 2395 N N . LEU B 1 71 ? -15.656 10.961 5.609 1 89.75 71 LEU B N 1
ATOM 2396 C CA . LEU B 1 71 ? -15.828 11.516 4.273 1 89.75 71 LEU B CA 1
ATOM 2397 C C . LEU B 1 71 ? -14.898 10.836 3.275 1 89.75 71 LEU B C 1
ATOM 2399 O O . LEU B 1 71 ? -15.336 10.414 2.203 1 89.75 71 LEU B O 1
ATOM 2403 N N . LEU B 1 72 ? -13.633 10.664 3.619 1 91.12 72 LEU B N 1
ATOM 2404 C CA . LEU B 1 72 ? -12.641 10.07 2.729 1 91.12 72 LEU B CA 1
ATOM 2405 C C . LEU B 1 72 ? -12.953 8.602 2.465 1 91.12 72 LEU B C 1
ATOM 2407 O O . LEU B 1 72 ? -12.727 8.102 1.361 1 91.12 72 LEU B O 1
ATOM 2411 N N . SER B 1 73 ? -13.453 7.949 3.461 1 87.56 73 SER B N 1
ATOM 2412 C CA . SER B 1 73 ? -13.883 6.566 3.275 1 87.56 73 SER B CA 1
ATOM 2413 C C . SER B 1 73 ? -15 6.469 2.24 1 87.56 73 SER B C 1
ATOM 2415 O O . SER B 1 73 ? -15 5.562 1.404 1 87.56 73 SER B O 1
ATOM 2417 N N . GLU B 1 74 ? -15.914 7.422 2.334 1 89.62 74 GLU B N 1
ATOM 2418 C CA . GLU B 1 74 ? -17.031 7.445 1.389 1 89.62 74 GLU B CA 1
ATOM 2419 C C . GLU B 1 74 ? -16.547 7.785 -0.019 1 89.62 74 GLU B C 1
ATOM 2421 O O . GLU B 1 74 ? -17.078 7.262 -1.003 1 89.62 74 GLU B O 1
ATOM 2426 N N . VAL B 1 75 ? -15.633 8.633 -0.121 1 93 75 VAL B N 1
ATOM 2427 C CA . VAL B 1 75 ? -15.055 8.984 -1.412 1 93 75 VAL B CA 1
ATOM 2428 C C . VAL B 1 75 ? -14.398 7.758 -2.035 1 93 75 VAL B C 1
ATOM 2430 O O . VAL B 1 75 ? -14.609 7.465 -3.215 1 93 75 VAL B O 1
ATOM 2433 N N . LEU B 1 76 ? -13.648 7.043 -1.247 1 92.38 76 LEU B N 1
ATOM 2434 C CA . LEU B 1 76 ? -12.984 5.84 -1.746 1 92.38 76 LEU B CA 1
ATOM 2435 C C . LEU B 1 76 ? -14.008 4.801 -2.188 1 92.38 76 LEU B C 1
ATOM 2437 O O . LEU B 1 76 ? -13.852 4.176 -3.238 1 92.38 76 LEU B O 1
ATOM 2441 N N . ALA B 1 77 ? -15.023 4.648 -1.375 1 90.06 77 ALA B N 1
ATOM 2442 C CA . ALA B 1 77 ? -16.078 3.699 -1.721 1 90.06 77 ALA B CA 1
ATOM 2443 C C . ALA B 1 77 ? -16.703 4.043 -3.07 1 90.06 77 ALA B C 1
ATOM 2445 O O . ALA B 1 77 ? -16.984 3.15 -3.877 1 90.06 77 ALA B O 1
ATOM 2446 N N . LYS B 1 78 ? -16.922 5.293 -3.25 1 91.88 78 LYS B N 1
ATOM 2447 C CA . LYS B 1 78 ? -17.484 5.742 -4.52 1 91.88 78 LYS B CA 1
ATOM 2448 C C . LYS B 1 78 ? -16.562 5.406 -5.684 1 91.88 78 LYS B C 1
ATOM 2450 O O . LYS B 1 78 ? -17.016 4.906 -6.719 1 91.88 78 LYS B O 1
ATOM 2455 N N . VAL B 1 79 ? -15.312 5.633 -5.52 1 93.62 79 VAL B N 1
ATOM 2456 C CA . VAL B 1 79 ? -14.328 5.402 -6.578 1 93.62 79 VAL B CA 1
ATOM 2457 C C . VAL B 1 79 ? -14.234 3.906 -6.871 1 93.62 79 VAL B C 1
ATOM 2459 O O . VAL B 1 79 ? -14.07 3.504 -8.023 1 93.62 79 VAL B O 1
ATOM 2462 N N . LEU B 1 80 ? -14.383 3.096 -5.848 1 92.38 80 LEU B N 1
ATOM 2463 C CA . LEU B 1 80 ? -14.156 1.661 -5.984 1 92.38 80 LEU B CA 1
ATOM 2464 C C . LEU B 1 80 ? -15.469 0.918 -6.211 1 92.38 80 LEU B C 1
ATOM 2466 O O . LEU B 1 80 ? -15.5 -0.314 -6.211 1 92.38 80 LEU B O 1
ATOM 2470 N N . ALA B 1 81 ? -16.531 1.626 -6.41 1 89.94 81 ALA B N 1
ATOM 2471 C CA . ALA B 1 81 ? -17.875 1.05 -6.484 1 89.94 81 ALA B CA 1
ATOM 2472 C C . ALA B 1 81 ? -17.969 0.015 -7.602 1 89.94 81 ALA B C 1
ATOM 2474 O O . ALA B 1 81 ? -18.781 -0.914 -7.531 1 89.94 81 ALA B O 1
ATOM 2475 N N . SER B 1 82 ? -17.109 0.111 -8.602 1 91.19 82 SER B N 1
ATOM 2476 C CA . SER B 1 82 ? -17.219 -0.776 -9.75 1 91.19 82 SER B CA 1
ATOM 2477 C C . SER B 1 82 ? -16.031 -1.728 -9.844 1 91.19 82 SER B C 1
ATOM 2479 O O . SER B 1 82 ? -15.719 -2.232 -10.922 1 91.19 82 SER B O 1
ATOM 2481 N N . VAL B 1 83 ? -15.398 -1.938 -8.773 1 95.31 83 VAL B N 1
ATOM 2482 C CA . VAL B 1 83 ? -14.211 -2.791 -8.797 1 95.31 83 VAL B CA 1
ATOM 2483 C C . VAL B 1 83 ? -14.633 -4.254 -8.914 1 95.31 83 VAL B C 1
ATOM 2485 O O . VAL B 1 83 ? -13.992 -5.035 -9.625 1 95.31 83 VAL B O 1
ATOM 2488 N N . ALA B 1 84 ? -15.727 -4.652 -8.195 1 96.19 84 ALA B N 1
ATOM 2489 C CA . ALA B 1 84 ? -16.219 -6.02 -8.297 1 96.19 84 ALA B CA 1
ATOM 2490 C C . ALA B 1 84 ? -16.781 -6.301 -9.688 1 96.19 84 ALA B C 1
ATOM 2492 O O . ALA B 1 84 ? -17.734 -5.66 -10.125 1 96.19 84 ALA B O 1
ATOM 2493 N N . PRO B 1 85 ? -16.172 -7.23 -10.383 1 97.25 85 PRO B N 1
ATOM 2494 C CA . PRO B 1 85 ? -16.719 -7.578 -11.695 1 97.25 85 PRO B CA 1
ATOM 2495 C C . PRO B 1 85 ? -17.938 -8.477 -11.602 1 97.25 85 PRO B C 1
ATOM 2497 O O . PRO B 1 85 ? -18.234 -9.031 -10.539 1 97.25 85 PRO B O 1
ATOM 2500 N N . PRO B 1 86 ? -18.656 -8.539 -12.734 1 95.88 86 PRO B N 1
ATOM 2501 C CA . PRO B 1 86 ? -19.672 -9.586 -12.773 1 95.88 86 PRO B CA 1
ATOM 2502 C C . PRO B 1 86 ? -19.078 -10.992 -12.641 1 95.88 86 PRO B C 1
ATOM 2504 O O . PRO B 1 86 ? -17.875 -11.172 -12.844 1 95.88 86 PRO B O 1
ATOM 2507 N N . PRO B 1 87 ? -19.906 -11.945 -12.188 1 94.44 87 PRO B N 1
ATOM 2508 C CA . PRO B 1 87 ? -19.422 -13.328 -12.062 1 94.44 87 PRO B CA 1
ATOM 2509 C C . PRO B 1 87 ? -18.734 -13.82 -13.336 1 94.44 87 PRO B C 1
ATOM 2511 O O . PRO B 1 87 ? -19.156 -13.492 -14.445 1 94.44 87 PRO B O 1
ATOM 2514 N N . GLN B 1 88 ? -17.609 -14.508 -13.172 1 97.19 88 GLN B N 1
ATOM 2515 C CA . GLN B 1 88 ? -16.844 -15.078 -14.266 1 97.19 88 GLN B CA 1
ATOM 2516 C C . GLN B 1 88 ? -16.812 -16.609 -14.18 1 97.19 88 GLN B C 1
ATOM 2518 O O . GLN B 1 88 ? -16.984 -17.172 -13.094 1 97.19 88 GLN B O 1
ATOM 2523 N N . ALA B 1 89 ? -16.625 -17.234 -15.32 1 97.06 89 ALA B N 1
ATOM 2524 C CA . ALA B 1 89 ? -16.547 -18.703 -15.367 1 97.06 89 ALA B CA 1
ATOM 2525 C C . ALA B 1 89 ? -15.289 -19.203 -14.672 1 97.06 89 ALA B C 1
ATOM 2527 O O . ALA B 1 89 ? -15.328 -20.234 -13.984 1 97.06 89 ALA B O 1
ATOM 2528 N N . ARG B 1 90 ? -14.203 -18.547 -14.891 1 98.06 90 ARG B N 1
ATOM 2529 C CA . ARG B 1 90 ? -12.938 -18.938 -14.281 1 98.06 90 ARG B CA 1
ATOM 2530 C C . ARG B 1 90 ? -12.555 -17.969 -13.164 1 98.06 90 ARG B C 1
ATOM 2532 O O . ARG B 1 90 ? -12.711 -16.75 -13.305 1 98.06 90 ARG B O 1
ATOM 2539 N N . TRP B 1 91 ? -12.102 -18.547 -12.039 1 98.12 91 TRP B N 1
ATOM 2540 C CA . TRP B 1 91 ? -11.734 -17.719 -10.891 1 98.12 91 TRP B CA 1
ATOM 2541 C C . TRP B 1 91 ? -10.602 -16.766 -11.242 1 98.12 91 TRP B C 1
ATOM 2543 O O . TRP B 1 91 ? -10.555 -15.633 -10.75 1 98.12 91 TRP B O 1
ATOM 2553 N N . GLN B 1 92 ? -9.711 -17.188 -12.125 1 98.56 92 GLN B N 1
ATOM 2554 C CA . GLN B 1 92 ? -8.602 -16.328 -12.547 1 98.56 92 GLN B CA 1
ATOM 2555 C C . GLN B 1 92 ? -9.117 -15.078 -13.25 1 98.56 92 GLN B C 1
ATOM 2557 O O . GLN B 1 92 ? -8.586 -13.984 -13.047 1 98.56 92 GLN B O 1
ATOM 2562 N N . ASP B 1 93 ? -10.141 -15.234 -14.062 1 98.69 93 ASP B N 1
ATOM 2563 C CA . ASP B 1 93 ? -10.703 -14.109 -14.797 1 98.69 93 ASP B CA 1
ATOM 2564 C C . ASP B 1 93 ? -11.367 -13.109 -13.852 1 98.69 93 ASP B C 1
ATOM 2566 O O . ASP B 1 93 ? -11.273 -11.898 -14.062 1 98.69 93 ASP B O 1
ATOM 2570 N N . TYR B 1 94 ? -12.055 -13.594 -12.844 1 98.69 94 TYR B N 1
ATOM 2571 C CA . TYR B 1 94 ? -12.672 -12.703 -11.867 1 98.69 94 TYR B CA 1
ATOM 2572 C C . TYR B 1 94 ? -11.625 -11.859 -11.148 1 98.69 94 TYR B C 1
ATOM 2574 O O . TYR B 1 94 ? -11.758 -10.633 -11.055 1 98.69 94 TYR B O 1
ATOM 2582 N N . LEU B 1 95 ? -10.594 -12.539 -10.633 1 98.81 95 LEU B N 1
ATOM 2583 C CA . LEU B 1 95 ? -9.57 -11.836 -9.867 1 98.81 95 LEU B CA 1
ATOM 2584 C C . LEU B 1 95 ? -8.805 -10.859 -10.75 1 98.81 95 LEU B C 1
ATOM 2586 O O . LEU B 1 95 ? -8.5 -9.742 -10.328 1 98.81 95 LEU B O 1
ATOM 2590 N N . ARG B 1 96 ? -8.5 -11.266 -11.977 1 98.81 96 ARG B N 1
ATOM 2591 C CA . ARG B 1 96 ? -7.844 -10.375 -12.922 1 98.81 96 ARG B CA 1
ATOM 2592 C C . ARG B 1 96 ? -8.695 -9.133 -13.188 1 98.81 96 ARG B C 1
ATOM 2594 O O . ARG B 1 96 ? -8.195 -8.008 -13.141 1 98.81 96 ARG B O 1
ATOM 2601 N N . ALA B 1 97 ? -9.938 -9.336 -13.438 1 98.75 97 ALA B N 1
ATOM 2602 C CA . ALA B 1 97 ? -10.844 -8.227 -13.734 1 98.75 97 ALA B CA 1
ATOM 2603 C C . ALA B 1 97 ? -10.938 -7.27 -12.555 1 98.75 97 ALA B C 1
ATOM 2605 O O . ALA B 1 97 ? -10.953 -6.051 -12.734 1 98.75 97 ALA B O 1
ATOM 2606 N N . ALA B 1 98 ? -11.016 -7.793 -11.359 1 98.38 98 ALA B N 1
ATOM 2607 C CA . ALA B 1 98 ? -11.086 -6.957 -10.164 1 98.38 98 ALA B CA 1
ATOM 2608 C C . ALA B 1 98 ? -9.844 -6.078 -10.031 1 98.38 98 ALA B C 1
ATOM 2610 O O . ALA B 1 98 ? -9.945 -4.891 -9.727 1 98.38 98 ALA B O 1
ATOM 2611 N N . MET B 1 99 ? -8.672 -6.664 -10.25 1 98.44 99 MET B N 1
ATOM 2612 C CA . MET B 1 99 ? -7.426 -5.906 -10.164 1 98.44 99 MET B CA 1
ATOM 2613 C C . MET B 1 99 ? -7.363 -4.832 -11.242 1 98.44 99 MET B C 1
ATOM 2615 O O . MET B 1 99 ? -6.957 -3.699 -10.969 1 98.44 99 MET B O 1
ATOM 2619 N N . LEU B 1 100 ? -7.793 -5.168 -12.445 1 98.56 100 LEU B N 1
ATOM 2620 C CA . LEU B 1 100 ? -7.812 -4.199 -13.539 1 98.56 100 LEU B CA 1
ATOM 2621 C C . LEU B 1 100 ? -8.797 -3.076 -13.25 1 98.56 100 LEU B C 1
ATOM 2623 O O . LEU B 1 100 ? -8.5 -1.903 -13.484 1 98.56 100 LEU B O 1
ATOM 2627 N N . ASN B 1 101 ? -9.969 -3.439 -12.75 1 98.19 101 ASN B N 1
ATOM 2628 C CA . ASN B 1 101 ? -10.969 -2.443 -12.391 1 98.19 101 ASN B CA 1
ATOM 2629 C C . ASN B 1 101 ? -10.445 -1.467 -11.344 1 98.19 101 ASN B C 1
ATOM 2631 O O . ASN B 1 101 ? -10.648 -0.256 -11.461 1 98.19 101 ASN B O 1
ATOM 2635 N N . CYS B 1 102 ? -9.797 -1.989 -10.344 1 97.06 102 CYS B N 1
ATOM 2636 C CA . CYS B 1 102 ? -9.242 -1.147 -9.289 1 97.06 102 CYS B CA 1
ATOM 2637 C C . CYS B 1 102 ? -8.18 -0.208 -9.844 1 97.06 102 CYS B C 1
ATOM 2639 O O . CYS B 1 102 ? -8.203 0.993 -9.57 1 97.06 102 CYS B O 1
ATOM 2641 N N . HIS B 1 103 ? -7.273 -0.773 -10.594 1 97.94 103 HIS B N 1
ATOM 2642 C CA . HIS B 1 103 ? -6.215 0.012 -11.219 1 97.94 103 HIS B CA 1
ATOM 2643 C C . HIS B 1 103 ? -6.789 1.123 -12.086 1 97.94 103 HIS B C 1
ATOM 2645 O O . HIS B 1 103 ? -6.371 2.279 -11.984 1 97.94 103 HIS B O 1
ATOM 2651 N N . ASP B 1 104 ? -7.805 0.802 -12.844 1 97.81 104 ASP B N 1
ATOM 2652 C CA . ASP B 1 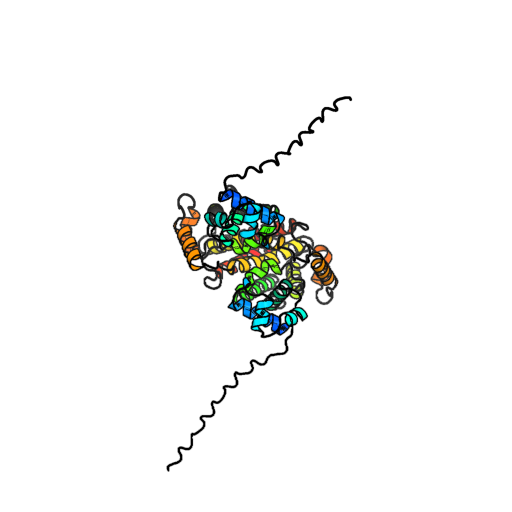104 ? -8.438 1.765 -13.734 1 97.81 104 ASP B CA 1
ATOM 2653 C C . ASP B 1 104 ? -9.164 2.855 -12.945 1 97.81 104 ASP B C 1
ATOM 2655 O O . ASP B 1 104 ? -9.125 4.027 -13.32 1 97.81 104 ASP B O 1
ATOM 2659 N N . ALA B 1 105 ? -9.836 2.461 -11.938 1 96.81 105 ALA B N 1
ATOM 2660 C CA . ALA B 1 105 ? -10.547 3.422 -11.102 1 96.81 105 ALA B CA 1
ATOM 2661 C C . ALA B 1 105 ? -9.594 4.457 -10.516 1 96.81 105 ALA B C 1
ATOM 2663 O O . ALA B 1 105 ? -9.875 5.656 -10.547 1 96.81 105 ALA B O 1
ATOM 2664 N N . VAL B 1 106 ? -8.477 4.004 -10.031 1 96.25 106 VAL B N 1
ATOM 2665 C CA . VAL B 1 106 ? -7.508 4.902 -9.414 1 96.25 106 VAL B CA 1
ATOM 2666 C C . VAL B 1 106 ? -6.84 5.758 -10.492 1 96.25 106 VAL B C 1
ATOM 2668 O O . VAL B 1 106 ? -6.57 6.941 -10.273 1 96.25 106 VAL B O 1
ATOM 2671 N N . ARG B 1 107 ? -6.598 5.168 -11.617 1 97.31 107 ARG B N 1
ATOM 2672 C CA . ARG B 1 107 ? -6.031 5.922 -12.734 1 97.31 107 ARG B CA 1
ATOM 2673 C C . ARG B 1 107 ? -6.914 7.113 -13.094 1 97.31 107 ARG B C 1
ATOM 2675 O O . ARG B 1 107 ? -6.414 8.18 -13.445 1 97.31 107 ARG B O 1
ATOM 2682 N N . ARG B 1 108 ? -8.195 6.969 -12.977 1 97.31 108 ARG B N 1
ATOM 2683 C CA . ARG B 1 108 ? -9.133 8.047 -13.266 1 97.31 108 ARG B CA 1
ATOM 2684 C C . ARG B 1 108 ? -9.117 9.102 -12.172 1 97.31 108 ARG B C 1
ATOM 2686 O O . ARG B 1 108 ? -9.461 10.258 -12.406 1 97.31 108 ARG B O 1
ATOM 2693 N N . HIS B 1 109 ? -8.773 8.672 -10.961 1 97.25 109 HIS B N 1
ATOM 2694 C CA . HIS B 1 109 ? -8.672 9.539 -9.797 1 97.25 109 HIS B CA 1
ATOM 2695 C C . HIS B 1 109 ? -7.379 9.305 -9.031 1 97.25 109 HIS B C 1
ATOM 2697 O O . HIS B 1 109 ? -7.41 8.883 -7.871 1 97.25 109 HIS B O 1
ATOM 2703 N N . PRO B 1 110 ? -6.273 9.688 -9.602 1 96.06 110 PRO B N 1
ATOM 2704 C CA . PRO B 1 110 ? -4.98 9.258 -9.07 1 96.06 110 PRO B CA 1
ATOM 2705 C C . PRO B 1 110 ? -4.691 9.812 -7.68 1 96.06 110 PRO B C 1
ATOM 2707 O O . PRO B 1 110 ? -3.984 9.18 -6.891 1 96.06 110 PRO B O 1
ATOM 2710 N N . ASN B 1 111 ? -5.32 10.938 -7.324 1 95 111 ASN B N 1
ATOM 2711 C CA . ASN B 1 111 ? -5.027 11.586 -6.051 1 95 111 ASN B CA 1
ATOM 2712 C C . ASN B 1 111 ? -5.629 10.82 -4.879 1 95 111 ASN B C 1
ATOM 2714 O O . ASN B 1 111 ? -5.324 11.109 -3.719 1 95 111 ASN B O 1
ATOM 2718 N N . ILE B 1 112 ? -6.375 9.711 -5.133 1 93.94 112 ILE B N 1
ATOM 2719 C CA . ILE B 1 112 ? -7 8.961 -4.051 1 93.94 112 ILE B CA 1
ATOM 2720 C C . ILE B 1 112 ? -6.102 7.793 -3.646 1 93.94 112 ILE B C 1
ATOM 2722 O O . ILE B 1 112 ? -6.383 7.094 -2.67 1 93.94 112 ILE B O 1
ATOM 2726 N N . ALA B 1 113 ? -5 7.562 -4.32 1 92.94 113 ALA B N 1
ATOM 2727 C CA . ALA B 1 113 ? -4.16 6.379 -4.176 1 92.94 113 ALA B CA 1
ATOM 2728 C C . ALA B 1 113 ? -3.748 6.172 -2.719 1 92.94 113 ALA B C 1
ATOM 2730 O O . ALA B 1 113 ? -3.818 5.059 -2.197 1 92.94 113 ALA B O 1
ATOM 2731 N N . PRO B 1 114 ? -3.42 7.25 -2.029 1 89 114 PRO B N 1
ATOM 2732 C CA . PRO B 1 114 ? -3.008 7.047 -0.639 1 89 114 PRO B CA 1
ATOM 2733 C C . PRO B 1 114 ? -4.129 6.488 0.234 1 89 114 PRO B C 1
ATOM 2735 O O . PRO B 1 114 ? -3.863 5.906 1.289 1 89 114 PRO B O 1
ATOM 2738 N N . LEU B 1 115 ? -5.344 6.613 -0.211 1 89.31 115 LEU B N 1
ATOM 2739 C CA . LEU B 1 115 ? -6.484 6.152 0.575 1 89.31 115 LEU B CA 1
ATOM 2740 C C . LEU B 1 115 ? -6.613 4.637 0.511 1 89.31 115 LEU B C 1
ATOM 2742 O O . LEU B 1 115 ? -7.234 4.023 1.382 1 89.31 115 LEU B O 1
ATOM 2746 N N . LEU B 1 116 ? -6.086 3.984 -0.551 1 88.31 116 LEU B N 1
ATOM 2747 C CA . LEU B 1 116 ? -6.188 2.535 -0.698 1 88.31 116 LEU B CA 1
ATOM 2748 C C . LEU B 1 116 ? -5.582 1.823 0.506 1 88.31 116 LEU B C 1
ATOM 2750 O O . LEU B 1 116 ? -6.188 0.899 1.056 1 88.31 116 LEU B O 1
ATOM 2754 N N . GLY B 1 117 ? -4.453 2.246 0.951 1 75.75 117 GLY B N 1
ATOM 2755 C CA . GLY B 1 117 ? -3.799 1.634 2.096 1 75.75 117 GLY B CA 1
ATOM 2756 C C . GLY B 1 117 ? -4.434 2.016 3.42 1 75.75 117 GLY B C 1
ATOM 2757 O O . GLY B 1 117 ? -4.664 1.156 4.273 1 75.75 117 GLY B O 1
ATOM 2758 N N . ALA B 1 118 ? -4.789 3.236 3.529 1 67.62 118 ALA B N 1
ATOM 2759 C CA . ALA B 1 118 ? -5.25 3.801 4.797 1 67.62 118 ALA B CA 1
ATOM 2760 C C . ALA B 1 118 ? -6.715 3.467 5.043 1 67.62 118 ALA B C 1
ATOM 2762 O O . ALA B 1 118 ? -7.105 3.158 6.172 1 67.62 118 ALA B O 1
ATOM 2763 N N . GLN B 1 119 ? -7.43 3.496 3.982 1 64.5 119 GLN B N 1
ATOM 2764 C CA . GLN B 1 119 ? -8.875 3.492 4.18 1 64.5 119 GLN B CA 1
ATOM 2765 C C . GLN B 1 119 ? -9.477 2.139 3.809 1 64.5 119 GLN B C 1
ATOM 2767 O O . GLN B 1 119 ? -10.586 1.813 4.223 1 64.5 119 GLN B O 1
ATOM 2772 N N . LEU B 1 120 ? -8.812 1.486 3.049 1 58.31 120 LEU B N 1
ATOM 2773 C CA . LEU B 1 120 ? -9.367 0.163 2.777 1 58.31 120 LEU B CA 1
ATOM 2774 C C . LEU B 1 120 ? -9.547 -0.625 4.07 1 58.31 120 LEU B C 1
ATOM 2776 O O . LEU B 1 120 ? -10.492 -1.405 4.195 1 58.31 120 LEU B O 1
ATOM 2780 N N . VAL B 1 121 ? -8.773 -0.353 4.973 1 55.34 121 VAL B N 1
ATOM 2781 C CA . VAL B 1 121 ? -8.812 -1.089 6.23 1 55.34 121 VAL B CA 1
ATOM 2782 C C . VAL B 1 121 ? -9.797 -0.423 7.188 1 55.34 121 VAL B C 1
ATOM 2784 O O . VAL B 1 121 ? -10.508 -1.104 7.938 1 55.34 121 VAL B O 1
ATOM 2787 N N . SER B 1 122 ? -9.82 0.847 7.078 1 55.88 122 SER B N 1
ATOM 2788 C CA . SER B 1 122 ? -10.562 1.561 8.117 1 55.88 122 SER B CA 1
ATOM 2789 C C . SER B 1 122 ? -11.977 1.896 7.652 1 55.88 122 SER B C 1
ATOM 2791 O O . SER B 1 122 ? -12.695 2.637 8.328 1 55.88 122 SER B O 1
ATOM 2793 N N . ASN B 1 123 ? -12.281 1.325 6.551 1 60.78 123 ASN B N 1
ATOM 2794 C CA . ASN B 1 123 ? -13.617 1.628 6.047 1 60.78 123 ASN B CA 1
ATOM 2795 C C . ASN B 1 123 ? -14.695 0.951 6.887 1 60.78 123 ASN B C 1
ATOM 2797 O O . ASN B 1 123 ? -14.625 -0.252 7.141 1 60.78 123 ASN B O 1
ATOM 2801 N N . SER B 1 124 ? -15.508 1.787 7.473 1 56.97 124 SER B N 1
ATOM 2802 C CA . SER B 1 124 ? -16.672 1.277 8.195 1 56.97 124 SER B CA 1
ATOM 2803 C C . SER B 1 124 ? -17.688 0.655 7.238 1 56.97 124 SER B C 1
ATOM 2805 O O . SER B 1 124 ? -18.562 -0.109 7.66 1 56.97 124 SER B O 1
ATOM 2807 N N . ARG B 1 125 ? -17.5 0.947 5.953 1 67.62 125 ARG B N 1
ATOM 2808 C CA . ARG B 1 125 ? -18.438 0.33 5.016 1 67.62 125 ARG B CA 1
ATOM 2809 C C . ARG B 1 125 ? -17.719 -0.602 4.055 1 67.62 125 ARG B C 1
ATOM 2811 O O . ARG B 1 125 ? -17.266 -0.176 2.984 1 67.62 125 ARG B O 1
ATOM 2818 N N . THR B 1 126 ? -17.656 -1.715 4.496 1 71.06 126 THR B N 1
ATOM 2819 C CA . THR B 1 126 ? -17.031 -2.771 3.697 1 71.06 126 THR B CA 1
ATOM 2820 C C . THR B 1 126 ? -17.859 -3.047 2.441 1 71.06 126 THR B C 1
ATOM 2822 O O . THR B 1 126 ? -19.094 -3.045 2.488 1 71.06 126 THR B O 1
ATOM 2825 N N . ASP B 1 127 ? -17.188 -3.086 1.32 1 83.44 127 ASP B N 1
ATOM 2826 C CA . ASP B 1 127 ? -17.828 -3.562 0.098 1 83.44 127 ASP B CA 1
ATOM 2827 C C . ASP B 1 127 ? -17.984 -5.082 0.112 1 83.44 127 ASP B C 1
ATOM 2829 O O . ASP B 1 127 ? -17.141 -5.797 -0.444 1 83.44 127 ASP B O 1
ATOM 2833 N N . PHE B 1 128 ? -19.094 -5.539 0.547 1 90.38 128 PHE B N 1
ATOM 2834 C CA . PHE B 1 128 ? -19.312 -6.973 0.719 1 90.38 128 PHE B CA 1
ATOM 2835 C C . PHE B 1 128 ? -19.469 -7.664 -0.632 1 90.38 128 PHE B C 1
ATOM 2837 O O . PHE B 1 128 ? -19.25 -8.867 -0.744 1 90.38 128 PHE B O 1
ATOM 2844 N N . THR B 1 129 ? -19.812 -6.848 -1.626 1 92.12 129 THR B N 1
ATOM 2845 C CA . THR B 1 129 ? -19.922 -7.441 -2.953 1 92.12 129 THR B CA 1
ATOM 2846 C C . THR B 1 129 ? -18.547 -7.914 -3.441 1 92.12 129 THR B C 1
ATOM 2848 O O . THR B 1 129 ? -18.422 -9.031 -3.938 1 92.12 129 THR B O 1
ATOM 2851 N N . LEU B 1 130 ? -17.594 -7.078 -3.271 1 94.44 130 LEU B N 1
ATOM 2852 C CA . LEU B 1 130 ? -16.234 -7.453 -3.666 1 94.44 130 LEU B CA 1
ATOM 2853 C C . LEU B 1 130 ? -15.719 -8.602 -2.803 1 94.44 130 LEU B C 1
ATOM 2855 O O . LEU B 1 130 ? -15.141 -9.562 -3.318 1 94.44 130 LEU B O 1
ATOM 2859 N N . VAL B 1 131 ? -15.945 -8.492 -1.479 1 95.38 131 VAL B N 1
ATOM 2860 C CA . VAL B 1 131 ? -15.484 -9.516 -0.552 1 95.38 131 VAL B CA 1
ATOM 2861 C C . VAL B 1 131 ? -16.062 -10.875 -0.949 1 95.38 131 VAL B C 1
ATOM 2863 O O . VAL B 1 131 ? -15.336 -11.859 -1.085 1 95.38 131 VAL B O 1
ATOM 2866 N N . GLU B 1 132 ? -17.359 -10.906 -1.188 1 96.94 132 GLU B N 1
ATOM 2867 C CA . GLU B 1 132 ? -18.062 -12.125 -1.57 1 96.94 132 GLU B CA 1
ATOM 2868 C C . GLU B 1 132 ? -17.5 -12.703 -2.869 1 96.94 132 GLU B C 1
ATOM 2870 O O . GLU B 1 132 ? -17.234 -13.898 -2.957 1 96.94 132 GLU B O 1
ATOM 2875 N N . GLY B 1 133 ? -17.375 -11.859 -3.852 1 97.69 133 GLY B N 1
ATOM 2876 C CA . GLY B 1 133 ? -16.875 -12.312 -5.137 1 97.69 133 GLY B CA 1
ATOM 2877 C C . GLY B 1 133 ? -15.461 -12.883 -5.062 1 97.69 133 GLY B C 1
ATOM 2878 O O . GLY B 1 133 ? -15.164 -13.898 -5.695 1 97.69 133 GLY B O 1
ATOM 2879 N N . VAL B 1 134 ? -14.602 -12.242 -4.316 1 98.31 134 VAL B N 1
ATOM 2880 C CA . VAL B 1 134 ? -13.227 -12.703 -4.16 1 98.31 134 VAL B CA 1
ATOM 2881 C C . VAL B 1 134 ? -13.211 -14.055 -3.438 1 98.31 134 VAL B C 1
ATOM 2883 O O . VAL B 1 134 ? -12.531 -14.984 -3.865 1 98.31 134 VAL B O 1
ATOM 2886 N N . LEU B 1 135 ? -13.992 -14.141 -2.379 1 98.31 135 LEU B N 1
ATOM 2887 C CA . LEU B 1 135 ? -14.047 -15.383 -1.624 1 98.31 135 LEU B CA 1
ATOM 2888 C C . LEU B 1 135 ? -14.594 -16.516 -2.484 1 98.31 135 LEU B C 1
ATOM 2890 O O . LEU B 1 135 ? -14.062 -17.625 -2.465 1 98.31 135 LEU B O 1
ATOM 2894 N N . ALA B 1 136 ? -15.602 -16.234 -3.211 1 98.25 136 ALA B N 1
ATOM 2895 C CA . ALA B 1 136 ? -16.188 -17.25 -4.09 1 98.25 136 ALA B CA 1
ATOM 2896 C C . ALA B 1 136 ? -15.188 -17.703 -5.152 1 98.25 136 ALA B C 1
ATOM 2898 O O . ALA B 1 136 ? -15.078 -18.891 -5.441 1 98.25 136 ALA B O 1
ATOM 2899 N N . ALA B 1 137 ? -14.5 -16.781 -5.73 1 98.56 137 ALA B N 1
ATOM 2900 C CA . ALA B 1 137 ? -13.484 -17.109 -6.727 1 98.56 137 ALA B CA 1
ATOM 2901 C C . ALA B 1 137 ? -12.383 -17.984 -6.125 1 98.56 137 ALA B C 1
ATOM 2903 O O . ALA B 1 137 ? -11.961 -18.969 -6.73 1 98.56 137 ALA B O 1
ATOM 2904 N N . LEU B 1 138 ? -11.938 -17.625 -4.934 1 98.69 138 LEU B N 1
ATOM 2905 C CA . LEU B 1 138 ? -10.867 -18.375 -4.281 1 98.69 138 LEU B CA 1
ATOM 2906 C C . LEU B 1 138 ? -11.336 -19.766 -3.879 1 98.69 138 LEU B C 1
ATOM 2908 O O . LEU B 1 138 ? -10.562 -20.719 -3.934 1 98.69 138 LEU B O 1
ATOM 2912 N N . GLN B 1 139 ? -12.562 -19.875 -3.475 1 97.94 139 GLN B N 1
ATOM 2913 C CA . GLN B 1 139 ? -13.117 -21.188 -3.197 1 97.94 139 GLN B CA 1
ATOM 2914 C C . GLN B 1 139 ? -13.203 -22.031 -4.469 1 97.94 139 GLN B C 1
ATOM 2916 O O . GLN B 1 139 ? -12.938 -23.234 -4.445 1 97.94 139 GLN B O 1
ATOM 2921 N N . GLN B 1 140 ? -13.656 -21.391 -5.52 1 97.56 140 GLN B N 1
ATOM 2922 C CA . GLN B 1 140 ? -13.664 -22.078 -6.805 1 97.56 140 GLN B CA 1
ATOM 2923 C C . GLN B 1 140 ? -12.281 -22.609 -7.152 1 97.56 140 GLN B C 1
ATOM 2925 O O . GLN B 1 140 ? -12.148 -23.688 -7.742 1 97.56 140 GLN B O 1
ATOM 2930 N N . ALA B 1 141 ? -11.242 -21.875 -6.816 1 97.81 141 ALA B N 1
ATOM 2931 C CA . ALA B 1 141 ? -9.859 -22.281 -7.074 1 97.81 141 ALA B CA 1
ATOM 2932 C C . ALA B 1 141 ? -9.469 -23.469 -6.215 1 97.81 141 ALA B C 1
ATOM 2934 O O . ALA B 1 141 ? -8.453 -24.125 -6.48 1 97.81 141 ALA B O 1
ATOM 2935 N N . GLY B 1 142 ? -10.195 -23.672 -5.086 1 97.75 142 GLY B N 1
ATOM 2936 C CA . GLY B 1 142 ? -9.938 -24.828 -4.25 1 97.75 142 GLY B CA 1
ATOM 2937 C C . GLY B 1 142 ? -9.5 -24.469 -2.842 1 97.75 142 GLY B C 1
ATOM 2938 O O . GLY B 1 142 ? -9.32 -25.359 -2 1 97.75 142 GLY B O 1
ATOM 2939 N N . PHE B 1 143 ? -9.367 -23.188 -2.543 1 98.38 143 PHE B N 1
ATOM 2940 C CA . PHE B 1 143 ? -8.914 -22.766 -1.221 1 98.38 143 PHE B CA 1
ATOM 2941 C C . PHE B 1 143 ? -10.031 -22.922 -0.194 1 98.38 143 PHE B C 1
ATOM 2943 O O . PHE B 1 143 ? -11.195 -22.641 -0.486 1 98.38 143 PHE B O 1
ATOM 2950 N N . SER B 1 144 ? -9.68 -23.406 0.908 1 96.62 144 SER B N 1
ATOM 2951 C CA . SER B 1 144 ? -10.578 -23.547 2.045 1 96.62 144 SER B CA 1
ATOM 2952 C C . SER B 1 144 ? -9.836 -23.406 3.367 1 96.62 144 SER B C 1
ATOM 2954 O O . SER B 1 144 ? -8.602 -23.297 3.383 1 96.62 144 SER B O 1
ATOM 2956 N N . GLY B 1 145 ? -10.555 -23.25 4.449 1 94.94 145 GLY B N 1
ATOM 2957 C CA . GLY B 1 145 ? -9.938 -23.156 5.766 1 94.94 145 GLY B CA 1
ATOM 2958 C C . GLY B 1 145 ? -8.93 -22.031 5.883 1 94.94 145 GLY B C 1
ATOM 2959 O O . GLY B 1 145 ? -9.172 -20.922 5.395 1 94.94 145 GLY B O 1
ATOM 2960 N N . PRO B 1 146 ? -7.832 -22.25 6.535 1 94.75 146 PRO B N 1
ATOM 2961 C CA . PRO B 1 146 ? -6.828 -21.203 6.746 1 94.75 146 PRO B CA 1
ATOM 2962 C C . PRO B 1 146 ? -6.215 -20.703 5.441 1 94.75 146 PRO B C 1
ATOM 2964 O O . PRO B 1 146 ? -5.879 -19.516 5.328 1 94.75 146 PRO B O 1
ATOM 2967 N N . ALA B 1 147 ? -6.152 -21.609 4.516 1 97.38 147 ALA B N 1
ATOM 2968 C CA . ALA B 1 147 ? -5.574 -21.219 3.232 1 97.38 147 ALA B CA 1
ATOM 2969 C C . ALA B 1 147 ? -6.465 -20.219 2.516 1 97.38 147 ALA B C 1
ATOM 2971 O O . ALA B 1 147 ? -5.973 -19.359 1.777 1 97.38 147 ALA B O 1
ATOM 2972 N N . LEU B 1 148 ? -7.805 -20.328 2.762 1 98.38 148 LEU B N 1
ATOM 2973 C CA . LEU B 1 148 ? -8.719 -19.359 2.174 1 98.38 148 LEU B CA 1
ATOM 2974 C C . LEU B 1 148 ? -8.469 -17.953 2.734 1 98.38 148 LEU B C 1
ATOM 2976 O O . LEU B 1 148 ? -8.484 -16.969 1.992 1 98.38 148 LEU B O 1
ATOM 2980 N N . VAL B 1 149 ? -8.172 -17.859 4.047 1 98.25 149 VAL B N 1
ATOM 2981 C CA . VAL B 1 149 ? -7.898 -16.578 4.699 1 98.25 149 VAL B CA 1
ATOM 2982 C C . VAL B 1 149 ? -6.598 -15.984 4.152 1 98.25 149 VAL B C 1
ATOM 2984 O O . VAL B 1 149 ? -6.543 -14.805 3.811 1 98.25 149 VAL B O 1
ATOM 2987 N N . GLY B 1 150 ? -5.594 -16.828 4.02 1 98.56 150 GLY B N 1
ATOM 2988 C CA . GLY B 1 150 ? -4.324 -16.391 3.453 1 98.56 150 GLY B CA 1
ATOM 2989 C C . GLY B 1 150 ? -4.445 -15.914 2.02 1 98.56 150 GLY B C 1
ATOM 2990 O O . GLY B 1 150 ? -3.906 -14.867 1.662 1 98.56 150 GLY B O 1
ATOM 2991 N N . ALA B 1 151 ? -5.199 -16.688 1.243 1 98.81 151 ALA B N 1
ATOM 2992 C CA . ALA B 1 151 ? -5.395 -16.328 -0.16 1 98.81 151 ALA B CA 1
ATOM 2993 C C . ALA B 1 151 ? -6.18 -15.023 -0.292 1 98.81 151 ALA B C 1
ATOM 2995 O O . ALA B 1 151 ? -5.855 -14.18 -1.131 1 98.81 151 ALA B O 1
ATOM 2996 N N . TYR B 1 152 ? -7.188 -14.883 0.537 1 98.44 152 TYR B N 1
ATOM 2997 C CA . TYR B 1 152 ? -8 -13.672 0.531 1 98.44 152 TYR B CA 1
ATOM 2998 C C . TYR B 1 152 ? -7.152 -12.438 0.849 1 98.44 152 TYR B C 1
ATOM 3000 O O . TYR B 1 152 ? -7.156 -11.461 0.096 1 98.44 152 TYR B O 1
ATOM 3008 N N . ASN B 1 153 ? -6.406 -12.5 1.936 1 97.88 153 ASN B N 1
ATOM 3009 C CA . ASN B 1 153 ? -5.566 -11.375 2.33 1 97.88 153 ASN B CA 1
ATOM 3010 C C . ASN B 1 153 ? -4.492 -11.078 1.284 1 97.88 153 ASN B C 1
ATOM 3012 O O . ASN B 1 153 ? -4.172 -9.914 1.028 1 97.88 153 ASN B O 1
ATOM 3016 N N . THR B 1 154 ? -3.977 -12.148 0.712 1 98.62 154 THR B N 1
ATOM 3017 C CA . THR B 1 154 ? -3.006 -11.992 -0.364 1 98.62 154 THR B CA 1
ATOM 3018 C C . THR B 1 154 ? -3.602 -11.195 -1.521 1 98.62 154 THR B C 1
ATOM 3020 O O . THR B 1 154 ? -2.988 -10.242 -2.01 1 98.62 154 THR B O 1
ATOM 3023 N N . PHE B 1 155 ? -4.789 -11.578 -1.875 1 98.56 155 PHE B N 1
ATOM 3024 C CA . PHE B 1 155 ? -5.41 -10.914 -3.018 1 98.56 155 PHE B CA 1
ATOM 3025 C C . PHE B 1 155 ? -5.719 -9.461 -2.699 1 98.56 155 PHE B C 1
ATOM 3027 O O . PHE B 1 155 ? -5.465 -8.57 -3.518 1 98.56 155 PHE B O 1
ATOM 3034 N N . ILE B 1 156 ? -6.25 -9.148 -1.552 1 96.31 156 ILE B N 1
ATOM 3035 C CA . ILE B 1 156 ? -6.613 -7.785 -1.188 1 96.31 156 ILE B CA 1
ATOM 3036 C C . ILE B 1 156 ? -5.359 -6.922 -1.106 1 96.31 156 ILE B C 1
ATOM 3038 O O . ILE B 1 156 ? -5.348 -5.785 -1.583 1 96.31 156 ILE B O 1
ATOM 3042 N N . ALA B 1 157 ? -4.266 -7.457 -0.547 1 96 157 ALA B N 1
ATOM 3043 C CA . ALA B 1 157 ? -2.994 -6.738 -0.52 1 96 157 ALA B CA 1
ATOM 3044 C C . ALA B 1 157 ? -2.496 -6.453 -1.934 1 96 157 ALA B C 1
ATOM 3046 O O . ALA B 1 157 ? -2.01 -5.355 -2.217 1 96 157 ALA B O 1
ATOM 3047 N N . ALA B 1 158 ? -2.633 -7.441 -2.773 1 96.88 158 ALA B N 1
ATOM 3048 C CA . ALA B 1 158 ? -2.195 -7.289 -4.156 1 96.88 158 ALA B CA 1
ATOM 3049 C C . ALA B 1 158 ? -3.061 -6.27 -4.895 1 96.88 158 ALA B C 1
ATOM 3051 O O . ALA B 1 158 ? -2.564 -5.512 -5.73 1 96.88 158 ALA B O 1
ATOM 3052 N N . LEU B 1 159 ? -4.316 -6.301 -4.625 1 95.5 159 LEU B N 1
ATOM 3053 C CA . LEU B 1 159 ? -5.27 -5.391 -5.254 1 95.5 159 LEU B CA 1
ATOM 3054 C C . LEU B 1 159 ? -4.875 -3.938 -5.02 1 95.5 159 LEU B C 1
ATOM 3056 O O . LEU B 1 159 ? -4.953 -3.113 -5.934 1 95.5 159 LEU B O 1
ATOM 3060 N N . ALA B 1 160 ? -4.34 -3.635 -3.9 1 93.44 160 ALA B N 1
ATOM 3061 C CA . ALA B 1 160 ? -4.074 -2.254 -3.506 1 93.44 160 ALA B CA 1
ATOM 3062 C C . ALA B 1 160 ? -2.607 -1.895 -3.727 1 93.44 160 ALA B C 1
ATOM 3064 O O . ALA B 1 160 ? -2.283 -0.748 -4.043 1 93.44 160 ALA B O 1
ATOM 3065 N N . GLY B 1 161 ? -1.724 -2.896 -3.521 1 93.44 161 GLY B N 1
ATOM 3066 C CA . GLY B 1 161 ? -0.312 -2.627 -3.305 1 93.44 161 GLY B CA 1
ATOM 3067 C C . GLY B 1 161 ? 0.347 -1.92 -4.473 1 93.44 161 GLY B C 1
ATOM 3068 O O . GLY B 1 161 ? 0.914 -0.837 -4.312 1 93.44 161 GLY B O 1
ATOM 3069 N N . PHE B 1 162 ? 0.223 -2.434 -5.684 1 95.81 162 PHE B N 1
ATOM 3070 C CA . PHE B 1 162 ? 0.897 -1.892 -6.855 1 95.81 162 PHE B CA 1
ATOM 3071 C C . PHE B 1 162 ? 0.348 -0.515 -7.211 1 95.81 162 PHE B C 1
ATOM 3073 O O . PHE B 1 162 ? 1.112 0.427 -7.43 1 95.81 162 PHE B O 1
ATOM 3080 N N . THR B 1 163 ? -0.951 -0.413 -7.199 1 95.12 163 THR B N 1
ATOM 3081 C CA . THR B 1 163 ? -1.641 0.806 -7.609 1 95.12 163 THR B CA 1
ATOM 3082 C C . THR B 1 163 ? -1.319 1.953 -6.652 1 95.12 163 THR B C 1
ATOM 3084 O O . THR B 1 163 ? -1.129 3.092 -7.086 1 95.12 163 THR B O 1
ATOM 3087 N N . THR B 1 164 ? -1.234 1.622 -5.406 1 92.81 164 THR B N 1
ATOM 3088 C CA . THR B 1 164 ? -0.869 2.627 -4.414 1 92.81 164 THR B CA 1
ATOM 3089 C C . THR B 1 164 ? 0.503 3.219 -4.723 1 92.81 164 THR B C 1
ATOM 3091 O O . THR B 1 164 ? 0.675 4.438 -4.719 1 92.81 164 THR B O 1
ATOM 3094 N N . LEU B 1 165 ? 1.469 2.398 -5.031 1 92.88 165 LEU B N 1
ATOM 3095 C CA . LEU B 1 165 ? 2.826 2.854 -5.309 1 92.88 165 LEU B CA 1
ATOM 3096 C C . LEU B 1 165 ? 2.898 3.572 -6.648 1 92.88 165 LEU B C 1
ATOM 3098 O O . LEU B 1 165 ? 3.572 4.598 -6.777 1 92.88 165 LEU B O 1
ATOM 3102 N N . GLU B 1 166 ? 2.197 3.057 -7.617 1 94.94 166 GLU B N 1
ATOM 3103 C CA . GLU B 1 166 ? 2.26 3.605 -8.969 1 94.94 166 GLU B CA 1
ATOM 3104 C C . GLU B 1 166 ? 1.752 5.047 -9 1 94.94 166 GLU B C 1
ATOM 3106 O O . GLU B 1 166 ? 2.303 5.887 -9.719 1 94.94 166 GLU B O 1
ATOM 3111 N N . PHE B 1 167 ? 0.764 5.301 -8.164 1 93.5 167 PHE B N 1
ATOM 3112 C CA . PHE B 1 167 ? 0.132 6.613 -8.219 1 93.5 167 PHE B CA 1
ATOM 3113 C C . PHE B 1 167 ? 0.406 7.395 -6.934 1 93.5 167 PHE B C 1
ATOM 3115 O O . PHE B 1 167 ? -0.36 8.289 -6.57 1 93.5 167 PHE B O 1
ATOM 3122 N N . ALA B 1 168 ? 1.404 6.965 -6.195 1 89.81 168 ALA B N 1
ATOM 3123 C CA . ALA B 1 168 ? 1.813 7.723 -5.012 1 89.81 168 ALA B CA 1
ATOM 3124 C C . ALA B 1 168 ? 2.014 9.195 -5.348 1 89.81 168 ALA B C 1
ATOM 3126 O O . ALA B 1 168 ? 2.531 9.531 -6.418 1 89.81 168 ALA B O 1
ATOM 3127 N N . PRO B 1 169 ? 1.606 10.055 -4.434 1 85.56 169 PRO B N 1
ATOM 3128 C CA . PRO B 1 169 ? 1.763 11.484 -4.699 1 85.56 169 PRO B CA 1
ATOM 3129 C C . PRO B 1 169 ? 3.227 11.914 -4.766 1 85.56 169 PRO B C 1
ATOM 3131 O O . PRO B 1 169 ? 4.078 11.336 -4.086 1 85.56 169 PRO B O 1
ATOM 3134 N N . LEU B 1 170 ? 3.441 12.914 -5.535 1 84.81 170 LEU B N 1
ATOM 3135 C CA . LEU B 1 170 ? 4.758 13.539 -5.621 1 84.81 170 LEU B CA 1
ATOM 3136 C C . LEU B 1 170 ? 4.898 14.648 -4.582 1 84.81 170 LEU B C 1
ATOM 3138 O O . LEU B 1 170 ? 3.9 15.227 -4.145 1 84.81 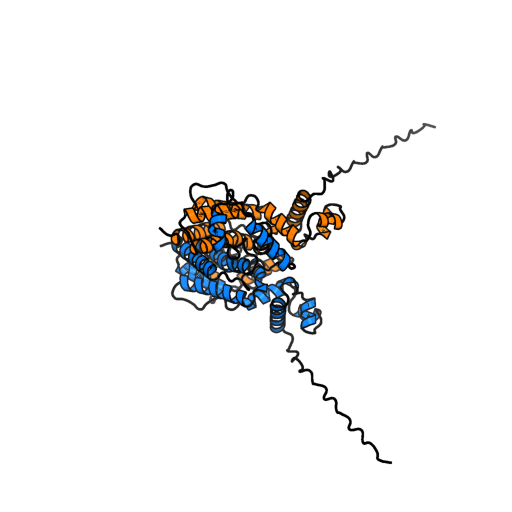170 LEU B O 1
ATOM 3142 N N . PRO B 1 171 ? 6.141 14.867 -4.238 1 82 171 PRO B N 1
ATOM 3143 C CA . PRO B 1 171 ? 6.332 15.953 -3.279 1 82 171 PRO B CA 1
ATOM 3144 C C . PRO B 1 171 ? 5.918 17.312 -3.84 1 82 171 PRO B C 1
ATOM 3146 O O . PRO B 1 171 ? 5.844 17.484 -5.059 1 82 171 PRO B O 1
ATOM 3149 N N . ASP B 1 172 ? 5.656 18.25 -2.934 1 79 172 ASP B N 1
ATOM 3150 C CA . ASP B 1 172 ? 5.227 19.594 -3.316 1 79 172 ASP B CA 1
ATOM 3151 C C . ASP B 1 172 ? 6.266 20.266 -4.211 1 79 172 ASP B C 1
ATOM 3153 O O . ASP B 1 172 ? 5.914 20.938 -5.188 1 79 172 ASP B O 1
ATOM 3157 N N . ASN B 1 173 ? 7.535 20.141 -3.855 1 83.5 173 ASN B N 1
ATOM 3158 C CA . ASN B 1 173 ? 8.609 20.656 -4.691 1 83.5 173 ASN B CA 1
ATOM 3159 C C . ASN B 1 173 ? 9.039 19.641 -5.742 1 83.5 173 ASN B C 1
ATOM 3161 O O . ASN B 1 173 ? 10.211 19.25 -5.793 1 83.5 173 ASN B O 1
ATOM 3165 N N . THR B 1 174 ? 8.133 19.375 -6.602 1 84.75 174 THR B N 1
ATOM 3166 C CA . THR B 1 174 ? 8.25 18.25 -7.527 1 84.75 174 THR B CA 1
ATOM 3167 C C . THR B 1 174 ? 9.469 18.422 -8.43 1 84.75 174 THR B C 1
ATOM 3169 O O . THR B 1 174 ? 10.242 17.484 -8.617 1 84.75 174 THR B O 1
ATOM 3172 N N . HIS B 1 175 ? 9.68 19.594 -8.953 1 89.19 175 HIS B N 1
ATOM 3173 C CA . HIS B 1 175 ? 10.766 19.812 -9.906 1 89.19 175 HIS B CA 1
ATOM 3174 C C . HIS B 1 175 ? 12.125 19.594 -9.25 1 89.19 175 HIS B C 1
ATOM 3176 O O . HIS B 1 175 ? 12.977 18.891 -9.797 1 89.19 175 HIS B O 1
ATOM 3182 N N . THR B 1 176 ? 12.25 20.172 -8.086 1 86.94 176 THR B N 1
ATOM 3183 C CA . THR B 1 176 ? 13.5 20 -7.355 1 86.94 176 THR B CA 1
ATOM 3184 C C . THR B 1 176 ? 13.719 18.531 -6.984 1 86.94 176 THR B C 1
ATOM 3186 O O . THR B 1 176 ? 14.828 18.016 -7.113 1 86.94 176 THR B O 1
ATOM 3189 N N . TRP B 1 177 ? 12.68 17.953 -6.574 1 85.44 177 TRP B N 1
ATOM 3190 C CA . TRP B 1 177 ? 12.742 16.531 -6.211 1 85.44 177 TRP B CA 1
ATOM 3191 C C . TRP B 1 177 ? 13.102 15.68 -7.418 1 85.44 177 TRP B C 1
ATOM 3193 O O . TRP B 1 177 ? 13.961 14.797 -7.328 1 85.44 177 TRP B O 1
ATOM 3203 N N . GLN B 1 178 ? 12.516 15.961 -8.539 1 89.56 178 GLN B N 1
ATOM 3204 C CA . GLN B 1 178 ? 12.789 15.211 -9.766 1 89.56 178 GLN B CA 1
ATOM 3205 C C . GLN B 1 178 ? 14.266 15.312 -10.148 1 89.56 178 GLN B C 1
ATOM 3207 O O . GLN B 1 178 ? 14.891 14.305 -10.492 1 89.56 178 GLN B O 1
ATOM 3212 N N . ASP B 1 179 ? 14.758 16.516 -10.055 1 90.56 179 ASP B N 1
ATOM 3213 C CA . ASP B 1 179 ? 16.172 16.734 -10.375 1 90.56 179 ASP B CA 1
ATOM 3214 C C . ASP B 1 179 ? 17.078 15.945 -9.43 1 90.56 179 ASP B C 1
ATOM 3216 O O . ASP B 1 179 ? 18.062 15.359 -9.859 1 90.56 179 ASP B O 1
ATOM 3220 N N . GLN B 1 180 ? 16.703 15.898 -8.219 1 86.38 180 GLN B N 1
ATOM 3221 C CA . GLN B 1 180 ? 17.5 15.188 -7.219 1 86.38 180 GLN B CA 1
ATOM 3222 C C . GLN B 1 180 ? 17.5 13.688 -7.488 1 86.38 180 GLN B C 1
ATOM 3224 O O . GLN B 1 180 ? 18.547 13.039 -7.406 1 86.38 180 GLN B O 1
ATOM 3229 N N . VAL B 1 181 ? 16.359 13.164 -7.789 1 88.62 181 VAL B N 1
ATOM 3230 C CA . VAL B 1 181 ? 16.25 11.742 -8.086 1 88.62 181 VAL B CA 1
ATOM 3231 C C . VAL B 1 181 ? 17.078 11.406 -9.328 1 88.62 181 VAL B C 1
ATOM 3233 O O . VAL B 1 181 ? 17.844 10.445 -9.32 1 88.62 181 VAL B O 1
ATOM 3236 N N . GLN B 1 182 ? 16.969 12.203 -10.328 1 91.31 182 GLN B N 1
ATOM 3237 C CA . GLN B 1 182 ? 17.703 11.984 -11.57 1 91.31 182 GLN B CA 1
ATOM 3238 C C . GLN B 1 182 ? 19.219 12.047 -11.336 1 91.31 182 GLN B C 1
ATOM 3240 O O . GLN B 1 182 ? 19.969 11.219 -11.859 1 91.31 182 GLN B O 1
ATOM 3245 N N . GLN B 1 183 ? 19.594 13 -10.562 1 90.75 183 GLN B N 1
ATOM 3246 C CA . GLN B 1 183 ? 21.016 13.141 -10.25 1 90.75 183 GLN B CA 1
ATOM 3247 C C . GLN B 1 183 ? 21.516 11.938 -9.453 1 90.75 183 GLN B C 1
ATOM 3249 O O . GLN B 1 183 ? 22.625 11.453 -9.688 1 90.75 183 GLN B O 1
ATOM 3254 N N . SER B 1 184 ? 20.703 11.547 -8.516 1 89.06 184 SER B N 1
ATOM 3255 C CA . SER B 1 184 ? 21.062 10.367 -7.73 1 89.06 184 SER B CA 1
ATOM 3256 C C . SER B 1 184 ? 21.25 9.148 -8.617 1 89.06 184 SER B C 1
ATOM 3258 O O . SER B 1 184 ? 22.219 8.398 -8.453 1 89.06 184 SER B O 1
ATOM 3260 N N . LEU B 1 185 ? 20.359 8.938 -9.547 1 91.19 185 LEU B N 1
ATOM 3261 C CA . LEU B 1 185 ? 20.438 7.789 -10.438 1 91.19 185 LEU B CA 1
ATOM 3262 C C . LEU B 1 185 ? 21.672 7.871 -11.328 1 91.19 185 LEU B C 1
ATOM 3264 O O . LEU B 1 185 ? 22.297 6.852 -11.641 1 91.19 185 LEU B O 1
ATOM 3268 N N . GLN B 1 186 ? 21.984 9.055 -11.703 1 90.88 186 GLN B N 1
ATOM 3269 C CA . GLN B 1 186 ? 23.156 9.258 -12.539 1 90.88 186 GLN B CA 1
ATOM 3270 C C . GLN B 1 186 ? 24.453 8.977 -11.773 1 90.88 186 GLN B C 1
ATOM 3272 O O . GLN B 1 186 ? 25.5 8.727 -12.375 1 90.88 186 GLN B O 1
ATOM 3277 N N . SER B 1 187 ? 24.375 8.984 -10.5 1 89.69 187 SER B N 1
ATOM 3278 C CA . SER B 1 187 ? 25.562 8.844 -9.664 1 89.69 187 SER B CA 1
ATOM 3279 C C . SER B 1 187 ? 25.766 7.395 -9.227 1 89.69 187 SER B C 1
ATOM 3281 O O . SER B 1 187 ? 26.672 7.094 -8.453 1 89.69 187 SER B O 1
ATOM 3283 N N . VAL B 1 188 ? 24.969 6.543 -9.719 1 92.56 188 VAL B N 1
ATOM 3284 C CA . VAL B 1 188 ? 25.078 5.137 -9.352 1 92.56 188 VAL B CA 1
ATOM 3285 C C . VAL B 1 188 ? 26.469 4.609 -9.719 1 92.56 188 VAL B C 1
ATOM 3287 O O . VAL B 1 188 ? 26.938 4.805 -10.852 1 92.56 188 VAL B O 1
ATOM 3290 N N . ASP B 1 189 ? 27.094 4.023 -8.742 1 94.56 189 ASP B N 1
ATOM 3291 C CA . ASP B 1 189 ? 28.422 3.428 -8.93 1 94.56 189 ASP B CA 1
ATOM 3292 C C . ASP B 1 189 ? 28.312 2.031 -9.539 1 94.56 189 ASP B C 1
ATOM 3294 O O . ASP B 1 189 ? 27.891 1.088 -8.875 1 94.56 189 ASP B O 1
ATOM 3298 N N . ALA B 1 190 ? 28.828 1.868 -10.688 1 95.75 190 ALA B N 1
ATOM 3299 C CA . ALA B 1 190 ? 28.703 0.609 -11.414 1 95.75 190 ALA B CA 1
ATOM 3300 C C . ALA B 1 190 ? 29.516 -0.499 -10.742 1 95.75 190 ALA B C 1
ATOM 3302 O O . ALA B 1 190 ? 29.234 -1.684 -10.945 1 95.75 190 ALA B O 1
ATOM 3303 N N . GLU B 1 191 ? 30.484 -0.142 -10.031 1 96.31 191 GLU B N 1
ATOM 3304 C CA . GLU B 1 191 ? 31.297 -1.144 -9.336 1 96.31 191 GLU B CA 1
ATOM 3305 C C . GLU B 1 191 ? 30.531 -1.715 -8.141 1 96.31 191 GLU B C 1
ATOM 3307 O O . GLU B 1 191 ? 30.609 -2.916 -7.871 1 96.31 191 GLU B O 1
ATOM 3312 N N . GLN B 1 192 ? 29.828 -0.865 -7.461 1 95.06 192 GLN B N 1
ATOM 3313 C CA . GLN B 1 192 ? 29.109 -1.279 -6.27 1 95.06 192 GLN B CA 1
ATOM 3314 C C . GLN B 1 192 ? 27.734 -1.856 -6.629 1 95.06 192 GLN B C 1
ATOM 3316 O O . GLN B 1 192 ? 27.219 -2.727 -5.93 1 95.06 192 GLN B O 1
ATOM 3321 N N . HIS B 1 193 ? 27.203 -1.363 -7.668 1 97.06 193 HIS B N 1
ATOM 3322 C CA . HIS B 1 193 ? 25.859 -1.762 -8.094 1 97.06 193 HIS B CA 1
ATOM 3323 C C . HIS B 1 193 ? 25.828 -2.115 -9.57 1 97.06 193 HIS B C 1
ATOM 3325 O O . HIS B 1 193 ? 25.125 -1.473 -10.359 1 97.06 193 HIS B O 1
ATOM 3331 N N . PRO B 1 194 ? 26.516 -3.197 -9.938 1 97.38 194 PRO B N 1
ATOM 3332 C CA . PRO B 1 194 ? 26.688 -3.531 -11.352 1 97.38 194 PRO B CA 1
ATOM 3333 C C . PRO B 1 194 ? 25.375 -3.912 -12.039 1 97.38 194 PRO B C 1
ATOM 3335 O O . PRO B 1 194 ? 25.156 -3.551 -13.195 1 97.38 194 PRO B O 1
ATOM 3338 N N . THR B 1 195 ? 24.516 -4.66 -11.367 1 97.69 195 THR B N 1
ATOM 3339 C CA . THR B 1 195 ? 23.266 -5.094 -11.984 1 97.69 195 THR B CA 1
ATOM 3340 C C . THR B 1 195 ? 22.375 -3.896 -12.273 1 97.69 195 THR B C 1
ATOM 3342 O O . THR B 1 195 ? 21.781 -3.795 -13.352 1 97.69 195 THR B O 1
ATOM 3345 N N . LEU B 1 196 ? 22.281 -2.984 -11.289 1 97.25 196 LEU B N 1
ATOM 3346 C CA . LEU B 1 196 ? 21.516 -1.764 -11.477 1 97.25 196 LEU B CA 1
ATOM 3347 C C . LEU B 1 196 ? 22.078 -0.93 -12.617 1 97.25 196 LEU B C 1
ATOM 3349 O O . LEU B 1 196 ? 21.328 -0.491 -13.5 1 97.25 196 LEU B O 1
ATOM 3353 N N . ALA B 1 197 ? 23.375 -0.777 -12.594 1 97.19 197 ALA B N 1
ATOM 3354 C CA . ALA B 1 197 ? 24.031 0.031 -13.617 1 97.19 197 ALA B CA 1
ATOM 3355 C C . ALA B 1 197 ? 23.781 -0.538 -15.008 1 97.19 197 ALA B C 1
ATOM 3357 O O . ALA B 1 197 ? 23.484 0.207 -15.945 1 97.19 197 ALA B O 1
ATOM 3358 N N . GLN B 1 198 ? 23.828 -1.826 -15.109 1 97.06 198 GLN B N 1
ATOM 3359 C CA . GLN B 1 198 ? 23.672 -2.498 -16.391 1 97.06 198 GLN B CA 1
ATOM 3360 C C . GLN B 1 198 ? 22.234 -2.359 -16.906 1 97.06 198 GLN B C 1
ATOM 3362 O O . GLN B 1 198 ? 22 -2.41 -18.125 1 97.06 198 GLN B O 1
ATOM 3367 N N . ASN B 1 199 ? 21.297 -2.18 -16.016 1 97.75 199 ASN B N 1
ATOM 3368 C CA . ASN B 1 199 ? 19.891 -2.172 -16.406 1 97.75 199 ASN B CA 1
ATOM 3369 C C . ASN B 1 199 ? 19.266 -0.793 -16.219 1 97.75 199 ASN B C 1
ATOM 3371 O O . ASN B 1 199 ? 18.047 -0.648 -16.281 1 97.75 199 ASN B O 1
ATOM 3375 N N . MET B 1 200 ? 20.078 0.24 -15.984 1 96.38 200 MET B N 1
ATOM 3376 C CA . MET B 1 200 ? 19.594 1.578 -15.664 1 96.38 200 MET B CA 1
ATOM 3377 C C . MET B 1 200 ? 18.719 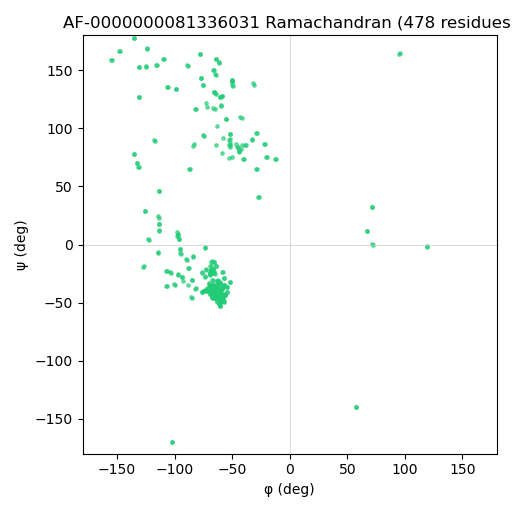2.129 -16.781 1 96.38 200 MET B C 1
ATOM 3379 O O . MET B 1 200 ? 17.719 2.791 -16.531 1 96.38 200 MET B O 1
ATOM 3383 N N . HIS B 1 201 ? 19.062 1.793 -18.016 1 95.94 201 HIS B N 1
ATOM 3384 C CA . HIS B 1 201 ? 18.312 2.305 -19.172 1 95.94 201 HIS B CA 1
ATOM 3385 C C . HIS B 1 201 ? 16.875 1.77 -19.172 1 95.94 201 HIS B C 1
ATOM 3387 O O . HIS B 1 201 ? 15.977 2.422 -19.703 1 95.94 201 HIS B O 1
ATOM 3393 N N . ARG B 1 202 ? 16.609 0.624 -18.562 1 96.81 202 ARG B N 1
ATOM 3394 C CA . ARG B 1 202 ? 15.289 0.016 -18.531 1 96.81 202 ARG B CA 1
ATOM 3395 C C . ARG B 1 202 ? 14.539 0.425 -17.266 1 96.81 202 ARG B C 1
ATOM 3397 O O . ARG B 1 202 ? 13.312 0.511 -17.266 1 96.81 202 ARG B O 1
ATOM 3404 N N . LEU B 1 203 ? 15.312 0.716 -16.234 1 96.56 203 LEU B N 1
ATOM 3405 C CA . LEU B 1 203 ? 14.711 0.888 -14.93 1 96.56 203 LEU B CA 1
ATOM 3406 C C . LEU B 1 203 ? 14.469 2.363 -14.625 1 96.56 203 LEU B C 1
ATOM 3408 O O . LEU B 1 203 ? 13.547 2.709 -13.875 1 96.56 203 LEU B O 1
ATOM 3412 N N . SER B 1 204 ? 15.266 3.238 -15.266 1 95.12 204 SER B N 1
ATOM 3413 C CA . SER B 1 204 ? 15.18 4.672 -15 1 95.12 204 SER B CA 1
ATOM 3414 C C . SER B 1 204 ? 13.789 5.203 -15.312 1 95.12 204 SER B C 1
ATOM 3416 O O . SER B 1 204 ? 13.305 5.09 -16.438 1 95.12 204 SER B O 1
ATOM 3418 N N . ASN B 1 205 ? 13.164 5.742 -14.242 1 94.5 205 ASN B N 1
ATOM 3419 C CA . ASN B 1 205 ? 11.82 6.316 -14.25 1 94.5 205 ASN B CA 1
ATOM 3420 C C . ASN B 1 205 ? 10.758 5.25 -14.484 1 94.5 205 ASN B C 1
ATOM 3422 O O . ASN B 1 205 ? 9.602 5.57 -14.773 1 94.5 205 ASN B O 1
ATOM 3426 N N . ARG B 1 206 ? 11.18 3.93 -14.398 1 95.62 206 ARG B N 1
ATOM 3427 C CA . ARG B 1 206 ? 10.242 2.842 -14.664 1 95.62 206 ARG B CA 1
ATOM 3428 C C . ARG B 1 206 ? 10.219 1.844 -13.516 1 95.62 206 ARG B C 1
ATOM 3430 O O . ARG B 1 206 ? 9.328 0.996 -13.438 1 95.62 206 ARG B O 1
ATOM 3437 N N . GLY B 1 207 ? 11.211 1.886 -12.742 1 95.38 207 GLY B N 1
ATOM 3438 C CA . GLY B 1 207 ? 11.273 1.046 -11.555 1 95.38 207 GLY B CA 1
ATOM 3439 C C . GLY B 1 207 ? 10.883 1.781 -10.281 1 95.38 207 GLY B C 1
ATOM 3440 O O . GLY B 1 207 ? 11.25 2.943 -10.094 1 95.38 207 GLY B O 1
ATOM 3441 N N . PHE B 1 208 ? 10.047 1.132 -9.5 1 94.06 208 PHE B N 1
ATOM 3442 C CA . PHE B 1 208 ? 9.742 1.729 -8.211 1 94.06 208 PHE B CA 1
ATOM 3443 C C . PHE B 1 208 ? 11.023 2.109 -7.469 1 94.06 208 PHE B C 1
ATOM 3445 O O . PHE B 1 208 ? 11.992 1.355 -7.477 1 94.06 208 PHE B O 1
ATOM 3452 N N . SER B 1 209 ? 11.031 3.264 -6.77 1 89.75 209 SER B N 1
ATOM 3453 C CA . SER B 1 209 ? 12.156 3.834 -6.031 1 89.75 209 SER B CA 1
ATOM 3454 C C . SER B 1 209 ? 13.234 4.359 -6.977 1 89.75 209 SER B C 1
ATOM 3456 O O . SER B 1 209 ? 14.305 4.781 -6.531 1 89.75 209 SER B O 1
ATOM 3458 N N . LEU B 1 210 ? 13.008 4.234 -8.328 1 93 210 LEU B N 1
ATOM 3459 C CA . LEU B 1 210 ? 13.922 4.738 -9.352 1 93 210 LEU B CA 1
ATOM 3460 C C . LEU B 1 210 ? 13.195 5.648 -10.328 1 93 210 LEU B C 1
ATOM 3462 O O . LEU B 1 210 ? 13.539 5.695 -11.516 1 93 210 LEU B O 1
ATOM 3466 N N . ARG B 1 211 ? 12.188 6.266 -9.844 1 91.69 211 ARG B N 1
ATOM 3467 C CA . ARG B 1 211 ? 11.359 7.07 -10.734 1 91.69 211 ARG B CA 1
ATOM 3468 C C . ARG B 1 211 ? 11.125 8.461 -10.156 1 91.69 211 ARG B C 1
ATOM 3470 O O . ARG B 1 211 ? 11.086 8.633 -8.938 1 91.69 211 ARG B O 1
ATOM 3477 N N . TRP B 1 212 ? 10.898 9.414 -11.031 1 90.75 212 TRP B N 1
ATOM 3478 C CA . TRP B 1 212 ? 10.656 10.797 -10.625 1 90.75 212 TRP B CA 1
ATOM 3479 C C . TRP B 1 212 ? 9.312 11.289 -11.156 1 90.75 212 TRP B C 1
ATOM 3481 O O . TRP B 1 212 ? 8.992 12.477 -11.047 1 90.75 212 TRP B O 1
ATOM 3491 N N . GLN B 1 213 ? 8.594 10.422 -11.773 1 92.06 213 GLN B N 1
ATOM 3492 C CA . GLN B 1 213 ? 7.199 10.609 -12.172 1 92.06 213 GLN B CA 1
ATOM 3493 C C . GLN B 1 213 ? 6.32 9.484 -11.625 1 92.06 213 GLN B C 1
ATOM 3495 O O . GLN B 1 213 ? 6.812 8.406 -11.297 1 92.06 213 GLN B O 1
ATOM 3500 N N . ASN B 1 214 ? 5.055 9.781 -11.43 1 92.69 214 ASN B N 1
ATOM 3501 C CA . ASN B 1 214 ? 4.164 8.711 -11 1 92.69 214 ASN B CA 1
ATOM 3502 C C . ASN B 1 214 ? 3.316 8.195 -12.164 1 92.69 214 ASN B C 1
ATOM 3504 O O . ASN B 1 214 ? 3.615 8.461 -13.328 1 92.69 214 ASN B O 1
ATOM 3508 N N . GLY B 1 215 ? 2.357 7.395 -11.883 1 94.88 215 GLY B N 1
ATOM 3509 C CA . GLY B 1 215 ? 1.612 6.66 -12.898 1 94.88 215 GLY B CA 1
ATOM 3510 C C . GLY B 1 215 ? 0.803 7.559 -13.812 1 94.88 215 GLY B C 1
ATOM 3511 O O . GLY B 1 215 ? 0.347 7.121 -14.875 1 94.88 215 GLY B O 1
ATOM 3512 N N . VAL B 1 216 ? 0.582 8.859 -13.445 1 94.38 216 VAL B N 1
ATOM 3513 C CA . VAL B 1 216 ? -0.154 9.805 -14.281 1 94.38 216 VAL B CA 1
ATOM 3514 C C . VAL B 1 216 ? 0.664 10.141 -15.523 1 94.38 216 VAL B C 1
ATOM 3516 O O . VAL B 1 216 ? 0.144 10.117 -16.641 1 94.38 216 VAL B O 1
ATOM 3519 N N . ASP B 1 217 ? 1.96 10.359 -15.359 1 94.44 217 ASP B N 1
ATOM 3520 C CA . ASP B 1 217 ? 2.838 10.781 -16.438 1 94.44 217 ASP B CA 1
ATOM 3521 C C . ASP B 1 217 ? 3.688 9.617 -16.953 1 94.44 217 ASP B C 1
ATOM 3523 O O . ASP B 1 217 ? 4.176 9.641 -18.078 1 94.44 217 ASP B O 1
ATOM 3527 N N . ALA B 1 218 ? 3.871 8.656 -16.062 1 94.81 218 ALA B N 1
ATOM 3528 C CA . ALA B 1 218 ? 4.688 7.492 -16.391 1 94.81 218 ALA B CA 1
ATOM 3529 C C . ALA B 1 218 ? 4.012 6.203 -15.938 1 94.81 218 ALA B C 1
ATOM 3531 O O . ALA B 1 218 ? 4.414 5.605 -14.938 1 94.81 218 ALA B O 1
ATOM 3532 N N . ALA B 1 219 ? 3.064 5.836 -16.75 1 96.38 219 ALA B N 1
ATOM 3533 C CA . ALA B 1 219 ? 2.297 4.633 -16.438 1 96.38 219 ALA B CA 1
ATOM 3534 C C . ALA B 1 219 ? 3.182 3.389 -16.484 1 96.38 219 ALA B C 1
ATOM 3536 O O . ALA B 1 219 ? 4.113 3.312 -17.281 1 96.38 219 ALA B O 1
ATOM 3537 N N . LEU B 1 220 ? 2.926 2.426 -15.664 1 97.5 220 LEU B N 1
ATOM 3538 C CA . LEU B 1 220 ? 3.662 1.17 -15.594 1 97.5 220 LEU B CA 1
ATOM 3539 C C . LEU B 1 220 ? 2.781 -0.002 -16.016 1 97.5 220 LEU B C 1
ATOM 3541 O O . LEU B 1 220 ? 2.777 -1.046 -15.359 1 97.5 220 LEU B O 1
ATOM 3545 N N . ASP B 1 221 ? 2.062 0.163 -17.109 1 97.5 221 ASP B N 1
ATOM 3546 C CA . ASP B 1 221 ? 1.054 -0.798 -17.547 1 97.5 221 ASP B CA 1
ATOM 3547 C C . ASP B 1 221 ? 1.655 -2.193 -17.703 1 97.5 221 ASP B C 1
ATOM 3549 O O . ASP B 1 221 ? 1.059 -3.184 -17.266 1 97.5 221 ASP B O 1
ATOM 3553 N N . GLU B 1 222 ? 2.809 -2.273 -18.281 1 97.69 222 GLU B N 1
ATOM 3554 C CA . GLU B 1 222 ? 3.432 -3.576 -18.5 1 97.69 222 GLU B CA 1
ATOM 3555 C C . GLU B 1 222 ? 3.82 -4.227 -17.172 1 97.69 222 GLU B C 1
ATOM 3557 O O . GLU B 1 222 ? 3.643 -5.434 -16.984 1 97.69 222 GLU B O 1
ATOM 3562 N N . SER B 1 223 ? 4.363 -3.42 -16.266 1 98.44 223 SER B N 1
ATOM 3563 C CA . SER B 1 223 ? 4.715 -3.939 -14.945 1 98.44 223 SER B CA 1
ATOM 3564 C C . SER B 1 223 ? 3.473 -4.367 -14.172 1 98.44 223 SER B C 1
ATOM 3566 O O . SER B 1 223 ? 3.504 -5.352 -13.438 1 98.44 223 SER B O 1
ATOM 3568 N N . PHE B 1 224 ? 2.416 -3.59 -14.375 1 98.62 224 PHE B N 1
ATOM 3569 C CA . PHE B 1 224 ? 1.179 -3.963 -13.695 1 98.62 224 PHE B CA 1
ATOM 3570 C C . PHE B 1 224 ? 0.651 -5.293 -14.227 1 98.62 224 PHE B C 1
ATOM 3572 O O . PHE B 1 224 ? 0.213 -6.145 -13.445 1 98.62 224 PHE B O 1
ATOM 3579 N N . ALA B 1 225 ? 0.682 -5.434 -15.516 1 98.62 225 ALA B N 1
ATOM 3580 C CA . ALA B 1 225 ? 0.265 -6.707 -16.094 1 98.62 225 ALA B CA 1
ATOM 3581 C C . ALA B 1 225 ? 1.106 -7.859 -15.562 1 98.62 225 ALA B C 1
ATOM 3583 O O . ALA B 1 225 ? 0.576 -8.922 -15.234 1 98.62 225 ALA B O 1
ATOM 3584 N N . PHE B 1 226 ? 2.404 -7.691 -15.5 1 98.69 226 PHE B N 1
ATOM 3585 C CA . PHE B 1 226 ? 3.305 -8.695 -14.953 1 98.69 226 PHE B CA 1
ATOM 3586 C C . PHE B 1 226 ? 2.947 -9.008 -13.5 1 98.69 226 PHE B C 1
ATOM 3588 O O . PHE B 1 226 ? 2.947 -10.172 -13.094 1 98.69 226 PHE B O 1
ATOM 3595 N N . TYR B 1 227 ? 2.676 -7.98 -12.727 1 98.75 227 TYR B N 1
ATOM 3596 C CA . TYR B 1 227 ? 2.277 -8.086 -11.328 1 98.75 227 TYR B CA 1
ATOM 3597 C C . TYR B 1 227 ? 1.022 -8.938 -11.18 1 98.75 227 TYR B C 1
ATOM 3599 O O . TYR B 1 227 ? 0.978 -9.852 -10.352 1 98.75 227 TYR B O 1
ATOM 3607 N N . VAL B 1 228 ? -0 -8.656 -12 1 98.81 228 VAL B N 1
ATOM 3608 C CA . VAL B 1 228 ? -1.257 -9.398 -11.984 1 98.81 228 VAL B CA 1
ATOM 3609 C C . VAL B 1 228 ? -0.994 -10.867 -12.312 1 98.81 228 VAL B C 1
ATOM 3611 O O . VAL B 1 228 ? -1.471 -11.758 -11.609 1 98.81 228 VAL B O 1
ATOM 3614 N N . ASP B 1 229 ? -0.204 -11.102 -13.312 1 98.75 229 ASP B N 1
ATOM 3615 C CA . ASP B 1 229 ? 0.125 -12.477 -13.703 1 98.75 229 ASP B CA 1
ATOM 3616 C C . ASP B 1 229 ? 0.85 -13.203 -12.57 1 98.75 229 ASP B C 1
ATOM 3618 O O . ASP B 1 229 ? 0.6 -14.391 -12.328 1 98.75 229 ASP B O 1
ATOM 3622 N N . THR B 1 230 ? 1.757 -12.516 -11.906 1 98.81 230 THR B N 1
ATOM 3623 C CA . THR B 1 230 ? 2.518 -13.117 -10.812 1 98.81 230 THR B CA 1
ATOM 3624 C C . THR B 1 230 ? 1.587 -13.578 -9.695 1 98.81 230 THR B C 1
ATOM 3626 O O . THR B 1 230 ? 1.704 -14.711 -9.211 1 98.81 230 THR B O 1
ATOM 3629 N N . VAL B 1 231 ? 0.646 -12.734 -9.312 1 98.81 231 VAL B N 1
ATOM 3630 C CA . VAL B 1 231 ? -0.278 -13.047 -8.227 1 98.81 231 VAL B CA 1
ATOM 3631 C C . VAL B 1 231 ? -1.144 -14.25 -8.617 1 98.81 231 VAL B C 1
ATOM 3633 O O . VAL B 1 231 ? -1.282 -15.195 -7.84 1 98.81 231 VAL B O 1
ATOM 3636 N N . LEU B 1 232 ? -1.661 -14.211 -9.859 1 98.81 232 LEU B N 1
ATOM 3637 C CA . LEU B 1 232 ? -2.555 -15.281 -10.305 1 98.81 232 LEU B CA 1
ATOM 3638 C C . LEU B 1 232 ? -1.804 -16.594 -10.438 1 98.81 232 LEU B C 1
ATOM 3640 O O . LEU B 1 232 ? -2.301 -17.641 -10.016 1 98.81 232 LEU B O 1
ATOM 3644 N N . CYS B 1 233 ? -0.58 -16.578 -10.992 1 98.56 233 CYS B N 1
ATOM 3645 C CA . CYS B 1 233 ? 0.231 -17.797 -11.109 1 98.56 233 CYS B CA 1
ATOM 3646 C C . CYS B 1 233 ? 0.584 -18.344 -9.734 1 98.56 233 CYS B C 1
ATOM 3648 O O . CYS B 1 233 ? 0.583 -19.562 -9.523 1 98.56 233 CYS B O 1
ATOM 3650 N N . GLY B 1 234 ? 0.909 -17.422 -8.805 1 98.75 234 GLY B N 1
ATOM 3651 C CA . GLY B 1 234 ? 1.196 -17.859 -7.449 1 98.75 234 GLY B CA 1
ATOM 3652 C C . GLY B 1 234 ? 0.021 -18.547 -6.777 1 98.75 234 GLY B C 1
ATOM 3653 O O . GLY B 1 234 ? 0.18 -19.594 -6.168 1 98.75 234 GLY B O 1
ATOM 3654 N N . LEU B 1 235 ? -1.169 -17.953 -6.895 1 98.69 235 LEU B N 1
ATOM 3655 C CA . LEU B 1 235 ? -2.373 -18.547 -6.324 1 98.69 235 LEU B CA 1
ATOM 3656 C C . LEU B 1 235 ? -2.682 -19.891 -6.98 1 98.69 235 LEU B C 1
ATOM 3658 O O . LEU B 1 235 ? -3.092 -20.828 -6.305 1 98.69 235 LEU B O 1
ATOM 3662 N N . GLU B 1 236 ? -2.494 -19.938 -8.273 1 98.06 236 GLU B N 1
ATOM 3663 C CA . GLU B 1 236 ? -2.725 -21.188 -8.984 1 98.06 236 GLU B CA 1
ATOM 3664 C C . GLU B 1 236 ? -1.801 -22.297 -8.477 1 98.06 236 GLU B C 1
ATOM 3666 O O . GLU B 1 236 ? -2.227 -23.438 -8.305 1 98.06 236 GLU B O 1
ATOM 3671 N N . THR B 1 237 ? -0.553 -21.953 -8.25 1 97.56 237 THR B N 1
ATOM 3672 C CA . THR B 1 237 ? 0.44 -22.922 -7.781 1 97.56 237 THR B CA 1
ATOM 3673 C C . THR B 1 237 ? 0.096 -23.422 -6.383 1 97.56 237 THR B C 1
ATOM 3675 O O . THR B 1 237 ? 0.281 -24.594 -6.07 1 97.56 237 THR B O 1
ATOM 3678 N N . LEU B 1 238 ? -0.437 -22.562 -5.539 1 97.44 238 LEU B N 1
ATOM 3679 C CA . LEU B 1 238 ? -0.679 -22.891 -4.141 1 97.44 238 LEU B CA 1
ATOM 3680 C C . LEU B 1 238 ? -2.066 -23.5 -3.957 1 97.44 238 LEU B C 1
ATOM 3682 O O . LEU B 1 238 ? -2.373 -24.062 -2.9 1 97.44 238 LEU B O 1
ATOM 3686 N N . ALA B 1 239 ? -2.896 -23.375 -4.996 1 95.69 239 ALA B N 1
ATOM 3687 C CA . ALA B 1 239 ? -4.242 -23.938 -4.91 1 95.69 239 ALA B CA 1
ATOM 3688 C C . ALA B 1 239 ? -4.203 -25.453 -4.789 1 95.69 239 ALA B C 1
ATOM 3690 O O . ALA B 1 239 ? -3.432 -26.125 -5.488 1 95.69 239 ALA B O 1
ATOM 3691 N N . PRO B 1 240 ? -4.945 -25.906 -3.787 1 88.81 240 PRO B N 1
ATOM 3692 C CA . PRO B 1 240 ? -5 -27.359 -3.678 1 88.81 240 PRO B CA 1
ATOM 3693 C C . PRO B 1 240 ? -5.582 -28.016 -4.922 1 88.81 240 PRO B C 1
ATOM 3695 O O . PRO B 1 240 ? -6.469 -27.453 -5.566 1 88.81 240 PRO B O 1
ATOM 3698 N N . ARG B 1 241 ? -4.855 -29.062 -5.574 1 70.69 241 ARG B N 1
ATOM 3699 C CA . ARG B 1 241 ? -5.375 -29.859 -6.684 1 70.69 241 ARG B CA 1
ATOM 3700 C C . ARG B 1 241 ? -6.449 -30.828 -6.203 1 70.69 241 ARG B C 1
ATOM 3702 O O . ARG B 1 241 ? -6.418 -31.281 -5.055 1 70.69 241 ARG B O 1
#

Nearest PDB structures (foldseek):
  2hxo-assembly1_B  TM=7.434E-01  e=3.779E-07  Streptomyces coelicolor A3(2)
  5yej-assembly2_B  TM=8.830E-01  e=3.627E-06  Mycolicibacterium smegmatis MC2 155
  3bqy-assembly1_A-2  TM=8.142E-01  e=8.566E-06  Streptomyces coelicolor A3(2)
  5ojx-assembly1_A-2  TM=7.105E-01  e=5.208E-06  Streptomyces alboniger
  5ojy-assembly1_A-2  TM=6.282E-01  e=1.026E-05  Streptomyces alboniger

Organism: NCBI:txid2813360

Foldseek 3Di:
DPPPPPPPPPPPPPPPPPPPLPPDALVVLLVLLLVCCQVPFDVQRDLCNSCVVSVHDSVSVCVHPVHPLQSLLVNVCVLLVCLQDDDDPALLVRLLSSLVSLLVSCLVRLRSLQCLVVRQVVRPDHPVSNVVSNLVSLVVLADDDPRSVVLSVLSSCLSNPPSSQQSPDADPPLVVQLVVLVVVLVPDDCVVVVVCVVCVVVCQLQPRVRRSDGCNVPNNVVVNVVSSVVSSVVSNVPHDD/DPDPPPPPPPPPPPPPPPPPLPDDALVVLLVLLLVCCQVPFDVQRDLCNSCVVSVHDSVSVCVHPVHPLQSLLVNVCVLLVCLQDDDDPALLVRLLSSLVSLLVSCLVRLRSLQCLVVRQVVRPDHPVSNVVSNLVSLVVLADDDPRSVVLSVLSSCLSNPPSSQQSPDADPPLVVQLVVLVVVLVPDDCVVVVVCVVCVVVCQLQPRVRRSDGCNVPNNVVVNVVSSVVSSVVSNVPHDD

pLDDT: mean 87.35, std 17.93, range [28.91, 98.81]

Sequence (482 aa):
MTSKTANPRGRRKKTVGEASQGVLNKDTIIAAALALIDRDGLDKCSLRHLANQLGVYPTAIYWYVSSRELLLSEVLAKVLASVAPPPQARWQDYLRAAMLNCHDAVRRHPNIAPLLGAQLVSNSRTDFTLVEGVLAALQQAGFSGPALVGAYNTFIAALAGFTTLEFAPLPDNTHTWQDQVQQSLQSVDAEQHPTLAQNMHRLSNRGFSLRWQNGVDAALDESFAFYVDTVLCGLETLAPRMTSKTANPRGRRKKTVGEASQGVLNKDTIIAAALALIDRDGLDKCSLRHLANQLGVYPTAIYWYVSSRELLLSEVLAKVLASVAPPPQARWQDYLRAAMLNCHDAVRRHPNIAPLLGAQLVSNSRTDFTLVEGVLAALQQAGFSGPALVGAYNTFIAALAGFTTLEFAPLPDNTHTWQDQVQQSLQSVDAEQHPTLAQNMHRLSNRGFSLRWQNGVDAALDESFAFYVDTVLCGLETLAPR

Secondary structure (DSSP, 8-state):
-------------------------HHHHHHHHHHHHHHH-GGG--HHHHHHHHTS-HHHHHTT-S-HHHHHHHHHHHHTTT-SPPP-SSHHHHHHHHHHHHHHHHHHSGGGHHHHHHHHHH-SS--HHHHHHHHHHHHHHT--HHHHHHHHHHHHHHHHHHHHHHTPPPPTTHHHHHHHHHHHHHT--TTT-HHHHHTHHHHTTTSTTS-SS-TTTS--HHHHHHHHHHHHHHHHHHS--/-------------------------HHHHHHHHHHHHHHH-GGG--HHHHHHHHTS-HHHHHTT-S-HHHHHHHHHHHHTTT-SPPP-SSHHHHHHHHHHHHHHHHHHSGGGHHHHHHHHHH-SS--HHHHHHHHHHHHHHT--HHHHHHHHHHHHHHHHHHHHHHTPPPPTTHHHHHHHHHHHHHT--TTT-HHHHHTHHHHTTTSTTS-SS-TTTS--HHHHHHHHHHHHHHHHHHS--

Radius of gyration: 26.96 Å; Cα contacts (8 Å, |Δi|>4): 642; chains: 2; bounding box: 65×102×107 Å

Solvent-accessible surface area (backbone atoms only — not comparable to full-atom values): 26156 Å² total; per-residue (Å²): 136,84,80,78,76,77,76,77,77,74,75,74,72,72,72,69,72,71,72,72,78,62,79,88,41,62,67,53,50,38,51,49,47,46,51,42,18,61,73,66,27,53,90,58,62,40,65,62,52,47,18,58,74,69,72,48,57,50,69,64,51,46,76,67,40,86,40,66,66,58,43,50,36,51,34,50,46,61,58,50,66,68,19,55,58,72,92,55,94,45,42,67,58,35,55,50,45,26,40,50,35,41,44,50,39,36,66,76,37,38,52,50,21,70,43,49,45,45,32,51,41,58,32,69,69,57,62,58,67,42,52,26,52,51,50,45,27,43,40,72,53,46,37,52,74,71,55,33,44,14,50,49,36,33,48,55,25,56,50,40,19,46,49,24,47,39,29,25,67,72,60,90,60,42,68,63,49,29,51,46,37,53,51,49,61,70,61,61,50,49,85,83,29,46,59,45,55,74,42,38,87,69,29,61,52,62,23,78,48,42,34,66,59,33,33,89,83,40,64,53,64,68,31,48,52,42,32,53,50,23,48,52,46,6,48,59,70,68,31,56,130,138,82,82,77,77,78,74,76,77,75,74,74,72,73,74,68,74,70,70,74,76,64,79,87,41,61,67,54,51,39,51,50,47,46,53,43,19,63,73,66,27,55,89,59,60,39,62,64,52,48,16,59,73,70,72,48,57,50,69,63,50,45,74,65,39,85,40,64,66,58,44,53,36,51,34,49,49,60,60,50,66,66,19,55,58,71,93,54,96,46,40,66,57,34,55,50,45,26,40,51,34,40,44,50,40,35,67,78,38,40,52,50,22,71,43,49,44,43,30,48,42,57,31,68,70,57,62,58,67,42,53,25,51,50,49,45,28,42,40,72,53,46,36,51,74,71,56,33,45,12,50,50,36,32,49,54,24,56,51,38,19,46,48,24,46,40,28,26,67,72,60,91,60,40,69,64,48,28,52,46,36,53,52,50,63,70,62,60,50,48,86,83,30,44,59,46,54,76,40,36,88,68,29,61,52,61,22,80,46,42,33,66,58,34,34,89,84,40,64,53,64,68,29,49,52,43,33,54,50,23,48,53,45,6,48,58,69,70,32,56,129

InterPro domains:
  IPR001647 DNA-binding HTH domain, TetR-type [PF00440] (29-75)
  IPR001647 DNA-binding HTH domain, TetR-type [PS50977] (23-83)
  IPR004111 Tetracycline repressor TetR, C-terminal [PF02909] (87-236)
  IPR009057 Homedomain-like superfamily [SSF46689] (24-84)
  IPR036271 Tetracyclin repressor-like, C-terminal domain superfamily [SSF48498] (90-240)
  IPR050109 HTH-type, TetR-like transcriptional regulator [PTHR30055] (1-143)